Protein AF-0000000075101489 (afdb_homodimer)

Secondary structure (DSSP, 8-state):
------------------------------------------------GGGTT---------SSPPP-S------HHHHHTPPP--PPP-SHHHHHHHHHHHHHHHHHHHHHT---SSS---HHHHHHHHHHHHHHHHHHHHHHHHHHHHHHHHHT---TTHHHHHHHHHHHHHHHHHHHHTT-PPPHHHHHHHHHHHHHHHHHHHHHHHH-HHHHHHHHHHHHHHHHHHHHHHHHHHHTT-STTTTTSBPPHHHHHHTT--TT-BHHHHHHHHHHHHHHHHHHHHHHHHS-TTTSPPTTTTSS--/-----------------------------------------S------GGGGT---------SSPPP-S------HHHHHTPPP--PPP-SHHHHHHHHHHHHHHHHHHHHHT---SSS---HHHHHHHHHHHHHHHHHHHHHHHHHHHHHHHHHT---TTHHHHHHHHHHHHHHHHHHHHTT-PPPHHHHHHHHHHHHHHHHHHHHHHHH-HHHHHHHHHHHHHHHHHHHHHHHHHHHTT-STTTTTSBPPHHHHHHTT--TT-BHHHHHHHHHHHHHHHHHHHHHHHHS-TTTSPPTTTTSS--

InterPro domains:
  IPR002680 Alternative oxidase [PF01786] (74-290)
  IPR002680 Alternative oxidase [PIRSF005229] (51-304)
  IPR002680 Alternative oxidase [PTHR31803] (52-294)
  IPR002680 Alternative oxidase [cd01053] (122-292)
  IPR038659 Alternative oxidase superfamily [G3DSA:1.20.1260.140] (42-304)

Structure (mmCIF, N/CA/C/O backbone):
data_AF-0000000075101489-model_v1
#
loop_
_entity.id
_entity.type
_entity.pdbx_description
1 polymer 'Alternative oxidase'
#
loop_
_atom_site.group_PDB
_atom_site.id
_atom_site.type_symbol
_atom_site.label_atom_id
_atom_site.label_alt_id
_atom_site.label_comp_id
_atom_site.label_asym_id
_atom_site.label_entity_id
_atom_site.label_seq_id
_atom_site.pdbx_PDB_ins_code
_atom_site.Cartn_x
_atom_site.Cartn_y
_atom_site.Cartn_z
_atom_site.occupancy
_atom_site.B_iso_or_equiv
_atom_site.auth_seq_id
_atom_site.auth_comp_id
_atom_site.auth_asym_id
_atom_site.auth_atom_id
_atom_site.pdbx_PDB_model_num
ATOM 1 N N . MET A 1 1 ? -57.219 32 -31.031 1 19.91 1 MET A N 1
ATOM 2 C CA . MET A 1 1 ? -58.094 30.875 -31.328 1 19.91 1 MET A CA 1
ATOM 3 C C . MET A 1 1 ? -57.312 29.75 -32 1 19.91 1 MET A C 1
ATOM 5 O O . MET A 1 1 ? -57.812 28.656 -32.188 1 19.91 1 MET A O 1
ATOM 9 N N . LEU A 1 2 ? -56.188 30.062 -32.719 1 19.81 2 LEU A N 1
ATOM 10 C CA . LEU A 1 2 ? -56.125 29.266 -33.938 1 19.81 2 LEU A CA 1
ATOM 11 C C . LEU A 1 2 ? -55.812 27.797 -33.625 1 19.81 2 LEU A C 1
ATOM 13 O O . LEU A 1 2 ? -55.281 27.5 -32.562 1 19.81 2 LEU A O 1
ATOM 17 N N . SER A 1 3 ? -55.562 26.969 -34.719 1 19.41 3 SER A N 1
ATOM 18 C CA . SER A 1 3 ? -55.938 25.672 -35.281 1 19.41 3 SER A CA 1
ATOM 19 C C . SER A 1 3 ? -55.031 24.562 -34.781 1 19.41 3 SER A C 1
ATOM 21 O O . SER A 1 3 ? -53.844 24.797 -34.5 1 19.41 3 SER A O 1
ATOM 23 N N . ALA A 1 4 ? -55.594 23.406 -34.281 1 21.84 4 ALA A N 1
ATOM 24 C CA . ALA A 1 4 ? -55.625 22.078 -33.656 1 21.84 4 ALA A CA 1
ATOM 25 C C . ALA A 1 4 ? -54.906 21.047 -34.5 1 21.84 4 ALA A C 1
ATOM 27 O O . ALA A 1 4 ? -55.375 20.625 -35.562 1 21.84 4 ALA A O 1
ATOM 28 N N . ARG A 1 5 ? -53.562 21.312 -34.719 1 20.3 5 ARG A N 1
ATOM 29 C CA . ARG A 1 5 ? -52.812 20.562 -35.75 1 20.3 5 ARG A CA 1
ATOM 30 C C . ARG A 1 5 ? -52.969 19.062 -35.531 1 20.3 5 ARG A C 1
ATOM 32 O O . ARG A 1 5 ? -52.531 18.531 -34.5 1 20.3 5 ARG A O 1
ATOM 39 N N . ARG A 1 6 ? -54.094 18.453 -36 1 19.52 6 ARG A N 1
ATOM 40 C CA . ARG A 1 6 ? -54.625 17.094 -35.875 1 19.52 6 ARG A CA 1
ATOM 41 C C . ARG A 1 6 ? -53.656 16.078 -36.5 1 19.52 6 ARG A C 1
ATOM 43 O O . ARG A 1 6 ? -53.406 16.094 -37.719 1 19.52 6 ARG A O 1
ATOM 50 N N . CYS A 1 7 ? -52.406 15.922 -35.906 1 20.3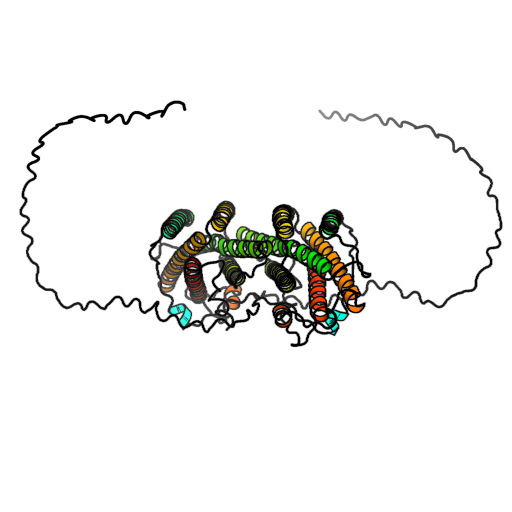8 7 CYS A N 1
ATOM 51 C CA . CYS A 1 7 ? -51.469 15.039 -36.531 1 20.38 7 CYS A CA 1
ATOM 52 C C . CYS A 1 7 ? -52.062 13.68 -36.844 1 20.38 7 CYS A C 1
ATOM 54 O O . CYS A 1 7 ? -52.688 13.078 -35.969 1 20.38 7 CYS A O 1
ATOM 56 N N . LEU A 1 8 ? -52.25 13.32 -38.125 1 18.38 8 LEU A N 1
ATOM 57 C CA . LEU A 1 8 ? -52.781 12.289 -39.031 1 18.38 8 LEU A CA 1
ATOM 58 C C . LEU A 1 8 ? -52.188 10.922 -38.688 1 18.38 8 LEU A C 1
ATOM 60 O O . LEU A 1 8 ? -50.969 10.773 -38.594 1 18.38 8 LEU A O 1
ATOM 64 N N . THR A 1 9 ? -52.938 9.867 -38.094 1 21.03 9 THR A N 1
ATOM 65 C CA . THR A 1 9 ? -52.938 8.523 -37.531 1 21.03 9 THR A CA 1
ATOM 66 C C . THR A 1 9 ? -52.625 7.488 -38.625 1 21.03 9 THR A C 1
ATOM 68 O O . THR A 1 9 ? -52.594 6.285 -38.344 1 21.03 9 THR A O 1
ATOM 71 N N . LEU A 1 10 ? -51.75 7.828 -39.625 1 17.86 10 LEU A N 1
ATOM 72 C CA . LEU A 1 10 ? -51.969 6.93 -40.75 1 17.86 10 LEU A CA 1
ATOM 73 C C . LEU A 1 10 ? -51.719 5.48 -40.3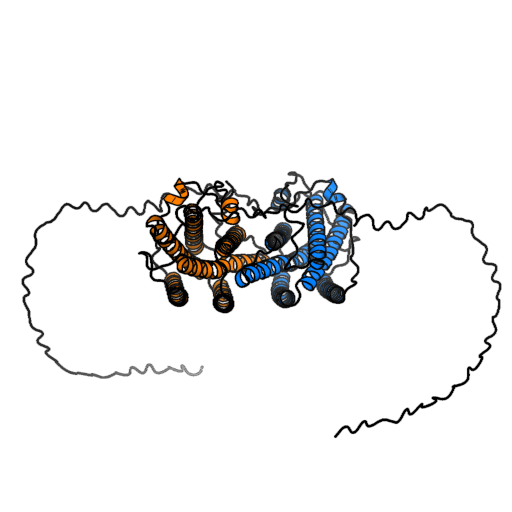75 1 17.86 10 LEU A C 1
ATOM 75 O O . LEU A 1 10 ? -50.719 5.18 -39.688 1 17.86 10 LEU A O 1
ATOM 79 N N . ARG A 1 11 ? -52.688 4.465 -40.531 1 19.03 11 ARG A N 1
ATOM 80 C CA . ARG A 1 11 ? -53.125 3.105 -40.219 1 19.03 11 ARG A CA 1
ATOM 81 C C . ARG A 1 11 ? -52.344 2.086 -41.062 1 19.03 11 ARG A C 1
ATOM 83 O O . ARG A 1 11 ? -52.562 0.879 -40.906 1 19.03 11 ARG A O 1
ATOM 90 N N . VAL A 1 12 ? -51.156 2.42 -41.719 1 18.2 12 VAL A N 1
ATOM 91 C CA . VAL A 1 12 ? -51.156 1.604 -42.938 1 18.2 12 VAL A CA 1
ATOM 92 C C . VAL A 1 12 ? -51.094 0.125 -42.562 1 18.2 12 VAL A C 1
ATOM 94 O O . VAL A 1 12 ? -50.562 -0.224 -41.5 1 18.2 12 VAL A O 1
ATOM 97 N N . ARG A 1 13 ? -51.625 -0.851 -43.469 1 19.05 13 ARG A N 1
ATOM 98 C CA . ARG A 1 13 ? -52.281 -2.121 -43.75 1 19.05 13 ARG A CA 1
ATOM 99 C C . ARG A 1 13 ? -51.25 -3.229 -43.969 1 19.05 13 ARG A C 1
ATOM 101 O O . ARG A 1 13 ? -51.625 -4.363 -44.281 1 19.05 13 ARG A O 1
ATOM 108 N N . ARG A 1 14 ? -50.031 -3.176 -43.312 1 18.39 14 ARG A N 1
ATOM 109 C CA . ARG A 1 14 ? -49.094 -3.945 -44.094 1 18.39 14 ARG A CA 1
ATOM 110 C C . ARG A 1 14 ? -49.625 -5.332 -44.406 1 18.39 14 ARG A C 1
ATOM 112 O O . ARG A 1 14 ? -50.344 -5.922 -43.594 1 18.39 14 ARG A O 1
ATOM 119 N N . PRO A 1 15 ? -49.188 -5.883 -45.625 1 17.86 15 PRO A N 1
ATOM 120 C CA . PRO A 1 15 ? -49.688 -6.91 -46.531 1 17.86 15 PRO A CA 1
ATOM 121 C C . PRO A 1 15 ? -49.594 -8.32 -45.969 1 17.86 15 PRO A C 1
ATOM 123 O O . PRO A 1 15 ? -48.875 -8.539 -44.969 1 17.86 15 PRO A O 1
ATOM 126 N N . ALA A 1 16 ? -50.062 -9.336 -46.781 1 19.92 16 ALA A N 1
ATOM 127 C CA . ALA A 1 16 ? -50.781 -10.602 -46.844 1 19.92 16 ALA A CA 1
ATOM 128 C C . ALA A 1 16 ? -49.812 -11.781 -46.812 1 19.92 16 ALA A C 1
ATOM 130 O O . ALA A 1 16 ? -50.219 -12.93 -46.625 1 19.92 16 ALA A O 1
ATOM 131 N N . ILE A 1 17 ? -48.438 -11.539 -46.594 1 19.28 17 ILE A N 1
ATOM 132 C CA . ILE A 1 17 ? -47.75 -12.516 -47.469 1 19.28 17 ILE A CA 1
ATOM 133 C C . ILE A 1 17 ? -48.094 -13.93 -47 1 19.28 17 ILE A C 1
ATOM 135 O O . ILE A 1 17 ? -48.062 -14.227 -45.812 1 19.28 17 ILE A O 1
ATOM 139 N N . ALA A 1 18 ? -48.5 -14.781 -47.969 1 20.05 18 ALA A N 1
ATOM 140 C CA . ALA A 1 18 ? -49.25 -16.031 -48.031 1 20.05 18 ALA A CA 1
ATOM 141 C C . ALA A 1 18 ? -48.438 -17.203 -47.5 1 20.05 18 ALA A C 1
ATOM 143 O O . ALA A 1 18 ? -48.938 -18.062 -46.781 1 20.05 18 ALA A O 1
ATOM 144 N N . PRO A 1 19 ? -47.031 -17.25 -47.812 1 20.14 19 PRO A N 1
ATOM 145 C CA . PRO A 1 19 ? -46.844 -18.406 -48.719 1 20.14 19 PRO A CA 1
ATOM 146 C C . PRO A 1 19 ? -47 -19.734 -47.969 1 20.14 19 PRO A C 1
ATOM 148 O O . PRO A 1 19 ? -47.156 -19.766 -46.75 1 20.14 19 PRO A O 1
ATOM 151 N N . ILE A 1 20 ? -46 -20.719 -48.281 1 19.7 20 ILE A N 1
ATOM 152 C CA . ILE A 1 20 ? -45.875 -22.031 -48.906 1 19.7 20 ILE A CA 1
ATOM 153 C C . ILE A 1 20 ? -45.844 -23.109 -47.844 1 19.7 20 ILE A C 1
ATOM 155 O O . ILE A 1 20 ? -45.281 -22.891 -46.75 1 19.7 20 ILE A O 1
ATOM 159 N N . SER A 1 21 ? -46.438 -24.281 -48.094 1 21.19 21 SER A N 1
ATOM 160 C CA . SER A 1 21 ? -47.062 -25.484 -47.562 1 21.19 21 SER A CA 1
ATOM 161 C C . SER A 1 21 ? -46 -26.469 -47.031 1 21.19 21 SER A C 1
ATOM 163 O O . SER A 1 21 ? -46.344 -27.547 -46.562 1 21.19 21 SER A O 1
ATOM 165 N N . VAL A 1 22 ? -44.656 -26.203 -47.031 1 20.62 22 VAL A N 1
ATOM 166 C CA . VAL A 1 22 ? -43.875 -27.391 -47.375 1 20.62 22 VAL A CA 1
ATOM 167 C C . VAL A 1 22 ? -44.094 -28.469 -46.312 1 20.62 22 VAL A C 1
ATOM 169 O O . VAL A 1 22 ? -44.031 -28.188 -45.125 1 20.62 22 VAL A O 1
ATOM 172 N N . THR A 1 23 ? -44.594 -29.562 -46.719 1 21.48 23 THR A N 1
ATOM 173 C CA . THR A 1 23 ? -45.156 -30.766 -46.156 1 21.48 23 THR A CA 1
ATOM 174 C C . THR A 1 23 ? -44.094 -31.578 -45.406 1 21.48 23 THR A C 1
ATOM 176 O O . THR A 1 23 ? -44.40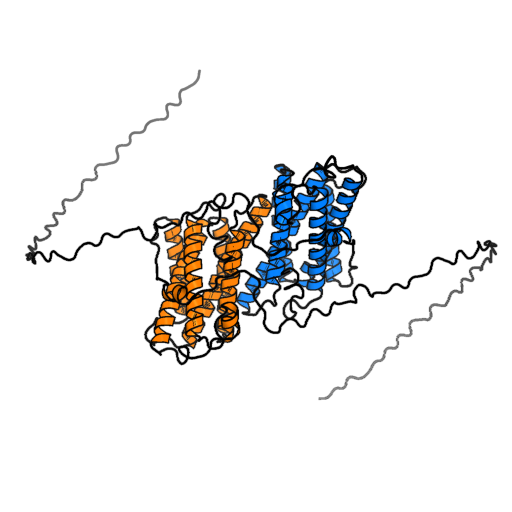6 -32.562 -44.75 1 21.48 23 THR A O 1
ATOM 179 N N . LEU A 1 24 ? -42.938 -31 -44.938 1 20.25 24 LEU A N 1
ATOM 180 C CA . LEU A 1 24 ? -41.906 -32 -44.844 1 20.25 24 LEU A CA 1
ATOM 181 C C . LEU A 1 24 ? -42.312 -33.156 -43.906 1 20.25 24 LEU A C 1
ATOM 183 O O . LEU A 1 24 ? -42.75 -32.906 -42.781 1 20.25 24 LEU A O 1
ATOM 187 N N . ARG A 1 25 ? -42.438 -34.375 -44.438 1 20.77 25 ARG A N 1
ATOM 188 C CA . ARG A 1 25 ? -42.906 -35.719 -44.062 1 20.77 25 ARG A CA 1
ATOM 189 C C . ARG A 1 25 ? -42.031 -36.312 -42.938 1 20.77 25 ARG A C 1
ATOM 191 O O . ARG A 1 25 ? -42.25 -37.438 -42.531 1 20.77 25 ARG A O 1
ATOM 198 N N . HIS A 1 26 ? -41.344 -35.562 -42.031 1 20.09 26 HIS A N 1
ATOM 199 C CA . HIS A 1 26 ? -40.25 -36.281 -41.438 1 20.09 26 HIS A CA 1
ATOM 200 C C . HIS A 1 26 ? -40.75 -37.562 -40.75 1 20.09 26 HIS A C 1
ATOM 202 O O . HIS A 1 26 ? -41.844 -37.594 -40.188 1 20.09 26 HIS A O 1
ATOM 208 N N . LEU A 1 27 ? -40.062 -38.75 -41 1 21.11 27 LEU A N 1
ATOM 209 C CA . LEU A 1 27 ? -39.969 -40.188 -40.844 1 21.11 27 LEU A CA 1
ATOM 210 C C . LEU A 1 27 ? -39.906 -40.594 -39.375 1 21.11 27 LEU A C 1
ATOM 212 O O . LEU A 1 27 ? -39.156 -39.969 -38.594 1 21.11 27 LEU A O 1
ATOM 216 N N . HIS A 1 28 ? -40.781 -41.406 -38.938 1 20.31 28 HIS A N 1
ATOM 217 C CA . HIS A 1 28 ? -41.312 -41.906 -37.656 1 20.31 28 HIS A CA 1
ATOM 218 C C . HIS A 1 28 ? -40.312 -42.844 -36.969 1 20.31 28 HIS A C 1
ATOM 220 O O . HIS A 1 28 ? -40.656 -43.5 -35.969 1 20.31 28 HIS A O 1
ATOM 226 N N . VAL A 1 29 ? -38.938 -42.719 -37.188 1 20.81 29 VAL A N 1
ATOM 227 C CA . VAL A 1 29 ? -38.25 -43.938 -36.844 1 20.81 29 VAL A CA 1
ATOM 228 C C . VAL A 1 29 ? -38.531 -44.25 -35.375 1 20.81 29 VAL A C 1
ATOM 230 O O . VAL A 1 29 ? -38.344 -43.406 -34.5 1 20.81 29 VAL A O 1
ATOM 233 N N . THR A 1 30 ? -39.156 -45.344 -35.062 1 20.38 30 THR A N 1
ATOM 234 C CA . THR A 1 30 ? -39.75 -45.938 -33.906 1 20.38 30 THR A CA 1
ATOM 235 C C . THR A 1 30 ? -38.688 -46.406 -32.906 1 20.38 30 THR A C 1
ATOM 237 O O . THR A 1 30 ? -38.75 -47.531 -32.406 1 20.38 30 THR A O 1
ATOM 240 N N . ARG A 1 31 ? -37.469 -45.719 -32.781 1 20.23 31 ARG A N 1
ATOM 241 C CA . ARG A 1 31 ? -36.469 -46.5 -32.062 1 20.23 31 ARG A CA 1
ATOM 242 C C . ARG A 1 31 ? -37 -46.969 -30.703 1 20.23 31 ARG A C 1
ATOM 244 O O . ARG A 1 31 ? -37.594 -46.188 -29.953 1 20.23 31 ARG A O 1
ATOM 251 N N . THR A 1 32 ? -37.125 -48.219 -30.453 1 20.72 32 THR A N 1
ATOM 252 C CA . THR A 1 32 ? -37.594 -49.094 -29.391 1 20.72 32 THR A CA 1
ATOM 253 C C . THR A 1 32 ? -36.781 -48.875 -28.109 1 20.72 32 THR A C 1
ATOM 255 O O . THR A 1 32 ? -35.562 -49.125 -28.094 1 20.72 32 THR A O 1
ATOM 258 N N . LEU A 1 33 ? -37.062 -47.875 -27.297 1 19.88 33 LEU A N 1
ATOM 259 C CA . LEU A 1 33 ? -36.375 -47.469 -26.078 1 19.88 33 LEU A CA 1
ATOM 260 C C . LEU A 1 33 ? -36.469 -48.531 -25 1 19.88 33 LEU A C 1
ATOM 262 O O . LEU A 1 33 ? -37.562 -48.875 -24.531 1 19.88 33 LEU A O 1
ATOM 266 N N . HIS A 1 34 ? -35.781 -49.625 -25.234 1 20.62 34 HIS A N 1
ATOM 267 C CA . HIS A 1 34 ? -35.844 -50.688 -24.219 1 20.62 34 HIS A CA 1
ATOM 268 C C . HIS A 1 34 ? -35.594 -50.125 -22.828 1 20.62 34 HIS A C 1
ATOM 270 O O . HIS A 1 34 ? -34.688 -49.312 -22.625 1 20.62 34 HIS A O 1
ATOM 276 N N . ALA A 1 35 ? -36.469 -50.281 -21.891 1 20.8 35 ALA A N 1
ATOM 277 C CA . ALA A 1 35 ? -36.781 -49.781 -20.562 1 20.8 35 ALA A CA 1
ATOM 278 C C . ALA A 1 35 ? -35.781 -50.281 -19.531 1 20.8 35 ALA A C 1
ATOM 280 O O . ALA A 1 35 ? -35.844 -51.469 -19.141 1 20.8 35 ALA A O 1
ATOM 281 N N . ALA A 1 36 ? -34.531 -50.094 -19.781 1 22.7 36 ALA A N 1
ATOM 282 C CA . ALA A 1 36 ? -33.625 -50.688 -18.797 1 22.7 36 ALA A CA 1
ATOM 283 C C . ALA A 1 36 ? -34.125 -50.406 -17.375 1 22.7 36 ALA A C 1
ATOM 285 O O . ALA A 1 36 ? -34.688 -49.344 -17.109 1 22.7 36 ALA A O 1
ATOM 286 N N . GLY A 1 37 ? -34.156 -51.344 -16.469 1 20.23 37 GLY A N 1
ATOM 287 C CA . GLY A 1 37 ? -34.656 -51.594 -15.125 1 20.23 37 GLY A CA 1
ATOM 288 C C . GLY A 1 37 ? -34.188 -50.562 -14.102 1 20.23 37 GLY A C 1
ATOM 289 O O . GLY A 1 37 ? -33.219 -49.844 -14.344 1 20.23 37 GLY A O 1
ATOM 290 N N . ASP A 1 38 ? -34.75 -50.469 -12.836 1 20.56 38 ASP A N 1
ATOM 291 C CA . ASP A 1 38 ? -35.031 -49.562 -11.742 1 20.56 38 ASP A CA 1
ATOM 292 C C . ASP A 1 38 ? -33.75 -49.312 -10.914 1 20.56 38 ASP A C 1
ATOM 294 O O . ASP A 1 38 ? -33.438 -50.094 -10.031 1 20.56 38 ASP A O 1
ATOM 298 N N . LEU A 1 39 ? -32.625 -49.281 -11.469 1 21.02 39 LEU A N 1
ATOM 299 C CA . LEU A 1 39 ? -31.469 -49.281 -10.57 1 21.02 39 LEU A CA 1
ATOM 300 C C . LEU A 1 39 ? -31.609 -48.188 -9.516 1 21.02 39 LEU A C 1
ATOM 302 O O . LEU A 1 39 ? -31.484 -47 -9.836 1 21.02 39 LEU A O 1
ATOM 306 N N . GLY A 1 40 ? -32.438 -48.281 -8.469 1 19.39 40 GLY A N 1
ATOM 307 C CA . GLY A 1 40 ? -32.969 -47.406 -7.445 1 19.39 40 GLY A CA 1
ATOM 308 C C . GLY A 1 40 ? -31.906 -46.688 -6.648 1 19.39 40 GLY A C 1
ATOM 309 O O . GLY A 1 40 ? -32.031 -45.531 -6.336 1 19.39 40 GLY A O 1
ATOM 310 N N . HIS A 1 41 ? -30.922 -47.375 -6.043 1 19.09 41 HIS A N 1
ATOM 311 C CA . HIS A 1 41 ? -30.703 -47.094 -4.629 1 19.09 41 HIS A CA 1
ATOM 312 C C . HIS A 1 41 ? -29.812 -45.875 -4.441 1 19.09 41 HIS A C 1
ATOM 314 O O . HIS A 1 41 ? -29.359 -45.594 -3.326 1 19.09 41 HIS A O 1
ATOM 320 N N . PHE A 1 42 ? -29.125 -45.5 -5.492 1 19.81 42 PHE A N 1
ATOM 321 C CA . PHE A 1 42 ? -28.047 -44.625 -5.047 1 19.81 42 PHE A CA 1
ATOM 322 C C . PHE A 1 42 ? -28.594 -43.375 -4.363 1 19.81 42 PHE A C 1
ATOM 324 O O . PHE A 1 42 ? -29.375 -42.625 -4.953 1 19.81 42 PHE A O 1
ATOM 331 N N . LYS A 1 43 ? -28.641 -43.375 -3.062 1 21.28 43 LYS A N 1
ATOM 332 C CA . LYS A 1 43 ? -29.234 -42.281 -2.289 1 21.28 43 LYS A CA 1
ATOM 333 C C . LYS A 1 43 ? -28.688 -40.938 -2.711 1 21.28 43 LYS A C 1
ATOM 335 O O . LYS A 1 43 ? -27.516 -40.812 -3.088 1 21.28 43 LYS A O 1
ATOM 340 N N . THR A 1 44 ? -29.5 -40 -3.125 1 23.5 44 THR A N 1
ATOM 341 C CA . THR A 1 44 ? -29.422 -38.562 -3.455 1 23.5 44 THR A CA 1
ATOM 342 C C . THR A 1 44 ? -28.781 -37.781 -2.311 1 23.5 44 THR A C 1
ATOM 344 O O . THR A 1 44 ? -29.375 -37.656 -1.234 1 23.5 44 THR A O 1
ATOM 347 N N . TYR A 1 45 ? -27.531 -38 -1.929 1 22.67 45 TYR A N 1
ATOM 348 C CA . TYR A 1 45 ? -27.219 -37.156 -0.776 1 22.67 45 TYR A CA 1
ATOM 349 C C . TYR A 1 45 ? -27.453 -35.688 -1.101 1 22.67 45 TYR A C 1
ATOM 351 O O . TYR A 1 45 ? -27.078 -35.219 -2.184 1 22.67 45 TYR A O 1
ATOM 359 N N . PRO A 1 46 ? -28.422 -35.094 -0.474 1 25 46 PRO A N 1
ATOM 360 C CA . PRO A 1 46 ? -28.812 -33.688 -0.739 1 25 46 PRO A CA 1
ATOM 361 C C . PRO A 1 46 ? -27.625 -32.75 -0.724 1 25 46 PRO A C 1
ATOM 363 O O . PRO A 1 46 ? -26.641 -32.969 -0.016 1 25 46 PRO A O 1
ATOM 366 N N . LYS A 1 47 ? -27.344 -32 -1.75 1 27.73 47 LYS A N 1
ATOM 367 C CA . LYS A 1 47 ? -26.422 -30.922 -2.074 1 27.73 47 LYS A CA 1
ATOM 368 C C . LYS A 1 47 ? -26.406 -29.875 -0.972 1 27.73 47 LYS A C 1
ATOM 370 O O . LYS A 1 47 ? -27.281 -29 -0.917 1 27.73 47 LYS A O 1
ATOM 375 N N . SER A 1 48 ? -26.172 -30.312 0.381 1 25.72 48 SER A N 1
ATOM 376 C CA . SER A 1 48 ? -26.312 -29.297 1.417 1 25.72 48 SER A CA 1
ATOM 377 C C . SER A 1 48 ? -25.359 -28.125 1.18 1 25.72 48 SER A C 1
ATOM 379 O O . SER A 1 48 ? -24.156 -28.328 1.013 1 25.72 48 SER A O 1
ATOM 381 N N . ASP A 1 49 ? -25.781 -27.141 0.584 1 25 49 ASP A N 1
ATOM 382 C CA . ASP A 1 49 ? -25.312 -25.766 0.505 1 25 49 ASP A CA 1
ATOM 383 C C . ASP A 1 49 ? -24.734 -25.312 1.841 1 25 49 ASP A C 1
ATOM 385 O O . ASP A 1 49 ? -24.469 -24.125 2.035 1 25 49 ASP A O 1
ATOM 389 N N . ALA A 1 50 ? -24.75 -26.172 2.9 1 27.64 50 ALA A N 1
ATOM 390 C CA . ALA A 1 50 ? -24.453 -25.797 4.277 1 27.64 50 ALA A CA 1
ATOM 391 C C . ALA A 1 50 ? -22.984 -25.406 4.422 1 27.64 50 ALA A C 1
ATOM 393 O O . ALA A 1 50 ? -22.547 -24.953 5.492 1 27.64 50 ALA A O 1
ATOM 394 N N . HIS A 1 51 ? -22.219 -25.969 3.553 1 27 51 HIS A N 1
ATOM 395 C CA . HIS A 1 51 ? -20.828 -25.641 3.893 1 27 51 HIS A CA 1
ATOM 396 C C . HIS A 1 51 ? -20.578 -24.141 3.795 1 27 51 HIS A C 1
ATOM 398 O O . HIS A 1 51 ? -19.547 -23.656 4.281 1 27 51 HIS A O 1
ATOM 404 N N . PHE A 1 52 ? -21.234 -23.484 2.893 1 28.86 52 PHE A N 1
ATOM 405 C CA . PHE A 1 52 ? -21.047 -22.047 2.879 1 28.86 52 PHE A CA 1
ATOM 406 C C . PHE A 1 52 ? -21.781 -21.391 4.055 1 28.86 52 PHE A C 1
ATOM 408 O O . PHE A 1 52 ? -21.766 -20.172 4.203 1 28.86 52 PHE A O 1
ATOM 415 N N . THR A 1 53 ? -22.703 -22.172 4.719 1 29.36 53 THR A N 1
ATOM 416 C CA . THR A 1 53 ? -23.578 -21.609 5.734 1 29.36 53 THR A CA 1
ATOM 417 C C . THR A 1 53 ? -22.797 -21.312 7.02 1 29.36 53 THR A C 1
ATOM 419 O O . THR A 1 53 ? -23.344 -20.719 7.953 1 29.36 53 THR A O 1
ATOM 422 N N . GLN A 1 54 ? -21.969 -22.219 7.355 1 28 54 GLN A N 1
ATOM 423 C CA . GLN A 1 54 ? -21.469 -21.859 8.68 1 28 54 GLN A CA 1
ATOM 424 C C . GLN A 1 54 ? -20.672 -20.562 8.641 1 28 54 GLN A C 1
ATOM 426 O O . GLN A 1 54 ? -19.469 -20.578 8.367 1 28 54 GLN A O 1
ATOM 431 N N . GLN A 1 55 ? -21.219 -19.578 8.055 1 25.42 55 GLN A N 1
ATOM 432 C CA . GLN A 1 55 ? -20.766 -18.219 8.266 1 25.42 55 GLN A CA 1
ATOM 433 C C . GLN A 1 55 ? -20.5 -17.953 9.742 1 25.42 55 GLN A C 1
ATOM 435 O O . GLN A 1 55 ? -21.438 -17.922 10.555 1 25.42 55 GLN A O 1
ATOM 440 N N . ALA A 1 56 ? -19.547 -18.469 10.391 1 28.69 56 ALA A N 1
ATOM 441 C CA . ALA A 1 56 ? -19.281 -17.938 11.727 1 28.69 56 ALA A CA 1
ATOM 442 C C . ALA A 1 56 ? -19.688 -16.484 11.828 1 28.69 56 ALA A C 1
ATOM 444 O O . ALA A 1 56 ? -19.422 -15.688 10.922 1 28.69 56 ALA A O 1
ATOM 445 N N . LYS A 1 57 ? -20.641 -16.219 12.484 1 30.16 57 LYS A N 1
ATOM 446 C CA . LYS A 1 57 ? -20.969 -14.859 12.898 1 30.16 57 LYS A CA 1
ATOM 447 C C . LYS A 1 57 ? -19.703 -14.031 13.102 1 30.16 57 LYS A C 1
ATOM 449 O O . LYS A 1 57 ? -18.906 -14.312 14.008 1 30.16 57 LYS A O 1
ATOM 454 N N . ALA A 1 58 ? -19.031 -13.617 11.961 1 31.83 58 ALA A N 1
ATOM 455 C CA . ALA A 1 58 ? -17.953 -12.68 12.273 1 31.83 58 ALA A CA 1
ATOM 456 C C . ALA A 1 58 ? -18.281 -11.875 13.531 1 31.83 58 ALA A C 1
ATOM 458 O O . ALA A 1 58 ? -19.406 -11.383 13.688 1 31.83 58 ALA A O 1
ATOM 459 N N . PRO A 1 59 ? -17.625 -12.148 14.617 1 32.16 59 PRO A N 1
ATOM 460 C CA . PRO A 1 59 ? -18.016 -11.289 15.734 1 32.16 59 PRO A CA 1
ATOM 461 C C . PRO A 1 59 ? -18.344 -9.859 15.297 1 32.16 59 PRO A C 1
ATOM 463 O O . PRO A 1 59 ? -17.891 -9.422 14.234 1 32.16 59 PRO A O 1
ATOM 466 N N . SER A 1 60 ? -19.406 -9.266 15.805 1 32.72 60 SER A N 1
ATOM 467 C CA . SER A 1 60 ? -19.781 -7.875 15.594 1 32.72 60 SER A CA 1
ATOM 468 C C . SER A 1 60 ? -18.562 -6.988 15.414 1 32.72 60 SER A C 1
ATOM 470 O O . SER A 1 60 ? -17.609 -7.07 16.188 1 32.72 60 SER A O 1
ATOM 472 N N . PRO A 1 61 ? -18.219 -6.73 14.164 1 36.97 61 PRO A N 1
ATOM 473 C CA . PRO A 1 61 ? -17.062 -5.852 14.016 1 36.97 61 PRO A CA 1
ATOM 474 C C . PRO A 1 61 ? -16.906 -4.879 15.18 1 36.97 61 PRO A C 1
ATOM 476 O O . PRO A 1 61 ? -17.891 -4.367 15.703 1 36.97 61 PRO A O 1
ATOM 479 N N . PRO A 1 62 ? -15.945 -4.977 15.953 1 37.88 62 PRO A N 1
ATOM 480 C CA . PRO A 1 62 ? -15.859 -3.916 16.953 1 37.88 62 PRO A CA 1
ATOM 481 C C . PRO A 1 62 ? -16.203 -2.539 16.391 1 37.88 62 PRO A C 1
ATOM 483 O O . PRO A 1 62 ? -16.016 -2.287 15.203 1 37.88 62 PRO A O 1
ATOM 486 N N . THR A 1 63 ? -17.219 -1.849 16.906 1 43.03 63 THR A N 1
ATOM 487 C CA . THR A 1 63 ? -17.719 -0.525 16.547 1 43.03 63 THR A CA 1
ATOM 488 C C . THR A 1 63 ? -16.562 0.4 16.156 1 43.03 63 THR A C 1
ATOM 490 O O . THR A 1 63 ? -16.75 1.313 15.352 1 43.03 63 THR A O 1
ATOM 493 N N . GLU A 1 64 ? -15.344 0.312 16.906 1 47.69 64 GLU A N 1
ATOM 494 C CA . GLU A 1 64 ? -14.328 1.308 16.594 1 47.69 64 GLU A CA 1
ATOM 495 C C . GLU A 1 64 ? -13.148 0.678 15.859 1 47.69 64 GLU A C 1
ATOM 497 O O . GLU A 1 64 ? -12.586 -0.321 16.312 1 47.69 64 GLU A O 1
ATOM 502 N N . TRP A 1 65 ? -13.008 0.931 14.695 1 52.28 65 TRP A N 1
ATOM 503 C CA . TRP A 1 65 ? -11.961 0.456 13.797 1 52.28 65 TRP A CA 1
ATOM 504 C C . TRP A 1 65 ? -10.578 0.744 14.367 1 52.28 65 TRP A C 1
ATOM 506 O O . TRP A 1 65 ? -10.328 1.832 14.891 1 52.28 65 TRP A O 1
ATOM 516 N N . GLU A 1 66 ? -9.727 -0.351 14.68 1 57.91 66 GLU A N 1
ATOM 517 C CA . GLU A 1 66 ? -8.32 -0.159 15.016 1 57.91 66 GLU A CA 1
ATOM 518 C C . GLU A 1 66 ? -7.426 -0.328 13.789 1 57.91 66 GLU A C 1
ATOM 520 O O . GLU A 1 66 ? -7.582 -1.285 13.031 1 57.91 66 GLU A O 1
ATOM 525 N N . ASN A 1 67 ? -6.582 0.608 13.5 1 54.94 67 ASN A N 1
ATOM 526 C CA . ASN A 1 67 ? -5.676 0.587 12.352 1 54.94 67 ASN A CA 1
ATOM 527 C C . ASN A 1 67 ? -4.676 -0.56 12.453 1 54.94 67 ASN A C 1
ATOM 529 O O . ASN A 1 67 ? -3.889 -0.623 13.398 1 54.94 67 ASN A O 1
ATOM 533 N N . PRO A 1 68 ? -4.652 -1.438 11.57 1 59.19 68 PRO A N 1
ATOM 534 C CA . PRO A 1 68 ? -3.754 -2.59 11.664 1 59.19 68 PRO A CA 1
ATOM 535 C C . PRO A 1 68 ? -2.346 -2.277 11.164 1 59.19 68 PRO A C 1
ATOM 537 O O . PRO A 1 68 ? -1.427 -3.08 11.352 1 59.19 68 PRO A O 1
ATOM 540 N N . ILE A 1 69 ? -2.104 -1.143 10.594 1 65.44 69 ILE A N 1
ATOM 541 C CA . ILE A 1 69 ? -0.794 -0.793 10.055 1 65.44 69 ILE A CA 1
ATOM 542 C C . ILE A 1 69 ? 0.079 -0.203 11.156 1 65.44 69 ILE A C 1
ATOM 544 O O . ILE A 1 69 ? -0.329 0.738 11.844 1 65.44 69 ILE A O 1
ATOM 548 N N . PRO A 1 70 ? 1.191 -0.843 11.359 1 69.25 70 PRO A N 1
ATOM 549 C CA . PRO A 1 70 ? 2.082 -0.302 12.391 1 69.25 70 PRO A CA 1
ATOM 550 C C . PRO A 1 70 ? 2.359 1.188 12.203 1 69.25 70 PRO A C 1
ATOM 552 O O . PRO A 1 70 ? 2.463 1.667 11.07 1 69.25 70 PRO A O 1
ATOM 555 N N . HIS A 1 71 ? 2.23 1.959 13.281 1 73.88 71 HIS A N 1
ATOM 556 C CA . HIS A 1 71 ? 2.533 3.387 13.297 1 73.88 71 HIS A CA 1
ATOM 557 C C . HIS A 1 71 ? 3.217 3.791 14.594 1 73.88 71 HIS A C 1
ATOM 559 O O . HIS A 1 71 ? 3.209 3.031 15.57 1 73.88 71 HIS A O 1
ATOM 565 N N . ALA A 1 72 ? 3.775 4.934 14.594 1 77.81 72 ALA A N 1
ATOM 566 C CA . ALA A 1 72 ? 4.527 5.391 15.766 1 77.81 72 ALA A CA 1
ATOM 567 C C . ALA A 1 72 ? 3.588 5.82 16.891 1 77.81 72 ALA A C 1
ATOM 569 O O . ALA A 1 72 ? 2.543 6.422 16.641 1 77.81 72 ALA A O 1
ATOM 570 N N . ILE A 1 73 ? 3.957 5.41 18.109 1 75.31 73 ILE A N 1
ATOM 571 C CA . ILE A 1 73 ? 3.336 5.898 19.344 1 75.31 73 ILE A CA 1
ATOM 572 C C . ILE A 1 73 ? 4.32 6.785 20.109 1 75.31 73 ILE A C 1
ATOM 574 O O . ILE A 1 73 ? 5.508 6.469 20.188 1 75.31 73 ILE A O 1
ATOM 578 N N . TYR A 1 74 ? 3.816 7.891 20.594 1 83.69 74 TYR A N 1
ATOM 579 C CA . TYR A 1 74 ? 4.727 8.898 21.109 1 83.69 74 TYR A CA 1
ATOM 580 C C . TYR A 1 74 ? 4.52 9.086 22.609 1 83.69 74 TYR A C 1
ATOM 582 O O . TYR A 1 74 ? 3.395 8.992 23.109 1 83.69 74 TYR A O 1
ATOM 590 N N . THR A 1 75 ? 5.664 9.352 23.266 1 81.44 75 THR A N 1
ATOM 591 C CA . THR A 1 75 ? 5.621 9.828 24.641 1 81.44 75 THR A CA 1
ATOM 592 C C . THR A 1 75 ? 5.551 11.352 24.688 1 81.44 75 THR A C 1
ATOM 594 O O . THR A 1 75 ? 5.73 12.016 23.672 1 81.44 75 THR A O 1
ATOM 597 N N . ALA A 1 76 ? 5.266 11.867 25.891 1 82.06 76 ALA A N 1
ATOM 598 C CA . ALA A 1 76 ? 5.23 13.312 26.062 1 82.06 76 ALA A CA 1
ATOM 599 C C . ALA A 1 76 ? 6.566 13.945 25.672 1 82.06 76 ALA A C 1
ATOM 601 O O . ALA A 1 76 ? 6.602 15.023 25.078 1 82.06 76 ALA A O 1
ATOM 602 N N . ASP A 1 77 ? 7.621 13.289 26 1 81.12 77 ASP A N 1
ATOM 603 C CA . ASP A 1 77 ? 8.953 13.797 25.672 1 81.12 77 ASP A CA 1
ATOM 604 C C . ASP A 1 77 ? 9.172 13.82 24.156 1 81.12 77 ASP A C 1
ATOM 606 O O . ASP A 1 77 ? 9.773 14.758 23.625 1 81.12 77 ASP A O 1
ATOM 610 N N . ASP A 1 78 ? 8.719 12.891 23.5 1 83.06 78 ASP A N 1
ATOM 611 C CA . ASP A 1 78 ? 8.859 12.805 22.047 1 83.06 78 ASP A CA 1
ATOM 612 C C . ASP A 1 78 ? 8.211 14.008 21.359 1 83.06 78 ASP A C 1
ATOM 614 O O . ASP A 1 78 ? 8.828 14.656 20.516 1 83.06 78 ASP A O 1
ATOM 618 N N . VAL A 1 79 ? 7.07 14.305 21.797 1 87.75 79 VAL A N 1
ATOM 619 C CA . VAL A 1 79 ? 6.273 15.281 21.062 1 87.75 79 VAL A CA 1
ATOM 620 C C . VAL A 1 79 ? 6.711 16.703 21.438 1 87.75 79 VAL A C 1
ATOM 622 O O . VAL A 1 79 ? 6.516 17.641 20.672 1 87.75 79 VAL A O 1
ATOM 625 N N . ASN A 1 80 ? 7.258 16.875 22.594 1 86 80 ASN A N 1
ATOM 626 C CA . ASN A 1 80 ? 7.656 18.203 23.031 1 86 80 ASN A CA 1
ATOM 627 C C . ASN A 1 80 ? 9.062 18.547 22.547 1 86 80 ASN A C 1
ATOM 629 O O . ASN A 1 80 ? 9.477 19.719 22.625 1 86 80 ASN A O 1
ATOM 633 N N . SER A 1 81 ? 9.758 17.609 21.953 1 85.25 81 SER A N 1
ATOM 634 C CA . SER A 1 81 ? 11.141 17.844 21.562 1 85.25 81 SER A CA 1
ATOM 635 C C . SER A 1 81 ? 11.258 18.016 20.047 1 85.25 81 SER A C 1
ATOM 637 O O . SER A 1 81 ? 12.367 18.062 19.516 1 85.25 81 SER A O 1
ATOM 639 N N . ILE A 1 82 ? 10.18 18.188 19.484 1 87.31 82 ILE A N 1
ATOM 640 C CA . ILE A 1 82 ? 10.234 18.281 18.016 1 87.31 82 ILE A CA 1
ATOM 641 C C . ILE A 1 82 ? 10.766 19.656 17.625 1 87.31 82 ILE A C 1
ATOM 643 O O . ILE A 1 82 ? 10.242 20.688 18.062 1 87.31 82 ILE A O 1
ATOM 647 N N . GLU A 1 83 ? 11.859 19.672 16.844 1 83.5 83 GLU A N 1
ATOM 648 C CA . GLU A 1 83 ? 12.461 20.906 16.359 1 83.5 83 GLU A CA 1
ATOM 649 C C . GLU A 1 83 ? 12.109 21.156 14.891 1 83.5 83 GLU A C 1
ATOM 651 O O . GLU A 1 83 ? 12.016 20.203 14.102 1 83.5 83 GLU A O 1
ATOM 656 N N . GLU A 1 84 ? 11.906 22.438 14.602 1 86.62 84 GLU A N 1
ATOM 657 C CA . GLU A 1 84 ? 11.789 22.812 13.195 1 86.62 84 GLU A CA 1
ATOM 658 C C . GLU A 1 84 ? 13.156 22.875 12.516 1 86.62 84 GLU A C 1
ATOM 660 O O . GLU A 1 84 ? 14.047 23.594 12.969 1 86.62 84 GLU A O 1
ATOM 665 N N . THR A 1 85 ? 13.32 22.062 11.562 1 84.94 85 THR A N 1
ATOM 666 C CA . THR A 1 85 ? 14.578 22.047 10.828 1 84.94 85 THR A CA 1
ATOM 667 C C . THR A 1 85 ? 14.336 22.312 9.344 1 84.94 85 THR A C 1
ATOM 669 O O . THR A 1 85 ? 13.195 22.219 8.867 1 84.94 85 THR A O 1
ATOM 672 N N . HIS A 1 86 ? 15.305 22.906 8.672 1 87.62 86 HIS A N 1
ATOM 673 C CA . HIS A 1 86 ? 15.289 23.109 7.227 1 87.62 86 HIS A CA 1
ATOM 674 C C . HIS A 1 86 ? 16.578 22.609 6.586 1 87.62 86 HIS A C 1
ATOM 676 O O . HIS A 1 86 ? 17.672 22.938 7.055 1 87.62 86 HIS A O 1
ATOM 682 N N . ARG A 1 87 ? 16.438 21.812 5.609 1 87.25 87 ARG A N 1
ATOM 683 C CA . ARG A 1 87 ? 17.609 21.391 4.844 1 87.25 87 ARG A CA 1
ATOM 684 C C . ARG A 1 87 ? 17.875 22.344 3.68 1 87.25 87 ARG A C 1
ATOM 686 O O . ARG A 1 87 ? 17.047 22.469 2.777 1 87.25 87 ARG A O 1
ATOM 693 N N . ASP A 1 88 ? 19.016 22.922 3.676 1 87.69 88 ASP A N 1
ATOM 694 C CA . ASP A 1 88 ? 19.375 23.781 2.562 1 87.69 88 ASP A CA 1
ATOM 695 C C . ASP A 1 88 ? 19.625 22.984 1.291 1 87.69 88 ASP A C 1
ATOM 697 O O . ASP A 1 88 ? 20.344 21.984 1.314 1 87.69 88 ASP A O 1
ATOM 701 N N . PRO A 1 89 ? 19.031 23.484 0.255 1 88.75 89 PRO A N 1
ATOM 702 C CA . PRO A 1 89 ? 19.234 22.75 -0.994 1 88.75 89 PRO A CA 1
ATOM 703 C C . PRO A 1 89 ? 20.641 22.891 -1.544 1 88.75 89 PRO A C 1
ATOM 705 O O . PRO A 1 89 ? 21.109 24.016 -1.755 1 88.75 89 PRO A O 1
ATOM 708 N N . LYS A 1 90 ? 21.344 21.828 -1.704 1 87.38 90 LYS A N 1
ATOM 709 C CA . LYS A 1 90 ? 22.703 21.875 -2.242 1 87.38 90 LYS A CA 1
ATOM 710 C C . LYS A 1 90 ? 22.719 21.406 -3.695 1 87.38 90 LYS A C 1
ATOM 712 O O . LYS A 1 90 ? 23.344 22.047 -4.547 1 87.38 90 LYS A O 1
ATOM 717 N N . GLU A 1 91 ? 21.984 20.422 -4.02 1 89 91 GLU A N 1
ATOM 718 C CA . GLU A 1 91 ? 21.969 19.828 -5.352 1 89 91 GLU A CA 1
ATOM 719 C C . GLU A 1 91 ? 20.859 20.438 -6.215 1 89 91 GLU A C 1
ATOM 721 O O . GLU A 1 91 ? 19.906 21 -5.691 1 89 91 GLU A O 1
ATOM 726 N N . THR A 1 92 ? 21.062 20.328 -7.508 1 88.5 92 THR A N 1
ATOM 727 C CA . THR A 1 92 ? 20.094 20.891 -8.453 1 88.5 92 THR A CA 1
ATOM 728 C C . THR A 1 92 ? 18.719 20.281 -8.242 1 88.5 92 THR A C 1
ATOM 730 O O . THR A 1 92 ? 17.703 20.984 -8.258 1 88.5 92 THR A O 1
ATOM 733 N N . HIS A 1 93 ? 18.641 19.016 -8.031 1 88.44 93 HIS A N 1
ATOM 734 C CA . HIS A 1 93 ? 17.344 18.391 -7.82 1 88.44 93 HIS A CA 1
ATOM 735 C C . HIS A 1 93 ? 16.688 18.891 -6.539 1 88.44 93 HIS A C 1
ATOM 737 O O . HIS A 1 93 ? 15.453 19.016 -6.473 1 88.44 93 HIS A O 1
ATOM 743 N N . ALA A 1 94 ? 17.453 19.234 -5.586 1 89.38 94 ALA A N 1
ATOM 744 C CA . ALA A 1 94 ? 16.938 19.766 -4.328 1 89.38 94 ALA A CA 1
ATOM 745 C C . ALA A 1 94 ? 16.391 21.172 -4.516 1 89.38 94 ALA A C 1
ATOM 747 O O . ALA A 1 94 ? 15.383 21.547 -3.904 1 89.38 94 ALA A O 1
ATOM 748 N N . LYS A 1 95 ? 17.047 21.938 -5.285 1 90.69 95 LYS A N 1
ATOM 749 C CA . LYS A 1 95 ? 16.578 23.281 -5.57 1 90.69 95 LYS A CA 1
ATOM 750 C C . LYS A 1 95 ? 15.242 23.25 -6.32 1 90.69 95 LYS A C 1
ATOM 752 O O . LYS A 1 95 ? 14.344 24.031 -6.027 1 90.69 95 LYS A O 1
ATOM 757 N N . VAL A 1 96 ? 15.156 22.344 -7.262 1 90.31 96 VAL A N 1
ATOM 758 C CA . VAL A 1 96 ? 13.914 22.156 -8 1 90.31 96 VAL A CA 1
ATOM 759 C C . VAL A 1 96 ? 12.805 21.719 -7.047 1 90.31 96 VAL A C 1
ATOM 761 O O . VAL A 1 96 ? 11.688 22.234 -7.102 1 90.31 96 VAL A O 1
ATOM 764 N N . ALA A 1 97 ? 13.094 20.781 -6.188 1 90.69 97 ALA A N 1
ATOM 765 C CA . ALA A 1 97 ? 12.141 20.281 -5.195 1 90.69 97 ALA A CA 1
ATOM 766 C C . ALA A 1 97 ? 11.641 21.406 -4.297 1 90.69 97 ALA A C 1
ATOM 768 O O . ALA A 1 97 ? 10.438 21.547 -4.078 1 90.69 97 ALA A O 1
ATOM 769 N N . LEU A 1 98 ? 12.578 22.188 -3.818 1 90.44 98 LEU A N 1
ATOM 770 C CA . LEU A 1 98 ? 12.211 23.281 -2.922 1 90.44 98 LEU A CA 1
ATOM 771 C C . LEU A 1 98 ? 11.352 24.312 -3.645 1 90.44 98 LEU A C 1
ATOM 773 O O . LEU A 1 98 ? 10.383 24.812 -3.084 1 90.44 98 LEU A O 1
ATOM 777 N N . PHE A 1 99 ? 11.75 24.656 -4.844 1 90.69 99 PHE A N 1
ATOM 778 C CA . PHE A 1 99 ? 10.969 25.578 -5.637 1 90.69 99 PHE A CA 1
ATOM 779 C C . PHE A 1 99 ? 9.539 25.078 -5.82 1 90.69 99 PHE A C 1
ATOM 781 O O . PHE A 1 99 ? 8.586 25.844 -5.676 1 90.69 99 PHE A O 1
ATOM 788 N N . ALA A 1 100 ? 9.43 23.781 -6.164 1 90.5 100 ALA A N 1
ATOM 789 C CA . ALA A 1 100 ? 8.109 23.188 -6.352 1 90.5 100 ALA A CA 1
ATOM 790 C C . ALA A 1 100 ? 7.281 23.281 -5.074 1 90.5 100 ALA A C 1
ATOM 792 O O . ALA A 1 100 ? 6.086 23.594 -5.125 1 90.5 100 ALA A O 1
ATOM 793 N N . VAL A 1 101 ? 7.852 23.031 -3.928 1 91.75 101 VAL A N 1
ATOM 794 C CA . VAL A 1 101 ? 7.152 23.094 -2.648 1 91.75 101 VAL A CA 1
ATOM 795 C C . VAL A 1 101 ? 6.715 24.531 -2.375 1 91.75 101 VAL A C 1
ATOM 797 O O . VAL A 1 101 ? 5.613 24.766 -1.874 1 91.75 101 VAL A O 1
ATOM 800 N N . ARG A 1 102 ? 7.551 25.484 -2.709 1 89.25 102 ARG A N 1
ATOM 801 C CA . ARG A 1 102 ? 7.223 26.891 -2.479 1 89.25 102 ARG A CA 1
ATOM 802 C C . ARG A 1 102 ? 6.051 27.328 -3.352 1 89.25 102 ARG A C 1
ATOM 804 O O . ARG A 1 102 ? 5.191 28.094 -2.908 1 89.25 102 ARG A O 1
ATOM 811 N N . VAL A 1 103 ? 6.07 26.875 -4.57 1 88.69 103 VAL A N 1
ATOM 812 C CA . VAL A 1 103 ? 4.961 27.156 -5.473 1 88.69 103 VAL A CA 1
ATOM 813 C C . VAL A 1 103 ? 3.676 26.531 -4.926 1 88.69 103 VAL A C 1
ATOM 815 O O . VAL A 1 103 ? 2.635 27.188 -4.871 1 88.69 103 VAL A O 1
ATOM 818 N N . LEU A 1 104 ? 3.785 25.328 -4.527 1 87.12 104 LEU A N 1
ATOM 819 C CA . LEU A 1 104 ? 2.629 24.641 -3.957 1 87.12 104 LEU A CA 1
ATOM 820 C C . LEU A 1 104 ? 2.152 25.344 -2.689 1 87.12 104 LEU A C 1
ATOM 822 O O . LEU A 1 104 ? 0.952 25.547 -2.504 1 87.12 104 LEU A O 1
ATOM 826 N N . ARG A 1 105 ? 3.084 25.734 -1.842 1 85.75 105 ARG A N 1
ATOM 827 C CA . ARG A 1 105 ? 2.76 26.438 -0.605 1 85.75 105 ARG A CA 1
ATOM 828 C C . ARG A 1 105 ? 2.064 27.766 -0.896 1 85.75 105 ARG A C 1
ATOM 830 O O . ARG A 1 105 ? 1.103 28.141 -0.218 1 85.75 105 ARG A O 1
ATOM 837 N N . GLY A 1 106 ? 2.596 28.438 -1.865 1 84.31 106 GLY A N 1
ATOM 838 C CA . GLY A 1 106 ? 1.957 29.688 -2.254 1 84.31 106 GLY A CA 1
ATOM 839 C C . GLY A 1 106 ? 0.506 29.516 -2.66 1 84.31 106 GLY A C 1
ATOM 840 O O . GLY A 1 106 ? -0.361 30.281 -2.229 1 84.31 106 GLY A O 1
ATOM 841 N N . GLY A 1 107 ? 0.26 28.547 -3.535 1 79.38 107 GLY A N 1
ATOM 842 C CA . GLY A 1 107 ? -1.111 28.234 -3.9 1 79.38 107 GLY A CA 1
ATOM 843 C C . GLY A 1 107 ? -1.965 27.828 -2.715 1 79.38 107 GLY A C 1
ATOM 844 O O . GLY A 1 107 ? -3.107 28.266 -2.584 1 79.38 107 GLY A O 1
ATOM 845 N N . PHE A 1 108 ? -1.39 27.078 -1.858 1 79.75 108 PHE A N 1
ATOM 846 C CA . PHE A 1 108 ? -2.068 26.609 -0.659 1 79.75 108 PHE A CA 1
ATOM 847 C C . PHE A 1 108 ? -2.391 27.766 0.275 1 79.75 108 PHE A C 1
ATOM 849 O O . PHE A 1 108 ? -3.49 27.844 0.83 1 79.75 108 PHE A O 1
ATOM 856 N N . ASP A 1 109 ? -1.454 28.625 0.518 1 85.12 109 ASP A N 1
ATOM 857 C CA . ASP A 1 109 ? -1.647 29.781 1.382 1 85.12 109 ASP A CA 1
ATOM 858 C C . ASP A 1 109 ? -2.762 30.688 0.852 1 85.12 109 ASP A C 1
ATOM 860 O O . ASP A 1 109 ? -3.551 31.234 1.628 1 85.12 109 ASP A O 1
ATOM 864 N N . LEU A 1 110 ? -2.83 30.734 -0.417 1 79.5 110 LEU A N 1
ATOM 865 C CA . LEU A 1 110 ? -3.857 31.562 -1.048 1 79.5 110 LEU A CA 1
ATOM 866 C C . LEU A 1 110 ? -5.238 30.938 -0.865 1 79.5 110 LEU A C 1
ATOM 868 O O . LEU A 1 110 ? -6.176 31.609 -0.434 1 79.5 110 LEU A O 1
ATOM 872 N N . VAL A 1 111 ? -5.352 29.672 -1.106 1 74.75 111 VAL A N 1
ATOM 873 C CA . VAL A 1 111 ? -6.633 28.984 -1.056 1 74.75 111 VAL A CA 1
ATOM 874 C C . VAL A 1 111 ? -7.117 28.891 0.391 1 74.75 111 VAL A C 1
ATOM 876 O O . VAL A 1 111 ? -8.312 29 0.661 1 74.75 111 VAL A O 1
ATOM 879 N N . SER A 1 112 ? -6.148 28.703 1.352 1 77.75 112 SER A N 1
ATOM 880 C CA . SER A 1 112 ? -6.508 28.547 2.756 1 77.75 112 SER A CA 1
ATOM 881 C C . SER A 1 112 ? -6.555 29.891 3.475 1 77.75 112 SER A C 1
ATOM 883 O O . SER A 1 112 ? -6.906 29.953 4.656 1 77.75 112 SER A O 1
ATOM 885 N N . ARG A 1 113 ? -6.16 31.031 2.826 1 80.31 113 ARG A N 1
ATOM 886 C CA . ARG A 1 113 ? -6.094 32.344 3.438 1 80.31 113 ARG A CA 1
ATOM 887 C C . ARG A 1 113 ? -5.227 32.312 4.691 1 80.31 113 ARG A C 1
ATOM 8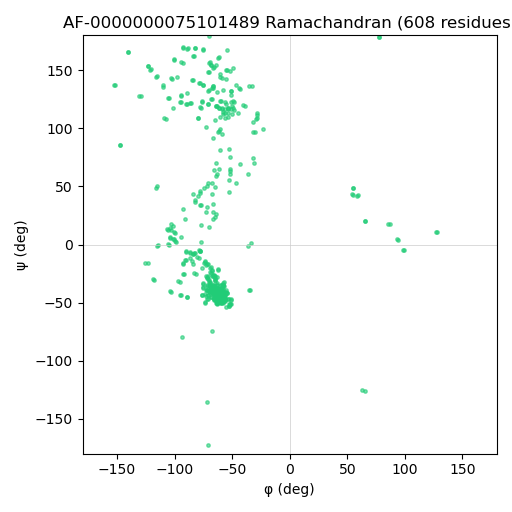89 O O . ARG A 1 113 ? -5.637 32.812 5.742 1 80.31 113 ARG A O 1
ATOM 896 N N . TYR A 1 114 ? -4.117 31.75 4.547 1 87.69 114 TYR A N 1
ATOM 897 C CA . TYR A 1 114 ? -3.209 31.578 5.676 1 87.69 114 TYR A CA 1
ATOM 898 C C . TYR A 1 114 ? -2.666 32.938 6.148 1 87.69 114 TYR A C 1
ATOM 900 O O . TYR A 1 114 ? -2.141 33.719 5.352 1 87.69 114 TYR A O 1
ATOM 908 N N . LYS A 1 115 ? -2.818 33.281 7.449 1 88.31 115 LYS A N 1
ATOM 909 C CA . LYS A 1 115 ? -2.326 34.531 8.047 1 88.31 115 LYS A CA 1
ATOM 910 C C . LYS A 1 115 ? -1.236 34.25 9.078 1 88.31 115 LYS A C 1
ATOM 912 O O . LYS A 1 115 ? -0.627 35.156 9.617 1 88.31 115 LYS A O 1
ATOM 917 N N . GLY A 1 116 ? -0.902 33 9.305 1 87.56 116 GLY A N 1
ATOM 918 C CA . GLY A 1 116 ? 0.109 32.625 10.281 1 87.56 116 GLY A CA 1
ATOM 919 C C . GLY A 1 116 ? -0.389 32.688 11.711 1 87.56 116 GLY A C 1
ATOM 920 O O . GLY A 1 116 ? -1.559 33 11.953 1 87.56 116 GLY A O 1
ATOM 921 N N . PRO A 1 117 ? 0.526 32.312 12.648 1 89.44 117 PRO A N 1
ATOM 922 C CA . PRO A 1 117 ? 0.154 32.406 14.062 1 89.44 117 PRO A CA 1
ATOM 923 C C . PRO A 1 117 ? 0.046 33.844 14.531 1 89.44 117 PRO A C 1
ATOM 925 O O . PRO A 1 117 ? 0.561 34.75 13.867 1 89.44 117 PRO A O 1
ATOM 928 N N . GLY A 1 118 ? -0.691 34.094 15.555 1 91.75 118 GLY A N 1
ATOM 929 C CA . GLY A 1 118 ? -0.854 35.438 16.094 1 91.75 118 GLY A CA 1
ATOM 930 C C . GLY A 1 118 ? -2.307 35.844 16.25 1 91.75 118 GLY A C 1
ATOM 931 O O . GLY A 1 118 ? -2.607 37.031 16.406 1 91.75 118 GLY A O 1
ATOM 932 N N . GLY A 1 119 ? -3.123 34.906 16.094 1 92.06 119 GLY A N 1
ATOM 933 C CA . GLY A 1 119 ? -4.523 35.156 16.422 1 92.06 119 GLY A CA 1
ATOM 934 C C . GLY A 1 119 ? -5.367 35.469 15.195 1 92.06 119 GLY A C 1
ATOM 935 O O . GLY A 1 119 ? -6.59 35.594 15.297 1 92.06 119 GLY A O 1
ATOM 936 N N . GLY A 1 120 ? -4.777 35.562 14.086 1 92.56 120 GLY A N 1
ATOM 937 C CA . GLY A 1 120 ? -5.516 35.875 12.875 1 92.56 120 GLY A CA 1
ATOM 938 C C . GLY A 1 120 ? -6.211 34.688 12.266 1 92.56 120 GLY A C 1
ATOM 939 O O . GLY A 1 120 ? -7.062 34.812 11.391 1 92.56 120 GLY A O 1
ATOM 940 N N . MET A 1 121 ? -5.91 33.531 12.742 1 93.75 121 MET A N 1
ATOM 941 C CA . MET A 1 121 ? -6.477 32.281 12.234 1 93.75 121 MET A CA 1
ATOM 942 C C . MET A 1 121 ? -7.512 31.719 13.203 1 93.75 121 MET A C 1
ATOM 944 O O . MET A 1 121 ? -7.227 31.547 14.391 1 93.75 121 MET A O 1
ATOM 948 N N . THR A 1 122 ? -8.711 31.453 12.68 1 91.81 122 THR A N 1
ATOM 949 C CA . THR A 1 122 ? -9.719 30.766 13.477 1 91.81 122 THR A CA 1
ATOM 950 C C . THR A 1 122 ? -9.484 29.25 13.461 1 91.81 122 THR A C 1
ATOM 952 O O . THR A 1 122 ? -8.656 28.75 12.703 1 91.81 122 THR A O 1
ATOM 955 N N . SER A 1 123 ? -10.234 28.562 14.352 1 92.44 123 SER A N 1
ATOM 956 C CA . SER A 1 123 ? -10.164 27.094 14.336 1 92.44 123 SER A CA 1
ATOM 957 C C . SER A 1 123 ? -10.547 26.547 12.969 1 92.44 123 SER A C 1
ATOM 959 O O . SER A 1 123 ? -9.93 25.594 12.484 1 92.44 123 SER A O 1
ATOM 961 N N . THR A 1 124 ? -11.461 27.188 12.359 1 90.06 124 THR A N 1
ATOM 962 C CA . THR A 1 124 ? -11.922 26.766 11.039 1 90.06 124 THR A CA 1
ATOM 963 C C . THR A 1 124 ? -10.836 26.984 9.992 1 90.06 124 THR A C 1
ATOM 965 O O . THR A 1 124 ? -10.648 26.156 9.102 1 90.06 124 THR A O 1
ATOM 968 N N . ASP A 1 125 ? -10.156 28.094 10.141 1 90.06 125 ASP A N 1
ATOM 969 C CA . ASP A 1 125 ? -9.07 28.391 9.211 1 90.06 125 ASP A CA 1
ATOM 970 C C . ASP A 1 125 ? -7.957 27.344 9.312 1 90.06 125 ASP A C 1
ATOM 972 O O . ASP A 1 125 ? -7.477 26.844 8.297 1 90.06 125 ASP A O 1
ATOM 976 N N . TRP A 1 126 ? -7.605 27.094 10.508 1 93.94 126 TRP A N 1
ATOM 977 C CA . TRP A 1 126 ? -6.566 26.109 10.734 1 93.94 126 TRP A CA 1
ATOM 978 C C . TRP A 1 126 ? -6.984 24.734 10.203 1 93.94 126 TRP A C 1
ATOM 980 O O . TRP A 1 126 ? -6.195 24.047 9.555 1 93.94 126 TRP A O 1
ATOM 990 N N . LEU A 1 127 ? -8.211 24.344 10.438 1 92.69 127 LEU A N 1
ATOM 991 C CA . LEU A 1 127 ? -8.695 23.047 9.977 1 92.69 127 LEU A CA 1
ATOM 992 C C . LEU A 1 127 ? -8.703 22.984 8.453 1 92.69 127 LEU A C 1
ATOM 994 O O . LEU A 1 127 ? -8.367 21.938 7.875 1 92.69 127 LEU A O 1
ATOM 998 N N . ASN A 1 128 ? -9.07 24.062 7.82 1 88.5 128 ASN A N 1
ATOM 999 C CA . ASN A 1 128 ? -9.023 24.078 6.363 1 88.5 128 ASN A CA 1
ATOM 1000 C C . ASN A 1 128 ? -7.605 23.859 5.84 1 88.5 128 ASN A C 1
ATOM 1002 O O . ASN A 1 128 ? -7.406 23.141 4.867 1 88.5 128 ASN A O 1
ATOM 1006 N N . ARG A 1 129 ? -6.723 24.469 6.477 1 90.81 129 ARG A N 1
ATOM 1007 C CA . ARG A 1 129 ? -5.324 24.312 6.082 1 90.81 129 ARG A CA 1
ATOM 1008 C C . ARG A 1 129 ? -4.852 22.891 6.289 1 90.81 129 ARG A C 1
ATOM 1010 O O . ARG A 1 129 ? -4.203 22.312 5.414 1 90.81 129 ARG A O 1
ATOM 1017 N N . CYS A 1 130 ? -5.203 22.281 7.41 1 93.12 130 CYS A N 1
ATOM 1018 C CA . CYS A 1 130 ? -4.809 20.906 7.707 1 93.12 130 CYS A CA 1
ATOM 1019 C C . CYS A 1 130 ? -5.418 19.938 6.707 1 93.12 130 CYS A C 1
ATOM 1021 O O . CYS A 1 130 ? -4.73 19.047 6.195 1 93.12 130 CYS A O 1
ATOM 1023 N N . LEU A 1 131 ? -6.684 20.125 6.441 1 91 131 LEU A N 1
ATOM 1024 C CA . LEU A 1 131 ? -7.375 19.234 5.527 1 91 131 LEU A CA 1
ATOM 1025 C C . LEU A 1 131 ? -6.734 19.266 4.141 1 91 131 LEU A C 1
ATOM 1027 O O . LEU A 1 131 ? -6.52 18.219 3.527 1 91 131 LEU A O 1
ATOM 1031 N N . PHE A 1 132 ? -6.422 20.422 3.674 1 86.94 132 PHE A N 1
ATOM 1032 C CA . PHE A 1 132 ? -5.793 20.531 2.361 1 86.94 132 PHE A CA 1
ATOM 1033 C C . PHE A 1 132 ? -4.41 19.906 2.363 1 86.94 132 PHE A C 1
ATOM 1035 O O . PHE A 1 132 ? -4.07 19.141 1.455 1 86.94 132 PHE A O 1
ATOM 1042 N N . LEU A 1 133 ? -3.633 20.203 3.34 1 89.88 133 LEU A N 1
ATOM 1043 C CA . LEU A 1 133 ? -2.287 19.672 3.482 1 89.88 133 LEU A CA 1
ATOM 1044 C C . LEU A 1 133 ? -2.314 18.141 3.49 1 89.88 133 LEU A C 1
ATOM 1046 O O . LEU A 1 133 ? -1.555 17.5 2.76 1 89.88 133 LEU A O 1
ATOM 1050 N N . GLU A 1 134 ? -3.195 17.531 4.289 1 93.44 134 GLU A N 1
ATOM 1051 C CA . GLU A 1 134 ? -3.25 16.078 4.434 1 93.44 134 GLU A CA 1
ATOM 1052 C C . GLU A 1 134 ? -3.703 15.414 3.139 1 93.44 134 GLU A C 1
ATOM 1054 O O . GLU A 1 134 ? -3.26 14.312 2.814 1 93.44 134 GLU A O 1
ATOM 1059 N N . THR A 1 135 ? -4.594 16.031 2.367 1 91 135 THR A N 1
ATOM 1060 C CA . THR A 1 135 ? -5.059 15.453 1.109 1 91 135 THR A CA 1
ATOM 1061 C C . THR A 1 135 ? -3.916 15.367 0.103 1 91 135 THR A C 1
ATOM 1063 O O . THR A 1 135 ? -3.777 14.359 -0.598 1 91 135 THR A O 1
ATOM 1066 N N . VAL A 1 136 ? -3.107 16.359 0.094 1 90.25 136 VAL A N 1
ATOM 1067 C CA . VAL A 1 136 ? -1.978 16.391 -0.83 1 90.25 136 VAL A CA 1
ATOM 1068 C C . VAL A 1 136 ? -0.879 15.453 -0.325 1 90.25 136 VAL A C 1
ATOM 1070 O O . VAL A 1 136 ? -0.317 14.672 -1.097 1 90.25 136 VAL A O 1
ATOM 1073 N N . ALA A 1 137 ? -0.623 15.508 1.007 1 94.94 137 ALA A N 1
ATOM 1074 C CA . ALA A 1 137 ? 0.482 14.758 1.595 1 94.94 137 ALA A CA 1
ATOM 1075 C C . ALA A 1 137 ? 0.208 13.258 1.55 1 94.94 137 ALA A C 1
ATOM 1077 O O . ALA A 1 137 ? 1.134 12.445 1.645 1 94.94 137 ALA A O 1
ATOM 1078 N N . GLY A 1 138 ? -1.048 12.852 1.402 1 96.31 138 GLY A N 1
ATOM 1079 C CA . GLY A 1 138 ? -1.408 11.445 1.361 1 96.31 138 GLY A CA 1
ATOM 1080 C C . GLY A 1 138 ? -1.112 10.789 0.024 1 96.31 138 GLY A C 1
ATOM 1081 O O . GLY A 1 138 ? -1.19 9.562 -0.107 1 96.31 138 GLY A O 1
ATOM 1082 N N . VAL A 1 139 ? -0.685 11.531 -0.952 1 96.94 139 VAL A N 1
ATOM 1083 C CA . VAL A 1 139 ? -0.532 11.031 -2.314 1 96.94 139 VAL A CA 1
ATOM 1084 C C . VAL A 1 139 ? 0.869 10.453 -2.498 1 96.94 139 VAL A C 1
ATOM 1086 O O . VAL A 1 139 ? 1.022 9.328 -2.975 1 96.94 139 VAL A O 1
ATOM 1089 N N . PRO A 1 140 ? 1.938 11.133 -2.041 1 98.19 140 PRO A N 1
ATOM 1090 C CA . PRO A 1 140 ? 3.295 10.727 -2.414 1 98.19 140 PRO A CA 1
ATOM 1091 C C . PRO A 1 140 ? 3.66 9.336 -1.899 1 98.19 140 PRO A C 1
ATOM 1093 O O . PRO A 1 140 ? 4.207 8.523 -2.646 1 98.19 140 PRO A O 1
ATOM 1096 N N . GLY A 1 141 ? 3.377 9.078 -0.614 1 97.94 141 GLY A N 1
ATOM 1097 C CA . GLY A 1 141 ? 3.715 7.766 -0.085 1 97.94 141 GLY A CA 1
ATOM 1098 C C . GLY A 1 141 ? 3.098 6.625 -0.874 1 97.94 141 GLY A C 1
ATOM 1099 O O . GLY A 1 141 ? 3.754 5.613 -1.126 1 97.94 141 GLY A O 1
ATOM 1100 N N . MET A 1 142 ? 1.906 6.797 -1.252 1 97.5 142 MET A N 1
ATOM 1101 C CA . MET A 1 142 ? 1.188 5.777 -2.012 1 97.5 142 MET A CA 1
ATOM 1102 C C . MET A 1 142 ? 1.772 5.629 -3.412 1 97.5 142 MET A C 1
ATOM 1104 O O . MET A 1 142 ? 1.974 4.512 -3.889 1 97.5 142 MET A O 1
ATOM 1108 N N . VAL A 1 143 ? 2.027 6.703 -4.066 1 97.25 143 VAL A N 1
ATOM 1109 C CA . VAL A 1 143 ? 2.578 6.68 -5.418 1 97.25 143 VAL A CA 1
ATOM 1110 C C . VAL A 1 143 ? 3.959 6.031 -5.402 1 97.25 143 VAL A C 1
ATOM 1112 O O . VAL A 1 143 ? 4.258 5.172 -6.238 1 97.25 143 VAL A O 1
ATOM 1115 N N . ALA A 1 144 ? 4.754 6.477 -4.5 1 97.88 144 ALA A N 1
ATOM 1116 C CA . ALA A 1 144 ? 6.105 5.93 -4.41 1 97.88 144 ALA A CA 1
ATOM 1117 C C . ALA A 1 144 ? 6.07 4.441 -4.086 1 97.88 144 ALA A C 1
ATOM 1119 O O . ALA A 1 144 ? 6.777 3.646 -4.715 1 97.88 144 ALA A O 1
ATOM 1120 N N . GLY A 1 145 ? 5.27 4.051 -3.074 1 96.94 145 GLY A N 1
ATOM 1121 C CA . GLY A 1 145 ? 5.137 2.646 -2.725 1 96.94 145 GLY A CA 1
ATOM 1122 C C . GLY A 1 145 ? 4.66 1.786 -3.879 1 96.94 145 GLY A C 1
ATOM 1123 O O . GLY A 1 145 ? 5.223 0.721 -4.141 1 96.94 145 GLY A O 1
ATOM 1124 N N . MET A 1 146 ? 3.668 2.221 -4.535 1 96.25 146 MET A N 1
ATOM 1125 C CA . MET A 1 146 ? 3.143 1.504 -5.695 1 96.25 146 MET A CA 1
ATOM 1126 C C . MET A 1 146 ? 4.199 1.389 -6.785 1 96.25 146 MET A C 1
ATOM 1128 O O . MET A 1 146 ? 4.379 0.321 -7.375 1 96.25 146 MET A O 1
ATOM 1132 N N . SER A 1 147 ? 4.848 2.484 -7.105 1 95.5 147 SER A N 1
ATOM 1133 C CA . SER A 1 147 ? 5.863 2.494 -8.156 1 95.5 147 SER A CA 1
ATOM 1134 C C . SER A 1 147 ? 6.969 1.488 -7.859 1 95.5 147 SER A C 1
ATOM 1136 O O . SER A 1 147 ? 7.395 0.747 -8.75 1 95.5 147 SER A O 1
ATOM 1138 N N . ARG A 1 148 ? 7.387 1.483 -6.652 1 95.88 148 ARG A N 1
ATOM 1139 C CA . ARG A 1 148 ? 8.445 0.559 -6.262 1 95.88 148 ARG A CA 1
ATOM 1140 C C . ARG A 1 148 ? 7.949 -0.883 -6.289 1 95.88 148 ARG A C 1
ATOM 1142 O O . ARG A 1 148 ? 8.703 -1.799 -6.617 1 95.88 148 ARG A O 1
ATOM 1149 N N . HIS A 1 149 ? 6.695 -1.063 -5.867 1 95.31 149 HIS A N 1
ATOM 1150 C CA . HIS A 1 149 ? 6.09 -2.389 -5.949 1 95.31 149 HIS A CA 1
ATOM 1151 C C . HIS A 1 149 ? 6.086 -2.904 -7.387 1 95.31 149 HIS A C 1
ATOM 1153 O O . HIS A 1 149 ? 6.551 -4.016 -7.652 1 95.31 149 HIS A O 1
ATOM 1159 N N . LEU A 1 150 ? 5.613 -2.102 -8.297 1 94.06 150 LEU A N 1
ATOM 1160 C CA . LEU A 1 150 ? 5.539 -2.496 -9.695 1 94.06 150 LEU A CA 1
ATOM 1161 C C . LEU A 1 150 ? 6.934 -2.693 -10.281 1 94.06 150 LEU A C 1
ATOM 1163 O O . LEU A 1 150 ? 7.141 -3.582 -11.109 1 94.06 150 LEU A O 1
ATOM 1167 N N . ARG A 1 151 ? 7.832 -1.913 -9.867 1 92.56 151 ARG A N 1
ATOM 1168 C CA . ARG A 1 151 ? 9.219 -2.1 -10.297 1 92.56 151 ARG A CA 1
ATOM 1169 C C . ARG A 1 151 ? 9.773 -3.426 -9.789 1 92.56 151 ARG A C 1
ATOM 1171 O O . ARG A 1 151 ? 10.453 -4.141 -10.531 1 92.56 151 ARG A O 1
ATOM 1178 N N . SER A 1 152 ? 9.516 -3.621 -8.523 1 92.5 152 SER A N 1
ATOM 1179 C CA . SER A 1 152 ? 9.961 -4.887 -7.945 1 92.5 152 SER A CA 1
ATOM 1180 C C . SER A 1 152 ? 9.422 -6.074 -8.734 1 92.5 152 SER A C 1
ATOM 1182 O O . SER A 1 152 ? 10.148 -7.039 -8.992 1 92.5 152 SER A O 1
ATOM 1184 N N . LEU A 1 153 ? 8.172 -6.02 -9.141 1 91.5 153 LEU A N 1
ATOM 1185 C CA . LEU A 1 153 ? 7.57 -7.086 -9.938 1 91.5 153 LEU A CA 1
ATOM 1186 C C . LEU A 1 153 ? 8.281 -7.23 -11.281 1 91.5 153 LEU A C 1
ATOM 1188 O O . LEU A 1 153 ? 8.648 -8.336 -11.672 1 91.5 153 LEU A O 1
ATOM 1192 N N . ARG A 1 154 ? 8.547 -6.121 -11.938 1 88.75 154 ARG A N 1
ATOM 1193 C CA . ARG A 1 154 ? 9.086 -6.184 -13.289 1 88.75 154 ARG A CA 1
ATOM 1194 C C . ARG A 1 154 ? 10.562 -6.566 -13.281 1 88.75 154 ARG A C 1
ATOM 1196 O O . ARG A 1 154 ? 11.039 -7.246 -14.188 1 88.75 154 ARG A O 1
ATOM 1203 N N . THR A 1 155 ? 11.266 -6.125 -12.234 1 88.12 155 THR A N 1
ATOM 1204 C CA . THR A 1 155 ? 12.695 -6.406 -12.172 1 88.12 155 THR A CA 1
ATOM 1205 C C . THR A 1 155 ? 12.961 -7.688 -11.391 1 88.12 155 THR A C 1
ATOM 1207 O O . THR A 1 155 ? 14.07 -8.227 -11.422 1 88.12 155 THR A O 1
ATOM 1210 N N . MET A 1 156 ? 11.914 -8.117 -10.617 1 87.62 156 MET A N 1
ATOM 1211 C CA . MET A 1 156 ? 12.016 -9.312 -9.789 1 87.62 156 MET A CA 1
ATOM 1212 C C . MET A 1 156 ? 13.156 -9.18 -8.781 1 87.62 156 MET A C 1
ATOM 1214 O O . MET A 1 156 ? 13.977 -10.094 -8.641 1 87.62 156 MET A O 1
ATOM 1218 N N . GLN A 1 157 ? 13.203 -7.992 -8.219 1 87.12 157 GLN A N 1
ATOM 1219 C CA . GLN A 1 157 ? 14.188 -7.684 -7.188 1 87.12 157 GLN A CA 1
ATOM 1220 C C . GLN A 1 157 ? 13.516 -7.203 -5.906 1 87.12 157 GLN A C 1
ATOM 1222 O O . GLN A 1 157 ? 12.414 -6.648 -5.945 1 87.12 157 GLN A O 1
ATOM 1227 N N . ARG A 1 158 ? 14.219 -7.434 -4.844 1 85.69 158 ARG A N 1
ATOM 1228 C CA . ARG A 1 158 ? 13.742 -6.926 -3.561 1 85.69 158 ARG A CA 1
ATOM 1229 C C . ARG A 1 158 ? 13.766 -5.402 -3.533 1 85.69 158 ARG A C 1
ATOM 1231 O O . ARG A 1 158 ? 14.555 -4.773 -4.234 1 85.69 158 ARG A O 1
ATOM 1238 N N . ASP A 1 159 ? 12.906 -4.852 -2.76 1 88.19 159 ASP A N 1
ATOM 1239 C CA . ASP A 1 159 ? 12.805 -3.396 -2.715 1 88.19 159 ASP A CA 1
ATOM 1240 C C . ASP A 1 159 ? 13.562 -2.832 -1.513 1 88.19 159 ASP A C 1
ATOM 1242 O O . ASP A 1 159 ? 13.438 -1.646 -1.2 1 88.19 159 ASP A O 1
ATOM 1246 N N . GLN A 1 160 ? 14.203 -3.633 -0.749 1 85.38 160 GLN A N 1
ATOM 1247 C CA . GLN A 1 160 ? 15.055 -3.27 0.383 1 85.38 160 GLN A CA 1
ATOM 1248 C C . GLN A 1 160 ? 14.234 -2.621 1.496 1 85.38 160 GLN A C 1
ATOM 1250 O O . GLN A 1 160 ? 14.727 -1.742 2.205 1 85.38 160 GLN A O 1
ATOM 1255 N N . GLY A 1 161 ? 12.906 -2.826 1.533 1 87.62 161 GLY A N 1
ATOM 1256 C CA . GLY A 1 161 ? 12.07 -2.418 2.648 1 87.62 161 GLY A CA 1
ATOM 1257 C C . GLY A 1 161 ? 11.461 -1.042 2.467 1 87.62 161 GLY A C 1
ATOM 1258 O O . GLY A 1 161 ? 10.742 -0.552 3.344 1 87.62 161 GLY A O 1
ATOM 1259 N N . TRP A 1 162 ? 11.664 -0.416 1.329 1 92 162 TRP A N 1
ATOM 1260 C CA . TRP A 1 162 ? 11.195 0.946 1.091 1 92 162 TRP A CA 1
ATOM 1261 C C . TRP A 1 162 ? 9.68 0.989 0.976 1 92 162 TRP A C 1
ATOM 1263 O O . TRP A 1 162 ? 9.031 1.9 1.504 1 92 162 TRP A O 1
ATOM 1273 N N . ILE A 1 163 ? 9.07 -0.016 0.303 1 93.81 163 ILE A N 1
ATOM 1274 C CA . ILE A 1 163 ? 7.645 -0.032 0.011 1 93.81 163 ILE A CA 1
ATOM 1275 C C . ILE A 1 163 ? 6.848 0.05 1.313 1 93.81 163 ILE A C 1
ATOM 1277 O O . ILE A 1 163 ? 5.914 0.844 1.428 1 93.81 163 ILE A O 1
ATOM 1281 N N . HIS A 1 164 ? 7.277 -0.674 2.297 1 90.62 164 HIS A N 1
ATOM 1282 C CA . HIS A 1 164 ? 6.559 -0.74 3.564 1 90.62 164 HIS A CA 1
ATOM 1283 C C . HIS A 1 164 ? 6.504 0.627 4.238 1 90.62 164 HIS A C 1
ATOM 1285 O O . HIS A 1 164 ? 5.43 1.088 4.633 1 90.62 164 HIS A O 1
ATOM 1291 N N . THR A 1 165 ? 7.609 1.247 4.328 1 93.06 165 THR A N 1
ATOM 1292 C CA . THR A 1 165 ? 7.688 2.553 4.973 1 93.06 165 THR A CA 1
ATOM 1293 C C . THR A 1 165 ? 6.855 3.582 4.211 1 93.06 165 THR A C 1
ATOM 1295 O O . THR A 1 165 ? 6.152 4.391 4.82 1 93.06 165 THR A O 1
ATOM 1298 N N . LEU A 1 166 ? 6.883 3.51 2.949 1 96.19 166 LEU A N 1
ATOM 1299 C CA . LEU A 1 166 ? 6.16 4.465 2.119 1 96.19 166 LEU A CA 1
ATOM 1300 C C . LEU A 1 166 ? 4.652 4.262 2.244 1 96.19 166 LEU A C 1
ATOM 1302 O O . LEU A 1 166 ? 3.896 5.23 2.348 1 96.19 166 LEU A O 1
ATOM 1306 N N . LEU A 1 167 ? 4.23 3.037 2.291 1 94.62 167 LEU A N 1
ATOM 1307 C CA . LEU A 1 167 ? 2.807 2.754 2.436 1 94.62 167 LEU A CA 1
ATOM 1308 C C . LEU A 1 167 ? 2.326 3.084 3.844 1 94.62 167 LEU A C 1
ATOM 1310 O O . LEU A 1 167 ? 1.188 3.518 4.031 1 94.62 167 LEU A O 1
ATOM 1314 N N . GLU A 1 168 ? 3.162 2.863 4.805 1 93 168 GLU A N 1
ATOM 1315 C CA . GLU A 1 168 ? 2.848 3.277 6.168 1 93 168 GLU A CA 1
ATOM 1316 C C . GLU A 1 168 ? 2.646 4.789 6.25 1 93 168 GLU A C 1
ATOM 1318 O O . GLU A 1 168 ? 1.724 5.262 6.918 1 93 168 GLU A O 1
ATOM 1323 N N . GLU A 1 169 ? 3.523 5.492 5.602 1 95.69 169 GLU A N 1
ATOM 1324 C CA . GLU A 1 169 ? 3.398 6.945 5.562 1 95.69 169 GLU A CA 1
ATOM 1325 C C . GLU A 1 169 ? 2.094 7.371 4.895 1 95.69 169 GLU A C 1
ATOM 1327 O O . GLU A 1 169 ? 1.41 8.273 5.375 1 95.69 169 GLU A O 1
ATOM 1332 N N . ALA A 1 170 ? 1.771 6.723 3.803 1 96.31 170 ALA A N 1
ATOM 1333 C CA . ALA A 1 170 ? 0.527 7.035 3.104 1 96.31 170 ALA A CA 1
ATOM 1334 C C . ALA A 1 170 ? -0.681 6.809 4.008 1 96.31 170 ALA A C 1
ATOM 1336 O O . ALA A 1 170 ? -1.595 7.637 4.051 1 96.31 170 ALA A O 1
ATOM 1337 N N . GLU A 1 171 ? -0.668 5.723 4.719 1 93.56 171 GLU A N 1
ATOM 1338 C CA . GLU A 1 171 ? -1.752 5.422 5.648 1 93.56 171 GLU A CA 1
ATOM 1339 C C . GLU A 1 171 ? -1.805 6.441 6.785 1 93.56 171 GLU A C 1
ATOM 1341 O O . GLU A 1 171 ? -2.887 6.879 7.18 1 93.56 171 GLU A O 1
ATOM 1346 N N . ASN A 1 172 ? -0.647 6.758 7.277 1 96 172 ASN A N 1
ATOM 1347 C CA . ASN A 1 172 ? -0.579 7.75 8.352 1 96 172 ASN A CA 1
ATOM 1348 C C . ASN A 1 172 ? -1.17 9.086 7.91 1 96 172 ASN A C 1
ATOM 1350 O O . ASN A 1 172 ? -1.945 9.695 8.648 1 96 172 ASN A O 1
ATOM 1354 N N . GLU A 1 173 ? -0.857 9.469 6.746 1 96.62 173 GLU A N 1
ATOM 1355 C CA . GLU A 1 173 ? -1.4 10.711 6.203 1 96.62 173 GLU A CA 1
ATOM 1356 C C . GLU A 1 173 ? -2.912 10.617 6.023 1 96.62 173 GLU A C 1
ATOM 1358 O O . GLU A 1 173 ? -3.635 11.578 6.297 1 96.62 173 GLU A O 1
ATOM 1363 N N . ARG A 1 174 ? -3.307 9.523 5.531 1 95.06 174 ARG A N 1
ATOM 1364 C CA . ARG A 1 174 ? -4.742 9.312 5.391 1 95.06 174 ARG A CA 1
ATOM 1365 C C . ARG A 1 174 ? -5.441 9.375 6.746 1 95.06 174 ARG A C 1
ATOM 1367 O O . ARG A 1 174 ? -6.539 9.93 6.859 1 95.06 174 ARG A O 1
ATOM 1374 N N . MET A 1 175 ? -4.855 8.875 7.754 1 94.5 175 MET A N 1
ATOM 1375 C CA . MET A 1 175 ? -5.43 8.906 9.094 1 94.5 175 MET A CA 1
ATOM 1376 C C . MET A 1 175 ? -5.492 10.344 9.617 1 94.5 175 MET A C 1
ATOM 1378 O O . MET A 1 175 ? -6.457 10.719 10.289 1 94.5 175 MET A O 1
ATOM 1382 N N . HIS A 1 176 ? -4.434 11.148 9.344 1 96.88 176 HIS A N 1
ATOM 1383 C CA . HIS A 1 176 ? -4.516 12.562 9.688 1 96.88 176 HIS A CA 1
ATOM 1384 C C . HIS A 1 176 ? -5.762 13.203 9.094 1 96.88 176 HIS A C 1
ATOM 1386 O O . HIS A 1 176 ? -6.504 13.906 9.789 1 96.88 176 HIS A O 1
ATOM 1392 N N . LEU A 1 177 ? -5.98 12.938 7.859 1 94.31 177 LEU A N 1
ATOM 1393 C CA . LEU A 1 177 ? -7.137 13.477 7.156 1 94.31 177 LEU A CA 1
ATOM 1394 C C . LEU A 1 177 ? -8.43 13.055 7.836 1 94.31 177 LEU A C 1
ATOM 1396 O O . LEU A 1 177 ? -9.289 13.891 8.125 1 94.31 177 LEU A O 1
ATOM 1400 N N . LEU A 1 178 ? -8.586 11.812 8.133 1 92.69 178 LEU A N 1
ATOM 1401 C CA . LEU A 1 178 ? -9.805 11.273 8.727 1 92.69 178 LEU A CA 1
ATOM 1402 C C . LEU A 1 178 ? -10.023 11.836 10.125 1 92.69 178 LEU A C 1
ATOM 1404 O O . LEU A 1 178 ? -11.156 12.102 10.523 1 92.69 178 LEU A O 1
ATOM 1408 N N . ILE A 1 179 ? -8.992 12.016 10.836 1 94.25 179 ILE A N 1
ATOM 1409 C CA . ILE A 1 179 ? -9.086 12.609 12.172 1 94.25 179 ILE A CA 1
ATOM 1410 C C . ILE A 1 179 ? -9.617 14.039 12.062 1 94.25 179 ILE A C 1
ATOM 1412 O O . ILE A 1 179 ? -10.578 14.398 12.742 1 94.25 179 ILE A O 1
ATOM 1416 N N . PHE A 1 180 ? -9.031 14.82 11.211 1 95.56 180 PHE A N 1
ATOM 1417 C CA . PHE A 1 180 ? -9.43 16.219 11.086 1 95.56 180 PHE A CA 1
ATOM 1418 C C . PHE A 1 180 ? -10.844 16.328 10.523 1 95.56 180 PHE A C 1
ATOM 1420 O O . PHE A 1 180 ? -11.57 17.266 10.852 1 95.56 180 PHE A O 1
ATOM 1427 N N . MET A 1 181 ? -11.266 15.344 9.773 1 92.12 181 MET A N 1
ATOM 1428 C CA . MET A 1 181 ? -12.602 15.336 9.203 1 92.12 181 MET A CA 1
ATOM 1429 C C . MET A 1 181 ? -13.664 15.164 10.289 1 92.12 181 MET A C 1
ATOM 1431 O O . MET A 1 181 ? -14.82 15.539 10.102 1 92.12 181 MET A O 1
ATOM 1435 N N . THR A 1 182 ? -13.281 14.57 11.391 1 91.69 182 THR A N 1
ATOM 1436 C CA . THR A 1 182 ? -14.211 14.43 12.508 1 91.69 182 THR A CA 1
ATOM 1437 C C . THR A 1 182 ? -14.422 15.766 13.211 1 91.69 182 THR A C 1
ATOM 1439 O O . THR A 1 182 ? -15.391 15.938 13.953 1 91.69 182 THR A O 1
ATOM 1442 N N . MET A 1 183 ? -13.547 16.703 12.938 1 92.88 183 MET A N 1
ATOM 1443 C CA . MET A 1 183 ? -13.625 18 13.594 1 92.88 183 MET A CA 1
ATOM 1444 C C . MET A 1 183 ? -14.352 19 12.711 1 92.88 183 MET A C 1
ATOM 1446 O O . MET A 1 183 ? -14.961 19.953 13.211 1 92.88 183 MET A O 1
ATOM 1450 N N . LYS A 1 184 ? -14.188 18.797 11.43 1 87.56 184 LYS A N 1
ATOM 1451 C CA . LYS A 1 184 ? -14.852 19.703 10.492 1 87.56 184 LYS A CA 1
ATOM 1452 C C . LYS A 1 184 ? -15.141 19 9.172 1 87.56 184 LYS A C 1
ATOM 1454 O O . LYS A 1 184 ? -14.273 18.312 8.625 1 87.56 184 LYS A O 1
ATOM 1459 N N . ALA A 1 185 ? -16.359 19.281 8.711 1 83.38 185 ALA A N 1
ATOM 1460 C CA . ALA A 1 185 ? -16.703 18.797 7.375 1 83.38 185 ALA A CA 1
ATOM 1461 C C . ALA A 1 185 ? -16.438 19.875 6.324 1 83.38 185 ALA A C 1
ATOM 1463 O O . ALA A 1 185 ? -16.984 20.984 6.41 1 83.38 185 ALA A O 1
ATOM 1464 N N . PRO A 1 186 ? -15.648 19.547 5.402 1 83.19 186 PRO A N 1
ATOM 1465 C CA . PRO A 1 186 ? -15.367 20.547 4.379 1 83.19 186 PRO A CA 1
ATOM 1466 C C . PRO A 1 186 ? -16.562 20.812 3.461 1 83.19 186 PRO A C 1
ATOM 1468 O O . PRO A 1 186 ? -17.359 19.906 3.209 1 83.19 186 PRO A O 1
ATOM 1471 N N . GLY A 1 187 ? -16.688 22.047 2.967 1 83.81 187 GLY A N 1
ATOM 1472 C CA . GLY A 1 187 ? -17.75 22.406 2.041 1 83.81 187 GLY A CA 1
ATOM 1473 C C . GLY A 1 187 ? -17.516 21.891 0.634 1 83.81 187 GLY A C 1
ATOM 1474 O O . GLY A 1 187 ? -16.438 21.375 0.328 1 83.81 187 GLY A O 1
ATOM 1475 N N . PRO A 1 188 ? -18.516 21.953 -0.152 1 86.25 188 PRO A N 1
ATOM 1476 C CA . PRO A 1 188 ? -18.422 21.406 -1.509 1 86.25 188 PRO A CA 1
ATOM 1477 C C . PRO A 1 188 ? -17.344 22.078 -2.348 1 86.25 188 PRO A C 1
ATOM 1479 O O . PRO A 1 188 ? -16.719 21.438 -3.188 1 86.25 188 PRO A O 1
ATOM 1482 N N . LEU A 1 189 ? -17.203 23.391 -2.195 1 84.75 189 LEU A N 1
ATOM 1483 C CA . LEU A 1 189 ? -16.172 24.078 -2.961 1 84.75 189 LEU A CA 1
ATOM 1484 C C . LEU A 1 189 ? -14.781 23.594 -2.584 1 84.75 189 LEU A C 1
ATOM 1486 O O . LEU A 1 189 ? -13.93 23.375 -3.457 1 84.75 189 LEU A O 1
ATOM 1490 N N . PHE A 1 190 ? -14.57 23.406 -1.345 1 82.56 190 PHE A N 1
ATOM 1491 C CA . PHE A 1 190 ? -13.297 22.859 -0.87 1 82.56 190 PHE A CA 1
ATOM 1492 C C . PHE A 1 190 ? -13.047 21.484 -1.455 1 82.56 190 PHE A C 1
ATOM 1494 O O . PHE A 1 190 ? -11.953 21.203 -1.941 1 82.56 190 PHE A O 1
ATOM 1501 N N . ARG A 1 191 ? -14.023 20.75 -1.472 1 84.06 191 ARG A N 1
ATOM 1502 C CA . ARG A 1 191 ? -13.914 19.391 -1.987 1 84.06 191 ARG A CA 1
ATOM 1503 C C . ARG A 1 191 ? -13.562 19.406 -3.473 1 84.06 191 ARG A C 1
ATOM 1505 O O . ARG A 1 191 ? -12.797 18.562 -3.938 1 84.06 191 ARG A O 1
ATOM 1512 N N . LEU A 1 192 ? -14.156 20.297 -4.199 1 87.25 192 LEU A N 1
ATOM 1513 C CA . LEU A 1 192 ? -13.852 20.406 -5.621 1 87.25 192 LEU A CA 1
ATOM 1514 C C . LEU A 1 192 ? -12.383 20.766 -5.836 1 87.25 192 LEU A C 1
ATOM 1516 O O . LEU A 1 192 ? -11.734 20.203 -6.723 1 87.25 192 LEU A O 1
ATOM 1520 N N . PHE A 1 193 ? -11.883 21.625 -5 1 83.44 193 PHE A N 1
ATOM 1521 C CA . PHE A 1 193 ? -10.484 22.016 -5.102 1 83.44 193 PHE A CA 1
ATOM 1522 C C . PHE A 1 193 ? -9.57 20.844 -4.777 1 83.44 193 PHE A C 1
ATOM 1524 O O . PHE A 1 193 ? -8.531 20.656 -5.422 1 83.44 193 PHE A O 1
ATOM 1531 N N . VAL A 1 194 ? -9.992 20.109 -3.793 1 82.62 194 VAL A N 1
ATOM 1532 C CA . VAL A 1 194 ? -9.203 18.953 -3.369 1 82.62 194 VAL A CA 1
ATOM 1533 C C . VAL A 1 194 ? -9.141 17.938 -4.496 1 82.62 194 VAL A C 1
ATOM 1535 O O . VAL A 1 194 ? -8.07 17.406 -4.816 1 82.62 194 VAL A O 1
ATOM 1538 N N . VAL A 1 195 ? -10.266 17.656 -5.121 1 85.56 195 VAL A N 1
ATOM 1539 C CA . VAL A 1 195 ? -10.336 16.672 -6.199 1 85.56 195 VAL A CA 1
ATOM 1540 C C . VAL A 1 195 ? -9.477 17.141 -7.371 1 85.56 195 VAL A C 1
ATOM 1542 O O . VAL A 1 195 ? -8.68 16.375 -7.914 1 85.56 195 VAL A O 1
ATOM 1545 N N . GLY A 1 196 ? -9.688 18.391 -7.797 1 85.69 196 GLY A N 1
ATOM 1546 C CA . GLY A 1 196 ? -8.875 18.938 -8.875 1 85.69 196 GLY A CA 1
ATOM 1547 C C . GLY A 1 196 ? -7.395 18.953 -8.562 1 85.69 196 GLY A C 1
ATOM 1548 O O . GLY A 1 196 ? -6.574 18.547 -9.383 1 85.69 196 GLY A O 1
ATOM 1549 N N . GLY A 1 197 ? -7.012 19.422 -7.379 1 84.38 197 GLY A N 1
ATOM 1550 C CA . GLY A 1 197 ? -5.621 19.438 -6.953 1 84.38 197 GLY A CA 1
ATOM 1551 C C . GLY A 1 197 ? -4.988 18.062 -6.902 1 84.38 197 GLY A C 1
ATOM 1552 O O . GLY A 1 197 ? -3.854 17.891 -7.352 1 84.38 197 GLY A O 1
ATOM 1553 N N . GLN A 1 198 ? -5.738 17.094 -6.383 1 87 198 GLN A N 1
ATOM 1554 C CA . GLN A 1 198 ? -5.246 15.719 -6.316 1 87 198 GLN A CA 1
ATOM 1555 C C . GLN A 1 198 ? -5 15.156 -7.715 1 87 198 GLN A C 1
ATOM 1557 O O . GLN A 1 198 ? -4.004 14.469 -7.945 1 87 198 GLN A O 1
ATOM 1562 N N . GLY A 1 199 ? -5.898 15.352 -8.656 1 86.38 199 GLY A N 1
ATOM 1563 C CA . GLY A 1 199 ? -5.727 14.883 -10.023 1 86.38 199 GLY A CA 1
ATOM 1564 C C . GLY A 1 199 ? -4.461 15.398 -10.68 1 86.38 199 GLY A C 1
ATOM 1565 O O . GLY A 1 199 ? -3.703 14.625 -11.266 1 86.38 199 GLY A O 1
ATOM 1566 N N . VAL A 1 200 ? -4.215 16.625 -10.484 1 89.94 200 VAL A N 1
ATOM 1567 C CA . VAL A 1 200 ? -3.031 17.234 -11.07 1 89.94 200 VAL A CA 1
ATOM 1568 C C . VAL A 1 200 ? -1.782 16.766 -10.328 1 89.94 200 VAL A C 1
ATOM 1570 O O . VAL A 1 200 ? -0.81 16.328 -10.945 1 89.94 200 VAL A O 1
ATOM 1573 N N . PHE A 1 201 ? -1.835 16.875 -9.078 1 93.06 201 PHE A N 1
ATOM 1574 C CA . PHE A 1 201 ? -0.673 16.547 -8.258 1 93.06 201 PHE A CA 1
ATOM 1575 C C . PHE A 1 201 ? -0.301 15.078 -8.406 1 93.06 201 PHE A C 1
ATOM 1577 O O . PHE A 1 201 ? 0.877 14.742 -8.547 1 93.06 201 PHE A O 1
ATOM 1584 N N . PHE A 1 202 ? -1.279 14.172 -8.328 1 93.81 202 PHE A N 1
ATOM 1585 C CA . PHE A 1 202 ? -1.006 12.742 -8.477 1 93.81 202 PHE A CA 1
ATOM 1586 C C . PHE A 1 202 ? -0.23 12.477 -9.758 1 93.81 202 PHE A C 1
ATOM 1588 O O . PHE A 1 202 ? 0.815 11.82 -9.734 1 93.81 202 PHE A O 1
ATOM 1595 N N . ASN A 1 203 ? -0.736 13 -10.844 1 93.62 203 ASN A N 1
ATOM 1596 C CA . ASN A 1 203 ? -0.119 12.719 -12.133 1 93.62 203 ASN A CA 1
ATOM 1597 C C . ASN A 1 203 ? 1.271 13.336 -12.242 1 93.62 203 ASN A C 1
ATOM 1599 O O . ASN A 1 203 ? 2.205 12.695 -12.734 1 93.62 203 ASN A O 1
ATOM 1603 N N . MET A 1 204 ? 1.418 14.508 -11.797 1 94.75 204 MET A N 1
ATOM 1604 C CA . MET A 1 204 ? 2.721 15.164 -11.844 1 94.75 204 MET A CA 1
ATOM 1605 C C . MET A 1 204 ? 3.732 14.43 -10.969 1 94.75 204 MET A C 1
ATOM 1607 O O . MET A 1 204 ? 4.863 14.195 -11.391 1 94.75 204 MET A O 1
ATOM 1611 N N . PHE A 1 205 ? 3.336 14.125 -9.773 1 96.06 205 PHE A N 1
ATOM 1612 C CA . PHE A 1 205 ? 4.227 13.422 -8.859 1 96.06 205 PHE A CA 1
ATOM 1613 C C . PHE A 1 205 ? 4.59 12.047 -9.406 1 96.06 205 PHE A C 1
ATOM 1615 O O . PHE A 1 205 ? 5.75 11.633 -9.344 1 96.06 205 PHE A O 1
ATOM 1622 N N . PHE A 1 206 ? 3.586 11.344 -9.93 1 96 206 PHE A N 1
ATOM 1623 C CA . PHE A 1 206 ? 3.807 10.008 -10.484 1 96 206 PHE A CA 1
ATOM 1624 C C . PHE A 1 206 ? 4.82 10.055 -11.617 1 96 206 PHE A C 1
ATOM 1626 O O . PHE A 1 206 ? 5.785 9.289 -11.633 1 96 206 PHE A O 1
ATOM 1633 N N . LEU A 1 207 ? 4.633 10.93 -12.555 1 95.25 207 LEU A N 1
ATOM 1634 C CA . LEU A 1 207 ? 5.535 11.047 -13.695 1 95.25 207 LEU A CA 1
ATOM 1635 C C . LEU A 1 207 ? 6.938 11.438 -13.242 1 95.25 207 LEU A C 1
ATOM 1637 O O . LEU A 1 207 ? 7.926 10.891 -13.734 1 95.25 207 LEU A O 1
ATOM 1641 N N . THR A 1 208 ? 7.031 12.328 -12.336 1 96.31 208 THR A N 1
ATOM 1642 C CA . THR A 1 208 ? 8.328 12.75 -11.828 1 96.31 208 THR A CA 1
ATOM 1643 C C . THR A 1 208 ? 9.023 11.602 -11.094 1 96.31 208 THR A C 1
ATOM 1645 O O . THR A 1 208 ? 10.242 11.438 -11.195 1 96.31 208 THR A O 1
ATOM 1648 N N . TYR A 1 209 ? 8.227 10.82 -10.328 1 96.62 209 TYR A N 1
ATOM 1649 C CA . TYR A 1 209 ? 8.812 9.703 -9.586 1 96.62 209 TYR A CA 1
ATOM 1650 C C . TYR A 1 209 ? 9.414 8.672 -10.523 1 96.62 209 TYR A C 1
ATOM 1652 O O . TYR A 1 209 ? 10.445 8.062 -10.219 1 96.62 209 TYR A O 1
ATOM 1660 N N . LEU A 1 210 ? 8.781 8.492 -11.672 1 93.5 210 LEU A N 1
ATOM 1661 C CA . LEU A 1 210 ? 9.305 7.551 -12.656 1 93.5 210 LEU A CA 1
ATOM 1662 C C . LEU A 1 210 ? 10.648 8.031 -13.211 1 93.5 210 LEU A C 1
ATOM 1664 O O . LEU A 1 210 ? 11.508 7.223 -13.562 1 93.5 210 LEU A O 1
ATOM 1668 N N . ILE A 1 211 ? 10.859 9.336 -13.203 1 94.62 211 ILE A N 1
ATOM 1669 C CA . ILE A 1 211 ? 12.055 9.914 -13.805 1 94.62 211 ILE A CA 1
ATOM 1670 C C . ILE A 1 211 ? 13.125 10.117 -12.734 1 94.62 211 ILE A C 1
ATOM 1672 O O . ILE A 1 211 ? 14.305 9.805 -12.961 1 94.62 211 ILE A O 1
ATOM 1676 N N . SER A 1 212 ? 12.688 10.633 -11.586 1 95.44 212 SER A N 1
ATOM 1677 C CA . SER A 1 212 ? 13.672 10.953 -10.555 1 95.44 212 SER A CA 1
ATOM 1678 C C . SER A 1 212 ? 13.094 10.75 -9.156 1 95.44 212 SER A C 1
ATOM 1680 O O . SER A 1 212 ? 12.695 11.711 -8.5 1 95.44 212 SER A O 1
ATOM 1682 N N . PRO A 1 213 ? 13.164 9.531 -8.641 1 95.94 213 PRO A N 1
ATOM 1683 C CA . PRO A 1 213 ? 12.688 9.281 -7.273 1 95.94 213 PRO A CA 1
ATOM 1684 C C . PRO A 1 213 ? 13.398 10.148 -6.234 1 95.94 213 PRO A C 1
ATOM 1686 O O . PRO A 1 213 ? 12.766 10.594 -5.27 1 95.94 213 PRO A O 1
ATOM 1689 N N . LYS A 1 214 ? 14.641 10.461 -6.441 1 95.5 214 LYS A N 1
ATOM 1690 C CA . LYS A 1 214 ? 15.414 11.273 -5.504 1 95.5 214 LYS A CA 1
ATOM 1691 C C . LYS A 1 214 ? 14.812 12.672 -5.363 1 95.5 214 LYS A C 1
ATOM 1693 O O . LYS A 1 214 ? 14.672 13.188 -4.25 1 95.5 214 LYS A O 1
ATOM 1698 N N . THR A 1 215 ? 14.461 13.25 -6.477 1 96.25 215 THR A N 1
ATOM 1699 C CA . THR A 1 215 ? 13.836 14.57 -6.469 1 96.25 215 THR A CA 1
ATOM 1700 C C . THR A 1 215 ? 12.492 14.531 -5.738 1 96.25 215 THR A C 1
ATOM 1702 O O . THR A 1 215 ? 12.172 15.445 -4.973 1 96.25 215 THR A O 1
ATOM 1705 N N . CYS A 1 216 ? 11.75 13.484 -5.957 1 97.62 216 CYS A N 1
ATOM 1706 C CA . CYS A 1 216 ? 10.445 13.336 -5.32 1 97.62 216 CYS A CA 1
ATOM 1707 C C . CYS A 1 216 ? 10.586 13.211 -3.811 1 97.62 216 CYS A C 1
ATOM 1709 O O . CYS A 1 216 ? 9.844 13.852 -3.059 1 97.62 216 CYS A O 1
ATOM 1711 N N . HIS A 1 217 ? 11.531 12.414 -3.391 1 97.62 217 HIS A N 1
ATOM 1712 C CA . HIS A 1 217 ? 11.734 12.266 -1.954 1 97.62 217 HIS A CA 1
ATOM 1713 C C . HIS A 1 217 ? 12.203 13.57 -1.323 1 97.62 217 HIS A C 1
ATOM 1715 O O . HIS A 1 217 ? 11.781 13.914 -0.215 1 97.62 217 HIS A O 1
ATOM 1721 N N . ARG A 1 218 ? 13.039 14.281 -1.979 1 97.19 218 ARG A N 1
ATOM 1722 C CA . ARG A 1 218 ? 13.469 15.594 -1.49 1 97.19 218 ARG A CA 1
ATOM 1723 C C . ARG A 1 218 ? 12.297 16.562 -1.418 1 97.19 218 ARG A C 1
ATOM 1725 O O . ARG A 1 218 ? 12.172 17.312 -0.453 1 97.19 218 ARG A O 1
ATOM 1732 N N . PHE A 1 219 ? 11.531 16.594 -2.461 1 97.38 219 PHE A N 1
ATOM 1733 C CA . PHE A 1 219 ? 10.32 17.391 -2.492 1 97.38 219 PHE A CA 1
ATOM 1734 C C . PHE A 1 219 ? 9.445 17.109 -1.277 1 97.38 219 PHE A C 1
ATOM 1736 O O . PHE A 1 219 ? 9.008 18.031 -0.59 1 97.38 219 PHE A O 1
ATOM 1743 N N . VAL A 1 220 ? 9.18 15.789 -1.024 1 98.06 220 VAL A N 1
ATOM 1744 C CA . VAL A 1 220 ? 8.344 15.414 0.113 1 98.06 220 VAL A CA 1
ATOM 1745 C C . VAL A 1 220 ? 9.016 15.852 1.413 1 98.06 220 VAL A C 1
ATOM 1747 O O . VAL A 1 220 ? 8.352 16.297 2.348 1 98.06 220 VAL A O 1
ATOM 1750 N N . GLY A 1 221 ? 10.344 15.68 1.492 1 97.56 221 GLY A N 1
ATOM 1751 C CA . GLY A 1 221 ? 11.062 16.188 2.654 1 97.56 221 GLY A CA 1
ATOM 1752 C C . GLY A 1 221 ? 10.766 17.641 2.951 1 97.56 221 GLY A C 1
ATOM 1753 O O . GLY A 1 221 ? 10.453 18 4.09 1 97.56 221 GLY A O 1
ATOM 1754 N N . TYR A 1 222 ? 10.797 18.469 1.968 1 96.38 222 TYR A N 1
ATOM 1755 C CA . TYR A 1 222 ? 10.516 19.891 2.123 1 96.38 222 TYR A CA 1
ATOM 1756 C C . TYR A 1 222 ? 9.047 20.125 2.453 1 96.38 222 TYR A C 1
ATOM 1758 O O . TYR A 1 222 ? 8.711 21.031 3.217 1 96.38 222 TYR A O 1
ATOM 1766 N N . LEU A 1 223 ? 8.234 19.359 1.825 1 96.06 223 LEU A N 1
ATOM 1767 C CA . LEU A 1 223 ? 6.809 19.453 2.117 1 96.06 223 LEU A CA 1
ATOM 1768 C C . LEU A 1 223 ? 6.535 19.203 3.596 1 96.06 223 LEU A C 1
ATOM 1770 O O . LEU A 1 223 ? 5.762 19.922 4.223 1 96.06 223 LEU A O 1
ATOM 1774 N N . GLU A 1 224 ? 7.211 18.156 4.137 1 97.06 224 GLU A N 1
ATOM 1775 C CA . GLU A 1 224 ? 7.004 17.797 5.539 1 97.06 224 GLU A CA 1
ATOM 1776 C C . GLU A 1 224 ? 7.629 18.828 6.469 1 97.06 224 GLU A C 1
ATOM 1778 O O . GLU A 1 224 ? 7.133 19.062 7.578 1 97.06 224 GLU A O 1
ATOM 1783 N N . GLU A 1 225 ? 8.664 19.484 6.059 1 95.56 225 GLU A N 1
ATOM 1784 C CA . GLU A 1 225 ? 9.172 20.625 6.812 1 95.56 225 GLU A CA 1
ATOM 1785 C C . GLU A 1 225 ? 8.102 21.703 6.973 1 95.56 225 GLU A C 1
ATOM 1787 O O . GLU A 1 225 ? 7.91 22.234 8.062 1 95.56 225 GLU A O 1
ATOM 1792 N N . GLU A 1 226 ? 7.492 21.984 5.863 1 93.25 226 GLU A N 1
ATOM 1793 C CA . GLU A 1 226 ? 6.41 22.969 5.91 1 93.25 226 GLU A CA 1
ATOM 1794 C C . GLU A 1 226 ? 5.281 22.5 6.824 1 93.25 226 GLU A C 1
ATOM 1796 O O . GLU A 1 226 ? 4.664 23.312 7.516 1 93.25 226 GLU A O 1
ATOM 1801 N N . ALA A 1 227 ? 5.008 21.219 6.77 1 96.19 227 ALA A N 1
ATOM 1802 C CA . ALA A 1 227 ? 3.973 20.688 7.648 1 96.19 227 ALA A CA 1
ATOM 1803 C C . ALA A 1 227 ? 4.352 20.859 9.117 1 96.19 227 ALA A C 1
ATOM 1805 O O . ALA A 1 227 ? 3.52 21.25 9.938 1 96.19 227 ALA A O 1
ATOM 1806 N N . VAL A 1 228 ? 5.594 20.562 9.43 1 96.25 228 VAL A N 1
ATOM 1807 C CA . VAL A 1 228 ? 6.066 20.75 10.805 1 96.25 228 VAL A CA 1
ATOM 1808 C C . VAL A 1 228 ? 5.918 22.219 11.211 1 96.25 228 VAL A C 1
ATOM 1810 O O . VAL A 1 228 ? 5.461 22.516 12.312 1 96.25 228 VAL A O 1
ATOM 1813 N N . HIS A 1 229 ? 6.238 23.109 10.344 1 94.12 229 HIS A N 1
ATOM 1814 C CA . HIS A 1 229 ? 6.09 24.547 10.609 1 94.12 229 HIS A CA 1
ATOM 1815 C C . HIS A 1 229 ? 4.633 24.922 10.844 1 94.12 229 HIS A C 1
ATOM 1817 O O . HIS A 1 229 ? 4.316 25.672 11.766 1 94.12 229 HIS A O 1
ATOM 1823 N N . THR A 1 230 ? 3.809 24.438 10.016 1 94.19 230 THR A N 1
ATOM 1824 C CA . THR A 1 230 ? 2.383 24.734 10.133 1 94.19 230 THR A CA 1
ATOM 1825 C C . THR A 1 230 ? 1.844 24.25 11.477 1 94.19 230 THR A C 1
ATOM 1827 O O . THR A 1 230 ? 1.173 25 12.188 1 94.19 230 THR A O 1
ATOM 1830 N N . TYR A 1 231 ? 2.111 23.062 11.828 1 96.88 231 TYR A N 1
ATOM 1831 C CA . TYR A 1 231 ? 1.585 22.5 13.07 1 96.88 231 TYR A CA 1
ATOM 1832 C C . TYR A 1 231 ? 2.23 23.172 14.281 1 96.88 231 TYR A C 1
ATOM 1834 O O . TYR A 1 231 ? 1.593 23.328 15.328 1 96.88 231 TYR A O 1
ATOM 1842 N N . THR A 1 232 ? 3.484 23.562 14.141 1 96.38 232 THR A N 1
ATOM 1843 C CA . THR A 1 232 ? 4.125 24.328 15.203 1 96.38 232 THR A CA 1
ATOM 1844 C C . THR A 1 232 ? 3.416 25.672 15.406 1 96.38 232 THR A C 1
ATOM 1846 O O . THR A 1 232 ? 3.125 26.062 16.547 1 96.38 232 THR A O 1
ATOM 1849 N N . ALA A 1 233 ? 3.129 26.359 14.336 1 95.38 233 ALA A N 1
ATOM 1850 C CA . ALA A 1 233 ? 2.402 27.625 14.398 1 95.38 233 ALA A CA 1
ATOM 1851 C C . ALA A 1 233 ? 1.011 27.422 14.992 1 95.38 233 ALA A C 1
ATOM 1853 O O . ALA A 1 233 ? 0.54 28.25 15.773 1 95.38 233 ALA A O 1
ATOM 1854 N N . MET A 1 234 ? 0.366 26.391 14.617 1 96.19 234 MET A N 1
ATOM 1855 C CA . MET A 1 234 ? -0.958 26.062 15.141 1 96.19 234 MET A CA 1
ATOM 1856 C C . MET A 1 234 ? -0.897 25.828 16.656 1 96.19 234 MET A C 1
ATOM 1858 O O . MET A 1 234 ? -1.747 26.312 17.391 1 96.19 234 MET A O 1
ATOM 1862 N N . ILE A 1 235 ? 0.085 25.047 17.078 1 96.62 235 ILE A N 1
ATOM 1863 C CA . ILE A 1 235 ? 0.275 24.75 18.5 1 96.62 235 ILE A CA 1
ATOM 1864 C C . ILE A 1 235 ? 0.51 26.047 19.266 1 96.62 235 ILE A C 1
ATOM 1866 O O . ILE A 1 235 ? -0.047 26.234 20.344 1 96.62 235 ILE A O 1
ATOM 1870 N N . GLU A 1 236 ? 1.266 26.938 18.719 1 96.06 236 GLU A N 1
ATOM 1871 C CA . GLU A 1 236 ? 1.493 28.25 19.328 1 96.06 236 GLU A CA 1
ATOM 1872 C C . GLU A 1 236 ? 0.181 29 19.516 1 96.06 236 GLU A C 1
ATOM 1874 O O . GLU A 1 236 ? -0.068 29.578 20.594 1 96.06 236 GLU A O 1
ATOM 1879 N N . ASP A 1 237 ? -0.64 29.016 18.547 1 96.94 237 ASP A N 1
ATOM 1880 C CA . ASP A 1 237 ? -1.928 29.703 18.609 1 96.94 237 ASP A CA 1
ATOM 1881 C C . ASP A 1 237 ? -2.844 29.047 19.656 1 96.94 237 ASP A C 1
ATOM 1883 O O . ASP A 1 237 ? -3.576 29.75 20.359 1 96.94 237 ASP A O 1
ATOM 1887 N N . ILE A 1 238 ? -2.83 27.766 19.688 1 96.69 238 ILE A N 1
ATOM 1888 C CA . ILE A 1 238 ? -3.656 27.062 20.656 1 96.69 238 ILE A CA 1
ATOM 1889 C C . ILE A 1 238 ? -3.188 27.391 22.078 1 96.69 238 ILE A C 1
ATOM 1891 O O . ILE A 1 238 ? -4 27.719 22.938 1 96.69 238 ILE A O 1
ATOM 1895 N N . GLU A 1 239 ? -1.934 27.297 22.312 1 96.06 239 GLU A N 1
ATOM 1896 C CA . GLU A 1 239 ? -1.362 27.562 23.625 1 96.06 239 GLU A CA 1
ATOM 1897 C C . GLU A 1 239 ? -1.586 29.016 24.047 1 96.06 239 GLU A C 1
ATOM 1899 O O . GLU A 1 239 ? -1.756 29.297 25.234 1 96.06 239 GLU A O 1
ATOM 1904 N N . ALA A 1 240 ? -1.685 29.891 23.047 1 95.88 240 ALA A N 1
ATOM 1905 C CA . ALA A 1 240 ? -1.913 31.312 23.312 1 95.88 240 ALA A CA 1
ATOM 1906 C C . ALA A 1 240 ? -3.398 31.594 23.5 1 95.88 240 ALA A C 1
ATOM 1908 O O . ALA A 1 240 ? -3.781 32.719 23.828 1 95.88 240 ALA A O 1
ATOM 1909 N N . GLY A 1 241 ? -4.262 30.594 23.234 1 93.94 241 GLY A N 1
ATOM 1910 C CA . GLY A 1 241 ? -5.695 30.75 23.438 1 93.94 241 GLY A CA 1
ATOM 1911 C C . GLY A 1 241 ? -6.406 31.375 22.25 1 93.94 241 GLY A C 1
ATOM 1912 O O . GLY A 1 241 ? -7.527 31.859 22.391 1 93.94 241 GLY A O 1
ATOM 1913 N N . HIS A 1 242 ? -5.781 31.359 21.125 1 92.88 242 HIS A N 1
ATOM 1914 C CA . HIS A 1 242 ? -6.344 32.031 19.969 1 92.88 242 HIS A CA 1
ATOM 1915 C C . HIS A 1 242 ? -7.309 31.109 19.219 1 92.88 242 HIS A C 1
ATOM 1917 O O . HIS A 1 242 ? -8.055 31.562 18.344 1 92.88 242 HIS A O 1
ATOM 1923 N N . VAL A 1 243 ? -7.324 29.844 19.531 1 93.44 243 VAL A N 1
ATOM 1924 C CA . VAL A 1 243 ? -8.078 28.891 18.719 1 93.44 243 VAL A CA 1
ATOM 1925 C C . VAL A 1 243 ? -9.195 28.281 19.547 1 93.44 243 VAL A C 1
ATOM 1927 O O . VAL A 1 243 ? -9.336 27.062 19.625 1 93.44 243 VAL A O 1
ATOM 1930 N N . GLY A 1 244 ? -9.906 29.062 20.188 1 88.75 244 GLY A N 1
ATOM 1931 C CA . GLY A 1 244 ? -11.062 28.609 20.938 1 88.75 244 GLY A CA 1
ATOM 1932 C C . GLY A 1 244 ? -10.703 27.719 22.094 1 88.75 244 GLY A C 1
ATOM 1933 O O . GLY A 1 244 ? -9.836 28.047 22.906 1 88.75 244 GLY A O 1
ATOM 1934 N N . SER A 1 245 ? -11.383 26.438 22.094 1 92.25 245 SER A N 1
ATOM 1935 C CA . SER A 1 245 ? -11.281 25.562 23.266 1 92.25 245 SER A CA 1
ATOM 1936 C C . SER A 1 245 ? -10.305 24.422 23.016 1 92.25 245 SER A C 1
ATOM 1938 O O . SER A 1 245 ? -10.242 23.469 23.797 1 92.25 245 SER A O 1
ATOM 1940 N N . TRP A 1 246 ? -9.43 24.516 22.016 1 95.62 246 TRP A N 1
ATOM 1941 C CA . TRP A 1 246 ? -8.633 23.375 21.578 1 95.62 246 TRP A CA 1
ATOM 1942 C C . TRP A 1 246 ? -7.559 23.047 22.609 1 95.62 246 TRP A C 1
ATOM 1944 O O . TRP A 1 246 ? -7.0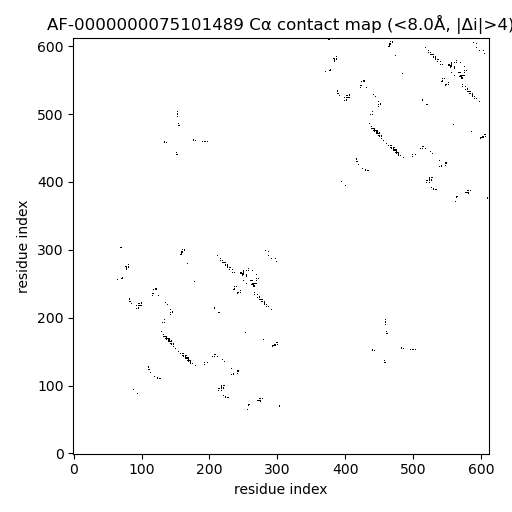16 21.938 22.625 1 95.62 246 TRP A O 1
ATOM 1954 N N . LYS A 1 247 ? -7.316 24 23.484 1 95.12 247 LYS A N 1
ATOM 1955 C CA . LYS A 1 247 ? -6.34 23.766 24.547 1 95.12 247 LYS A CA 1
ATOM 1956 C C . LYS A 1 247 ? -6.887 22.797 25.594 1 95.12 247 LYS A C 1
ATOM 1958 O O . LYS A 1 247 ? -6.133 22.016 26.172 1 95.12 247 LYS A O 1
ATOM 1963 N N . THR A 1 248 ? -8.195 22.766 25.719 1 95.81 248 THR A N 1
ATOM 1964 C CA . THR A 1 248 ? -8.797 21.984 26.797 1 95.81 248 THR A CA 1
ATOM 1965 C C . THR A 1 248 ? -9.82 21 26.234 1 95.81 248 THR A C 1
ATOM 1967 O O . THR A 1 248 ? -10.242 20.078 26.938 1 95.81 248 THR A O 1
ATOM 1970 N N . GLU A 1 249 ? -10.188 21.234 25.047 1 96.31 249 GLU A N 1
ATOM 1971 C CA . GLU A 1 249 ? -11.188 20.375 24.422 1 96.31 249 GLU A CA 1
ATOM 1972 C C . GLU A 1 249 ? -10.633 18.969 24.203 1 96.31 249 GLU A C 1
ATOM 1974 O O . GLU A 1 249 ? -9.492 18.812 23.766 1 96.31 249 GLU A O 1
ATOM 1979 N N . VAL A 1 250 ? -11.484 18 24.562 1 97.06 250 VAL A N 1
ATOM 1980 C CA . VAL A 1 250 ? -11.086 16.609 24.375 1 97.06 250 VAL A CA 1
ATOM 1981 C C . VAL A 1 250 ? -10.977 16.297 22.891 1 97.06 250 VAL A C 1
ATOM 1983 O O . VAL A 1 250 ? -11.836 16.703 22.094 1 97.06 250 VAL A O 1
ATOM 1986 N N . ALA A 1 251 ? -9.93 15.602 22.5 1 97.06 251 ALA A N 1
ATOM 1987 C CA . ALA A 1 251 ? -9.695 15.234 21.109 1 97.06 251 ALA A CA 1
ATOM 1988 C C . ALA A 1 251 ? -10.727 14.227 20.625 1 97.06 251 ALA A C 1
ATOM 1990 O O . ALA A 1 251 ? -11.312 13.492 21.422 1 97.06 251 ALA A O 1
ATOM 1991 N N . PRO A 1 252 ? -10.969 14.195 19.391 1 95.31 252 PRO A N 1
ATOM 1992 C CA . PRO A 1 252 ? -11.852 13.164 18.828 1 95.31 252 PRO A CA 1
ATOM 1993 C C . PRO A 1 252 ? -11.414 11.75 19.188 1 95.31 252 PRO A C 1
ATOM 1995 O O . PRO A 1 252 ? -10.211 11.469 19.25 1 95.31 252 PRO A O 1
ATOM 1998 N N . ALA A 1 253 ? -12.359 10.82 19.297 1 93.25 253 ALA A N 1
ATOM 1999 C CA . ALA A 1 253 ? -12.109 9.445 19.703 1 93.25 253 ALA A CA 1
ATOM 2000 C C . ALA A 1 253 ? -11.164 8.75 18.734 1 93.25 253 ALA A C 1
ATOM 2002 O O . ALA A 1 253 ? -10.273 8 19.156 1 93.25 253 ALA A O 1
ATOM 2003 N N . ILE A 1 254 ? -11.328 9.023 17.5 1 90.94 254 ILE A N 1
ATOM 2004 C CA . ILE A 1 254 ? -10.523 8.359 16.484 1 90.94 254 ILE A CA 1
ATOM 2005 C C . ILE A 1 254 ? -9.047 8.727 16.672 1 90.94 254 ILE A C 1
ATOM 2007 O O . ILE A 1 254 ? -8.164 7.879 16.531 1 90.94 254 ILE A O 1
ATOM 2011 N N . GLY A 1 255 ? -8.781 10.008 16.969 1 93.25 255 GLY A N 1
ATOM 2012 C CA . GLY A 1 255 ? -7.414 10.445 17.203 1 93.25 255 GLY A CA 1
ATOM 2013 C C . GLY A 1 255 ? -6.82 9.891 18.484 1 93.25 255 GLY A C 1
ATOM 2014 O O . GLY A 1 255 ? -5.668 9.453 18.5 1 93.25 255 GLY A O 1
ATOM 2015 N N . ARG A 1 256 ? -7.633 9.867 19.531 1 93.62 256 ARG A N 1
ATOM 2016 C CA . ARG A 1 256 ? -7.164 9.336 20.812 1 93.62 256 ARG A CA 1
ATOM 2017 C C . ARG A 1 256 ? -6.836 7.848 20.703 1 93.62 256 ARG A C 1
ATOM 2019 O O . ARG A 1 256 ? -5.809 7.395 21.203 1 93.62 256 ARG A O 1
ATOM 2026 N N . LYS A 1 257 ? -7.613 7.141 20 1 89.5 257 LYS A N 1
ATOM 2027 C CA . LYS A 1 257 ? -7.387 5.711 19.812 1 89.5 257 LYS A CA 1
ATOM 2028 C C . LYS A 1 257 ? -6.176 5.453 18.922 1 89.5 257 LYS A C 1
ATOM 2030 O O . LYS A 1 257 ? -5.355 4.582 19.219 1 89.5 257 LYS A O 1
ATOM 2035 N N . TYR A 1 258 ? -6.102 6.195 17.891 1 90.88 258 TYR A N 1
ATOM 2036 C CA . TYR A 1 258 ? -5.016 6.012 16.938 1 90.88 258 TYR A CA 1
ATOM 2037 C C . TYR A 1 258 ? -3.66 6.211 17.609 1 90.88 258 TYR A C 1
ATOM 2039 O O . TYR A 1 258 ? -2.727 5.441 17.375 1 90.88 258 TYR A O 1
ATOM 2047 N N . TYR A 1 259 ? -3.596 7.203 18.516 1 92.56 259 TYR A N 1
ATOM 2048 C CA . TYR A 1 259 ? -2.326 7.535 19.156 1 92.56 259 TYR A CA 1
ATOM 2049 C C . TYR A 1 259 ? -2.244 6.941 20.547 1 92.56 259 TYR A C 1
ATOM 2051 O O . TYR A 1 259 ? -1.337 7.27 21.328 1 92.56 259 TYR A O 1
ATOM 2059 N N . HIS A 1 260 ? -3.254 6.152 20.938 1 91.62 260 HIS A N 1
ATOM 2060 C CA . HIS A 1 260 ? -3.305 5.547 22.266 1 91.62 260 HIS A CA 1
ATOM 2061 C C . HIS A 1 260 ? -3.166 6.598 23.359 1 91.62 260 HIS A C 1
ATOM 2063 O O . HIS A 1 260 ? -2.377 6.43 24.297 1 91.62 260 HIS A O 1
ATOM 2069 N N . LEU A 1 261 ? -3.846 7.652 23.156 1 91.88 261 LEU A N 1
ATOM 2070 C CA . LEU A 1 261 ? -3.855 8.727 24.141 1 91.88 261 LEU A CA 1
ATOM 2071 C C . LEU A 1 261 ? -4.867 8.453 25.234 1 91.88 261 LEU A C 1
ATOM 2073 O O . LEU A 1 261 ? -5.754 7.609 25.078 1 91.88 261 LEU A O 1
ATOM 2077 N N . ALA A 1 262 ? -4.691 9.148 26.312 1 92.88 262 ALA A N 1
ATOM 2078 C CA . ALA A 1 262 ? -5.648 9.047 27.406 1 92.88 262 ALA A CA 1
ATOM 2079 C C . ALA A 1 262 ? -7.035 9.516 26.969 1 92.88 262 ALA A C 1
ATOM 2081 O O . ALA A 1 262 ? -7.168 10.242 25.984 1 92.88 262 ALA A O 1
ATOM 2082 N N . GLU A 1 263 ? -8.047 9.148 27.672 1 92.5 263 GLU A N 1
ATOM 2083 C CA . GLU A 1 263 ? -9.438 9.453 27.312 1 92.5 263 GLU A CA 1
ATOM 2084 C C . GLU A 1 263 ? -9.695 10.953 27.375 1 92.5 263 GLU A C 1
ATOM 2086 O O . GLU A 1 263 ? -10.547 11.469 26.641 1 92.5 263 GLU A O 1
ATOM 2091 N N . ASP A 1 264 ? -8.953 11.609 28.172 1 96.12 264 ASP A N 1
ATOM 2092 C CA . ASP A 1 264 ? -9.18 13.039 28.344 1 96.12 264 ASP A CA 1
ATOM 2093 C C . ASP A 1 264 ? -8.133 13.852 27.578 1 96.12 264 ASP A C 1
ATOM 2095 O O . ASP A 1 264 ? -8 15.062 27.797 1 96.12 264 ASP A O 1
ATOM 2099 N N . ALA A 1 265 ? -7.387 13.18 26.703 1 96.19 265 ALA A N 1
ATOM 2100 C CA . ALA A 1 265 ? -6.383 13.898 25.922 1 96.19 265 ALA A CA 1
ATOM 2101 C C . ALA A 1 265 ? -7.023 15 25.094 1 96.19 265 ALA A C 1
ATOM 2103 O O . ALA A 1 265 ? -8.102 14.805 24.531 1 96.19 265 ALA A O 1
ATOM 2104 N N . THR A 1 266 ? -6.32 16.078 24.984 1 97.19 266 THR A N 1
ATOM 2105 C CA . THR A 1 266 ? -6.891 17.266 24.359 1 97.19 266 THR A CA 1
ATOM 2106 C C . THR A 1 266 ? -6.566 17.297 22.859 1 97.19 266 THR A C 1
ATOM 2108 O O . THR A 1 266 ? -5.73 16.516 22.391 1 97.19 266 THR A O 1
ATOM 2111 N N . VAL A 1 267 ? -7.227 18.219 22.188 1 97.62 267 VAL A N 1
ATOM 2112 C CA . VAL A 1 267 ? -6.926 18.469 20.781 1 97.62 267 VAL A CA 1
ATOM 2113 C C . VAL A 1 267 ? -5.461 18.891 20.641 1 97.62 267 VAL A C 1
ATOM 2115 O O . VAL A 1 267 ? -4.781 18.469 19.703 1 97.62 267 VAL A O 1
ATOM 2118 N N . LEU A 1 268 ? -5.027 19.688 21.578 1 97.38 268 LEU A N 1
ATOM 2119 C CA . LEU A 1 268 ? -3.627 20.109 21.594 1 97.38 268 LEU A CA 1
ATOM 2120 C C . LEU A 1 268 ? -2.707 18.891 21.625 1 97.38 268 LEU A C 1
ATOM 2122 O O . LEU A 1 268 ? -1.745 18.812 20.859 1 97.38 268 LEU A O 1
ATOM 2126 N N . ASP A 1 269 ? -2.977 17.953 22.5 1 96.25 269 ASP A N 1
ATOM 2127 C CA . ASP A 1 269 ? -2.174 16.734 22.609 1 96.25 269 ASP A CA 1
ATOM 2128 C C . ASP A 1 269 ? -2.141 15.984 21.281 1 96.25 269 ASP A C 1
ATOM 2130 O O . ASP A 1 269 ? -1.086 15.5 20.859 1 96.25 269 ASP A O 1
ATOM 2134 N N . MET A 1 270 ? -3.26 15.852 20.672 1 96.81 270 MET A N 1
ATOM 2135 C CA . MET A 1 270 ? -3.387 15.141 19.391 1 96.81 270 MET A CA 1
ATOM 2136 C C . MET A 1 270 ? -2.582 15.828 18.297 1 96.81 270 MET A C 1
ATOM 2138 O O . MET A 1 270 ? -1.882 15.172 17.531 1 96.81 270 MET A O 1
ATOM 2142 N N . ILE A 1 271 ? -2.621 17.125 18.312 1 97.69 271 ILE A N 1
ATOM 2143 C CA . ILE A 1 271 ? -1.919 17.891 17.281 1 97.69 271 ILE A CA 1
ATOM 2144 C C . ILE A 1 271 ? -0.411 17.75 17.469 1 97.69 271 ILE A C 1
ATOM 2146 O O . ILE A 1 271 ? 0.34 17.688 16.484 1 97.69 271 ILE A O 1
ATOM 2150 N N . LYS A 1 272 ? 0.002 17.672 18.672 1 97 272 LYS A N 1
ATOM 2151 C CA . LYS A 1 272 ? 1.421 17.453 18.938 1 97 272 LYS A CA 1
ATOM 2152 C C . LYS A 1 272 ? 1.876 16.109 18.375 1 97 272 LYS A C 1
ATOM 2154 O O . LYS A 1 272 ? 2.994 15.977 17.875 1 97 272 LYS A O 1
ATOM 2159 N N . CYS A 1 273 ? 1.057 15.094 18.453 1 96.38 273 CYS A N 1
ATOM 2160 C CA . CYS A 1 273 ? 1.368 13.797 17.875 1 96.38 273 CYS A CA 1
ATOM 2161 C C . CYS A 1 273 ? 1.451 13.891 16.359 1 96.38 273 CYS A C 1
ATOM 2163 O O . CYS A 1 273 ? 2.35 13.305 15.742 1 96.38 273 CYS A O 1
ATOM 2165 N N . VAL A 1 274 ? 0.512 14.594 15.781 1 97.25 274 VAL A N 1
ATOM 2166 C CA . VAL A 1 274 ? 0.513 14.773 14.336 1 97.25 274 VAL A CA 1
ATOM 2167 C C . VAL A 1 274 ? 1.807 15.461 13.898 1 97.25 274 VAL A C 1
ATOM 2169 O O . VAL A 1 274 ? 2.424 15.062 12.906 1 97.25 274 VAL A O 1
ATOM 2172 N N . ARG A 1 275 ? 2.209 16.484 14.625 1 97.38 275 ARG A N 1
ATOM 2173 C CA . ARG A 1 275 ? 3.457 17.172 14.312 1 97.38 275 ARG A CA 1
ATOM 2174 C C . ARG A 1 275 ? 4.641 16.219 14.375 1 97.38 275 ARG A C 1
ATOM 2176 O O . ARG A 1 275 ? 5.559 16.297 13.555 1 97.38 275 ARG A O 1
ATOM 2183 N N . ALA A 1 276 ? 4.621 15.352 15.367 1 96 276 ALA A N 1
ATOM 2184 C CA . ALA A 1 276 ? 5.691 14.367 15.5 1 96 276 ALA A CA 1
ATOM 2185 C C . ALA A 1 276 ? 5.738 13.445 14.289 1 96 276 ALA A C 1
ATOM 2187 O O . ALA A 1 276 ? 6.816 13.086 13.812 1 96 276 ALA A O 1
ATOM 2188 N N . ASP A 1 277 ? 4.617 13.016 13.797 1 96.75 277 ASP A N 1
ATOM 2189 C CA . ASP A 1 277 ? 4.551 12.227 12.57 1 96.75 277 ASP A CA 1
ATOM 2190 C C . ASP A 1 277 ? 5.207 12.961 11.406 1 96.75 277 ASP A C 1
ATOM 2192 O O . ASP A 1 277 ? 5.977 12.367 10.641 1 96.75 277 ASP A O 1
ATOM 2196 N N . GLU A 1 278 ? 4.863 14.227 11.312 1 97.19 278 GLU A N 1
ATOM 2197 C CA . GLU A 1 278 ? 5.398 15.016 10.211 1 97.19 278 GLU A CA 1
ATOM 2198 C C . GLU A 1 278 ? 6.922 15.102 10.281 1 97.19 278 GLU A C 1
ATOM 2200 O O . GLU A 1 278 ? 7.598 15.078 9.25 1 97.19 278 GLU A O 1
ATOM 2205 N N . ALA A 1 279 ? 7.387 15.273 11.438 1 95.81 279 ALA A N 1
ATOM 2206 C CA . ALA A 1 279 ? 8.836 15.312 11.617 1 95.81 279 ALA A CA 1
ATOM 2207 C C . ALA A 1 279 ? 9.477 14 11.172 1 95.81 279 ALA A C 1
ATOM 2209 O O . ALA A 1 279 ? 10.531 14 10.539 1 95.81 279 ALA A O 1
ATOM 2210 N N . ASN A 1 280 ? 8.836 12.953 11.539 1 94.62 280 ASN A N 1
ATOM 2211 C CA . ASN A 1 280 ? 9.312 11.656 11.086 1 94.62 280 ASN A CA 1
ATOM 2212 C C . ASN A 1 280 ? 9.305 11.547 9.562 1 94.62 280 ASN A C 1
ATOM 2214 O O . ASN A 1 280 ? 10.273 11.078 8.961 1 94.62 280 ASN A O 1
ATOM 2218 N N . HIS A 1 281 ? 8.227 11.93 8.906 1 97.31 281 HIS A N 1
ATOM 2219 C CA . HIS A 1 281 ? 8.141 11.906 7.449 1 97.31 281 HIS A CA 1
ATOM 2220 C C . HIS A 1 281 ? 9.25 12.75 6.82 1 97.31 281 HIS A C 1
ATOM 2222 O O . HIS A 1 281 ? 9.836 12.352 5.812 1 97.31 281 HIS A O 1
ATOM 2228 N N . ARG A 1 282 ? 9.422 13.922 7.41 1 96.88 282 ARG A N 1
ATOM 2229 C CA . ARG A 1 282 ? 10.508 14.797 6.973 1 96.88 282 ARG A CA 1
ATOM 2230 C C . ARG A 1 282 ? 11.844 14.062 6.969 1 96.88 282 ARG A C 1
ATOM 2232 O O . ARG A 1 282 ? 12.539 14.039 5.953 1 96.88 282 ARG A O 1
ATOM 2239 N N . ASP A 1 283 ? 12.172 13.461 8.047 1 95.31 283 ASP A N 1
ATOM 2240 C CA . ASP A 1 283 ? 13.461 12.789 8.211 1 95.31 283 ASP A CA 1
ATOM 2241 C C . ASP A 1 283 ? 13.57 11.586 7.281 1 95.31 283 ASP A C 1
ATOM 2243 O O . ASP A 1 283 ? 14.617 11.367 6.664 1 95.31 283 ASP A O 1
ATOM 2247 N N . VAL A 1 284 ? 12.523 10.82 7.148 1 95.5 284 VAL A N 1
ATOM 2248 C CA . VAL A 1 284 ? 12.508 9.641 6.285 1 95.5 284 VAL A CA 1
ATOM 2249 C C . VAL A 1 284 ? 12.773 10.055 4.84 1 95.5 284 VAL A C 1
ATOM 2251 O O . VAL A 1 284 ? 13.648 9.5 4.176 1 95.5 284 VAL A O 1
ATOM 2254 N N . ASN A 1 285 ? 12.062 11.055 4.398 1 97.44 285 ASN A N 1
ATOM 2255 C CA . ASN A 1 285 ? 12.141 11.398 2.982 1 97.44 285 ASN A CA 1
ATOM 2256 C C . ASN A 1 285 ? 13.445 12.125 2.652 1 97.44 285 ASN A C 1
ATOM 2258 O O . ASN A 1 285 ? 14.016 11.93 1.577 1 97.44 285 ASN A O 1
ATOM 2262 N N . HIS A 1 286 ? 13.93 12.969 3.523 1 96.06 286 HIS A N 1
ATOM 2263 C CA . HIS A 1 286 ? 15.258 13.531 3.289 1 96.06 286 HIS A CA 1
ATOM 2264 C C . HIS A 1 286 ? 16.312 12.438 3.238 1 96.06 286 HIS A C 1
ATOM 2266 O O . HIS A 1 286 ? 17.25 12.508 2.428 1 96.06 286 HIS A O 1
ATOM 2272 N N . THR A 1 287 ? 16.219 11.453 4.098 1 94.81 287 THR A N 1
ATOM 2273 C CA . THR A 1 287 ? 17.156 10.328 4.074 1 94.81 287 THR A CA 1
ATOM 2274 C C . THR A 1 287 ? 17.031 9.547 2.768 1 94.81 287 THR A C 1
ATOM 2276 O O . THR A 1 287 ? 18.031 9.219 2.135 1 94.81 287 THR A O 1
ATOM 2279 N N . PHE A 1 288 ? 15.797 9.211 2.363 1 95.19 288 PHE A N 1
ATOM 2280 C CA . PHE A 1 288 ? 15.562 8.477 1.127 1 95.19 288 PHE A CA 1
ATOM 2281 C C . PHE A 1 288 ? 16.141 9.227 -0.068 1 95.19 288 PHE A C 1
ATOM 2283 O O . PHE A 1 288 ? 16.625 8.609 -1.016 1 95.19 288 PHE A O 1
ATOM 2290 N N . ALA A 1 289 ? 16.078 10.531 -0.012 1 95.12 289 ALA A N 1
ATOM 2291 C CA . ALA A 1 289 ? 16.609 11.344 -1.103 1 95.12 289 ALA A CA 1
ATOM 2292 C C . ALA A 1 289 ? 18.125 11.227 -1.181 1 95.12 289 ALA A C 1
ATOM 2294 O O . ALA A 1 289 ? 18.719 11.516 -2.221 1 95.12 289 ALA A O 1
ATOM 2295 N N . ASN A 1 290 ? 18.781 10.859 -0.119 1 93.88 290 ASN A N 1
ATOM 2296 C CA . ASN A 1 290 ? 20.234 10.742 -0.053 1 93.88 290 ASN A CA 1
ATOM 2297 C C . ASN A 1 290 ? 20.719 9.344 -0.43 1 93.88 290 ASN A C 1
ATOM 2299 O O . ASN A 1 290 ? 21.906 9.133 -0.665 1 93.88 290 ASN A O 1
ATOM 2303 N N . LEU A 1 291 ? 19.828 8.406 -0.49 1 91.81 291 LEU A N 1
ATOM 2304 C CA . LEU A 1 291 ? 20.203 7.008 -0.688 1 91.81 291 LEU A CA 1
ATOM 2305 C C . LEU A 1 291 ? 20 6.594 -2.143 1 91.81 291 LEU A C 1
ATOM 2307 O O . LEU A 1 291 ? 19.297 7.27 -2.893 1 91.81 291 LEU A O 1
ATOM 2311 N N . ASP A 1 292 ? 20.703 5.523 -2.438 1 89.81 292 ASP A N 1
ATOM 2312 C CA . ASP A 1 292 ? 20.422 4.844 -3.697 1 89.81 292 ASP A CA 1
ATOM 2313 C C . ASP A 1 292 ? 19.188 3.951 -3.574 1 89.81 292 ASP A C 1
ATOM 2315 O O . ASP A 1 292 ? 19.234 2.891 -2.949 1 89.81 292 ASP A O 1
ATOM 2319 N N . GLY A 1 293 ? 18.156 4.328 -4.164 1 85.69 293 GLY A N 1
ATOM 2320 C CA . GLY A 1 293 ? 16.859 3.68 -4.016 1 85.69 293 GLY A CA 1
ATOM 2321 C C . GLY A 1 293 ? 16.859 2.236 -4.484 1 85.69 293 GLY A C 1
ATOM 2322 O O . GLY A 1 293 ? 15.992 1.452 -4.094 1 85.69 293 GLY A O 1
ATOM 2323 N N . GLU A 1 294 ? 17.75 1.879 -5.293 1 84.12 294 GLU A N 1
ATOM 2324 C CA . GLU A 1 294 ? 17.781 0.524 -5.836 1 84.12 294 GLU A CA 1
ATOM 2325 C C . GLU A 1 294 ? 18.656 -0.394 -4.988 1 84.12 294 GLU A C 1
ATOM 2327 O O . GLU A 1 294 ? 18.375 -1.588 -4.863 1 84.12 294 GLU A O 1
ATOM 2332 N N . LYS A 1 295 ? 19.625 0.153 -4.273 1 85.62 295 LYS A N 1
ATOM 2333 C CA . LYS A 1 295 ? 20.641 -0.701 -3.652 1 85.62 295 LYS A CA 1
ATOM 2334 C C . LYS A 1 295 ? 20.609 -0.565 -2.133 1 85.62 295 LYS A C 1
ATOM 2336 O O . LYS A 1 295 ? 20.891 -1.526 -1.413 1 85.62 295 LYS A O 1
ATOM 2341 N N . ASP A 1 296 ? 20.234 0.608 -1.724 1 87.5 296 ASP A N 1
ATOM 2342 C CA . ASP A 1 296 ? 20.391 0.875 -0.298 1 87.5 296 ASP A CA 1
ATOM 2343 C C . ASP A 1 296 ? 19.203 0.351 0.499 1 87.5 296 ASP A C 1
ATOM 2345 O O . ASP A 1 296 ? 18.047 0.468 0.06 1 87.5 296 ASP A O 1
ATOM 2349 N N . VAL A 1 297 ? 19.516 -0.161 1.63 1 85.69 297 VAL A N 1
ATOM 2350 C CA . VAL A 1 297 ? 18.5 -0.695 2.545 1 85.69 297 VAL A CA 1
ATOM 2351 C C . VAL A 1 297 ? 17.828 0.45 3.289 1 85.69 297 VAL A C 1
ATOM 2353 O O . VAL A 1 297 ? 18.484 1.415 3.689 1 85.69 297 VAL A O 1
ATOM 2356 N N . ASN A 1 298 ? 16.5 0.316 3.434 1 89.19 298 ASN A N 1
ATOM 2357 C CA . ASN A 1 298 ? 15.727 1.254 4.238 1 89.19 298 ASN A CA 1
ATOM 2358 C C . ASN A 1 298 ? 16.172 1.243 5.695 1 89.19 298 ASN A C 1
ATOM 2360 O O . ASN A 1 298 ? 16.031 0.232 6.387 1 89.19 298 ASN A O 1
ATOM 2364 N N . PRO A 1 299 ? 16.672 2.324 6.207 1 86.25 299 PRO A N 1
ATOM 2365 C CA . PRO A 1 299 ? 17.125 2.342 7.598 1 86.25 299 PRO A CA 1
ATOM 2366 C C . PRO A 1 299 ? 15.984 2.453 8.602 1 86.25 299 PRO A C 1
ATOM 2368 O O . PRO A 1 299 ? 16.203 2.346 9.812 1 86.25 299 PRO A O 1
ATOM 2371 N N . PHE A 1 300 ? 14.797 2.627 8.156 1 84.44 300 PHE A N 1
ATOM 2372 C CA . PHE A 1 300 ? 13.664 2.895 9.031 1 84.44 300 PHE A CA 1
ATOM 2373 C C . PHE A 1 300 ? 12.789 1.652 9.188 1 84.44 300 PHE A C 1
ATOM 2375 O O . PHE A 1 300 ? 11.695 1.721 9.75 1 84.44 300 PHE A O 1
ATOM 2382 N N . LEU A 1 301 ? 13.102 0.519 8.719 1 75.12 301 LEU A N 1
ATOM 2383 C CA . LEU A 1 301 ? 12.273 -0.685 8.75 1 75.12 301 LEU A CA 1
ATOM 2384 C C . LEU A 1 301 ? 11.898 -1.051 10.18 1 75.12 301 LEU A C 1
ATOM 2386 O O . LEU A 1 301 ? 10.766 -1.446 10.453 1 75.12 301 LEU A O 1
ATOM 2390 N N . HIS A 1 302 ? 12.773 -0.978 11.164 1 61.53 302 HIS A N 1
ATOM 2391 C CA . HIS A 1 302 ? 12.453 -1.398 12.523 1 61.53 302 HIS A CA 1
ATOM 2392 C C . HIS A 1 302 ? 12.141 -0.2 13.414 1 61.53 302 HIS A C 1
ATOM 2394 O O . HIS A 1 302 ? 12.055 -0.332 14.633 1 61.53 302 HIS A O 1
ATOM 2400 N N . ALA A 1 303 ? 12 0.864 12.852 1 50.25 303 ALA A N 1
ATOM 2401 C CA . ALA A 1 303 ? 11.797 2.059 13.672 1 50.25 303 ALA A CA 1
ATOM 2402 C C . ALA A 1 303 ? 10.43 2.047 14.336 1 50.25 303 ALA A C 1
ATOM 2404 O O . ALA A 1 303 ? 10.258 2.574 15.438 1 50.25 303 ALA A O 1
ATOM 2405 N N . HIS A 1 304 ? 9.383 1.44 13.727 1 47.09 304 HIS A N 1
ATOM 2406 C CA . HIS A 1 304 ? 8.047 1.536 14.312 1 47.09 304 HIS A CA 1
ATOM 2407 C C . HIS A 1 304 ? 7.637 0.218 14.961 1 47.09 304 HIS A C 1
ATOM 2409 O O . HIS A 1 304 ? 6.488 0.062 15.383 1 47.09 304 HIS A O 1
ATOM 2415 N N . SER A 1 305 ? 8.43 -0.797 14.953 1 41.47 305 SER A N 1
ATOM 2416 C CA . SER A 1 305 ? 8.102 -2.061 15.609 1 41.47 305 SER A CA 1
ATOM 2417 C C . SER A 1 305 ? 8.414 -2.006 17.094 1 41.47 305 SER A C 1
ATOM 2419 O O . SER A 1 305 ? 9.555 -2.213 17.516 1 41.47 305 SER A O 1
ATOM 2421 N N . LYS A 1 306 ? 8.227 -0.961 17.703 1 38.81 306 LYS A N 1
ATOM 2422 C CA . LYS A 1 306 ? 8.445 -1.09 19.141 1 38.81 306 LYS A CA 1
ATOM 2423 C C . LYS A 1 306 ? 7.223 -1.689 19.828 1 38.81 306 LYS A C 1
ATOM 2425 O O . LYS A 1 306 ? 6.086 -1.415 19.438 1 38.81 306 LYS A O 1
ATOM 2430 N N . MET B 1 1 ? 50.031 8.25 -48.25 1 20.36 1 MET B N 1
ATOM 2431 C CA . MET B 1 1 ? 50.812 9.477 -48.312 1 20.36 1 MET B CA 1
ATOM 2432 C C . MET B 1 1 ? 50.406 10.469 -47.25 1 20.36 1 MET B C 1
ATOM 2434 O O . MET B 1 1 ? 49.188 10.734 -47.094 1 20.36 1 MET B O 1
ATOM 2438 N N . LEU B 1 2 ? 51.312 10.906 -46.25 1 21.05 2 LEU B N 1
ATOM 2439 C CA . LEU B 1 2 ? 51.625 11.242 -44.875 1 21.05 2 LEU B CA 1
ATOM 2440 C C . LEU B 1 2 ? 51.375 12.727 -44.594 1 21.05 2 LEU B C 1
ATOM 2442 O O . LEU B 1 2 ? 52.312 13.453 -44.25 1 21.05 2 LEU B O 1
ATOM 2446 N N . SER B 1 3 ? 50.531 13.445 -45.375 1 18.78 3 SER B N 1
ATOM 2447 C CA . SER B 1 3 ? 50.844 14.867 -45.469 1 18.78 3 SER B CA 1
ATOM 2448 C C . SER B 1 3 ? 50.5 15.586 -44.188 1 18.78 3 SER B C 1
ATOM 2450 O O . SER B 1 3 ? 49.344 15.578 -43.75 1 18.78 3 SER B O 1
ATOM 2452 N N . ALA B 1 4 ? 51.5 15.93 -43.25 1 20.47 4 ALA B N 1
ATOM 2453 C CA . ALA B 1 4 ? 51.781 16.344 -41.875 1 20.47 4 ALA B CA 1
ATOM 2454 C C . ALA B 1 4 ? 51.5 17.828 -41.688 1 20.47 4 ALA B C 1
ATOM 2456 O O . ALA B 1 4 ? 52.375 18.656 -42 1 20.47 4 ALA B O 1
ATOM 2457 N N . ARG B 1 5 ? 50.312 18.344 -42.188 1 18.3 5 ARG B N 1
ATOM 2458 C CA . ARG B 1 5 ? 50.188 19.797 -42.344 1 18.3 5 ARG B CA 1
ATOM 2459 C C . ARG B 1 5 ? 50.344 20.5 -41 1 18.3 5 ARG B C 1
ATOM 2461 O O . ARG B 1 5 ? 49.594 20.25 -40.062 1 18.3 5 ARG B O 1
ATOM 2468 N N . ARG B 1 6 ? 51.438 21.219 -40.781 1 17.62 6 ARG B N 1
ATOM 2469 C CA . ARG B 1 6 ? 52.188 21.859 -39.688 1 17.62 6 ARG B CA 1
ATOM 2470 C C . ARG B 1 6 ? 51.406 23.016 -39.094 1 17.62 6 ARG B C 1
ATOM 2472 O O . ARG B 1 6 ? 51.25 23.094 -37.875 1 17.62 6 ARG B O 1
ATOM 2479 N N . CYS B 1 7 ? 51.25 24.234 -39.719 1 16.92 7 CYS B N 1
ATOM 2480 C CA . CYS B 1 7 ? 52.062 25.312 -39.125 1 16.92 7 CYS B CA 1
ATOM 2481 C C . CYS B 1 7 ? 51.25 26.078 -38.094 1 16.92 7 CYS B C 1
ATOM 2483 O O . CYS B 1 7 ? 51.719 26.281 -36.969 1 16.92 7 CYS B O 1
ATOM 2485 N N . LEU B 1 8 ? 50.281 27.094 -38.406 1 18.5 8 LEU B N 1
ATOM 2486 C CA . LEU B 1 8 ? 50.562 28.516 -38.219 1 18.5 8 LEU B CA 1
ATOM 2487 C C . LEU B 1 8 ? 49.906 29.031 -36.938 1 18.5 8 LEU B C 1
ATOM 2489 O O . LEU B 1 8 ? 48.719 28.844 -36.75 1 18.5 8 LEU B O 1
ATOM 2493 N N . THR B 1 9 ? 50.719 29.562 -35.812 1 19.91 9 THR B N 1
ATOM 2494 C CA . THR B 1 9 ? 50.688 29.969 -34.406 1 19.91 9 THR B CA 1
ATOM 2495 C C . THR B 1 9 ? 50.125 31.359 -34.25 1 19.91 9 THR B C 1
ATOM 2497 O O . THR B 1 9 ? 50.031 31.891 -33.156 1 19.91 9 THR B O 1
ATOM 2500 N N . LEU B 1 10 ? 49.031 31.797 -34.969 1 19.02 10 LEU B N 1
ATOM 2501 C CA . LEU B 1 10 ? 48.906 33.25 -35 1 19.02 10 LEU B CA 1
ATOM 2502 C C . LEU B 1 10 ? 48.625 33.812 -33.594 1 19.02 10 LEU B C 1
ATOM 2504 O O . LEU B 1 10 ? 47.656 33.406 -32.969 1 19.02 10 LEU B O 1
ATOM 2508 N N . ARG B 1 11 ? 49.688 34.531 -32.906 1 18.73 11 ARG B N 1
ATOM 2509 C CA . ARG B 1 11 ? 49.906 35.031 -31.562 1 18.73 11 ARG B CA 1
ATOM 2510 C C . ARG B 1 11 ? 49.156 36.312 -31.312 1 18.73 11 ARG B C 1
ATOM 2512 O O . ARG B 1 11 ? 49.594 37.375 -31.766 1 18.73 11 ARG B O 1
ATOM 2519 N N . VAL B 1 12 ? 47.875 36.469 -31.703 1 18.84 12 VAL B N 1
ATOM 2520 C CA . VAL B 1 12 ? 47.375 37.812 -31.734 1 18.84 12 VAL B CA 1
ATOM 2521 C C . VAL B 1 12 ? 47.5 38.469 -30.359 1 18.84 12 VAL B C 1
ATOM 2523 O O . VAL B 1 12 ? 47.094 37.875 -29.359 1 18.84 12 VAL B O 1
ATOM 2526 N N . ARG B 1 13 ? 48.375 39.5 -30.203 1 18.62 13 ARG B N 1
ATOM 2527 C CA . ARG B 1 13 ? 49 40.344 -29.172 1 18.62 13 ARG B CA 1
ATOM 2528 C C . ARG B 1 13 ? 47.969 41.312 -28.578 1 18.62 13 ARG B C 1
ATOM 2530 O O . ARG B 1 13 ? 47.5 42.219 -29.266 1 18.62 13 ARG B O 1
ATOM 2537 N N . ARG B 1 14 ? 46.75 40.906 -28.109 1 20.58 14 ARG B N 1
ATOM 2538 C CA . ARG B 1 14 ? 45.75 41.938 -27.875 1 20.58 14 ARG B CA 1
ATOM 2539 C C . ARG B 1 14 ? 46.281 43 -26.922 1 20.58 14 ARG B C 1
ATOM 2541 O O . ARG B 1 14 ? 47 42.688 -25.969 1 20.58 14 ARG B O 1
ATOM 2548 N N . PRO B 1 15 ? 46.281 44.25 -27.406 1 19.59 15 PRO B N 1
ATOM 2549 C CA . PRO B 1 15 ? 46.875 45.469 -26.859 1 19.59 15 PRO B CA 1
ATOM 2550 C C . PRO B 1 15 ? 46.406 45.781 -25.438 1 19.59 15 PRO B C 1
ATOM 2552 O O . PRO B 1 15 ? 45.344 45.281 -25.016 1 19.59 15 PRO B O 1
ATOM 2555 N N . ALA B 1 16 ? 47.344 46.312 -24.531 1 19.55 16 ALA B N 1
ATOM 2556 C CA . ALA B 1 16 ? 47.625 46.531 -23.125 1 19.55 16 ALA B CA 1
ATOM 2557 C C . ALA B 1 16 ? 46.781 47.656 -22.562 1 19.55 16 ALA B C 1
ATOM 2559 O O . ALA B 1 16 ? 46.938 48.812 -22.953 1 19.55 16 ALA B O 1
ATOM 2560 N N . ILE B 1 17 ? 45.406 47.656 -22.812 1 21.08 17 ILE B N 1
ATOM 2561 C CA . ILE B 1 17 ? 44.688 48.906 -22.469 1 21.08 17 ILE B CA 1
ATOM 2562 C C . ILE B 1 17 ? 45.094 49.312 -21.062 1 21.08 17 ILE B C 1
ATOM 2564 O O . ILE B 1 17 ? 45.031 48.531 -20.125 1 21.08 17 ILE B O 1
ATOM 2568 N N . ALA B 1 18 ? 45.781 50.5 -20.953 1 20.61 18 ALA B N 1
ATOM 2569 C CA . ALA B 1 18 ? 46.531 51.219 -19.906 1 20.61 18 ALA B CA 1
ATOM 2570 C C . ALA B 1 18 ? 45.625 51.531 -18.719 1 20.61 18 ALA B C 1
ATOM 2572 O O . ALA B 1 18 ? 44.406 51.688 -18.875 1 20.61 18 ALA B O 1
ATOM 2573 N N . PRO B 1 19 ? 46.156 51.531 -17.484 1 22.97 19 PRO B N 1
ATOM 2574 C CA . PRO B 1 19 ? 45.781 51.312 -16.078 1 22.97 19 PRO B CA 1
ATOM 2575 C C . PRO B 1 19 ? 45.188 52.562 -15.43 1 22.97 19 PRO B C 1
ATOM 2577 O O . PRO B 1 19 ? 44.656 52.469 -14.32 1 22.97 19 PRO B O 1
ATOM 2580 N N . ILE B 1 20 ? 44.219 53.344 -16.203 1 21.67 20 ILE B N 1
ATOM 2581 C CA . ILE B 1 20 ? 44.188 54.719 -15.664 1 21.67 20 ILE B CA 1
ATOM 2582 C C . ILE B 1 20 ? 44 54.656 -14.148 1 21.67 20 ILE B C 1
ATOM 2584 O O . ILE B 1 20 ? 43.188 53.906 -13.648 1 21.67 20 ILE B O 1
ATOM 2588 N N . SER B 1 21 ? 44.906 55.375 -13.375 1 20.27 21 SER B N 1
ATOM 2589 C CA . SER B 1 21 ? 45.344 55.438 -11.992 1 20.27 21 SER B CA 1
ATOM 2590 C C . SER B 1 21 ? 44.312 56.188 -11.125 1 20.27 21 SER B C 1
ATOM 2592 O O . SER B 1 21 ? 44.438 57.406 -10.922 1 20.27 21 SER B O 1
ATOM 2594 N N . VAL B 1 22 ? 42.969 56.094 -11.398 1 20.98 22 VAL B N 1
ATOM 2595 C CA . VAL B 1 22 ? 42.219 57.188 -10.758 1 20.98 22 VAL B CA 1
ATOM 2596 C C . VAL B 1 22 ? 42.5 57.156 -9.258 1 20.98 22 VAL B C 1
ATOM 2598 O O . VAL B 1 22 ? 42.375 56.125 -8.602 1 20.98 22 VAL B O 1
ATOM 2601 N N . THR B 1 23 ? 43.25 58.125 -8.805 1 20.83 23 THR B N 1
ATOM 2602 C CA . THR B 1 23 ? 43.844 58.406 -7.508 1 20.83 23 THR B CA 1
ATOM 2603 C C . THR B 1 23 ? 42.781 58.656 -6.453 1 20.83 23 THR B C 1
ATOM 2605 O O . THR B 1 23 ? 43.062 58.688 -5.254 1 20.83 23 THR B O 1
ATOM 2608 N N . LEU B 1 24 ? 41.594 58.188 -6.594 1 21.75 24 LEU B N 1
ATOM 2609 C CA . LEU B 1 24 ? 40.656 58.938 -5.746 1 21.75 24 LEU B CA 1
ATOM 2610 C C . LEU B 1 24 ? 41.125 58.906 -4.293 1 21.75 24 LEU B C 1
ATOM 2612 O O . LEU B 1 24 ? 41.531 57.875 -3.783 1 21.75 24 LEU B O 1
ATOM 2616 N N . ARG B 1 25 ? 41.375 60.125 -3.713 1 20.53 25 ARG B N 1
ATOM 2617 C CA . ARG B 1 25 ? 41.844 60.688 -2.457 1 20.53 25 ARG B CA 1
ATOM 2618 C C . ARG B 1 25 ? 41.094 60.125 -1.268 1 20.53 25 ARG B C 1
ATOM 2620 O O . ARG B 1 25 ? 39.875 59.969 -1.327 1 20.53 25 ARG B O 1
ATOM 2627 N N . HIS B 1 26 ? 41.812 59.406 -0.358 1 20.77 26 HIS B N 1
ATOM 2628 C CA . HIS B 1 26 ? 41.562 58.562 0.792 1 20.77 26 HIS B CA 1
ATOM 2629 C C . HIS B 1 26 ? 41 59.344 1.963 1 20.77 26 HIS B C 1
ATOM 2631 O O . HIS B 1 26 ? 41.75 59.844 2.811 1 20.77 26 HIS B O 1
ATOM 2637 N N . LEU B 1 27 ? 40 60.281 1.683 1 21.52 27 LEU B N 1
ATOM 2638 C CA . LEU B 1 27 ? 39.75 61.156 2.828 1 21.52 27 LEU B CA 1
ATOM 2639 C C . LEU B 1 27 ? 39.562 60.344 4.102 1 21.52 27 LEU B C 1
ATOM 2641 O O . LEU B 1 27 ? 38.844 59.344 4.113 1 21.52 27 LEU B O 1
ATOM 2645 N N . HIS B 1 28 ? 40.469 60.562 5.07 1 20.78 28 HIS B N 1
ATOM 2646 C CA . HIS B 1 28 ? 40.875 59.906 6.301 1 20.78 28 HIS B CA 1
ATOM 2647 C C . HIS B 1 28 ? 39.812 60.031 7.387 1 20.78 28 HIS B C 1
ATOM 2649 O O . HIS B 1 28 ? 39.969 59.531 8.492 1 20.78 28 HIS B O 1
ATOM 2655 N N . VAL B 1 29 ? 38.594 60.406 7.102 1 21.88 29 VAL B N 1
ATOM 2656 C CA . VAL B 1 29 ? 37.969 61.031 8.273 1 21.88 29 VAL B CA 1
ATOM 2657 C C . VAL B 1 29 ? 38 60.062 9.445 1 21.88 29 VAL B C 1
ATOM 2659 O O . VAL B 1 29 ? 37.656 58.875 9.297 1 21.88 29 VAL B O 1
ATOM 2662 N N . THR B 1 30 ? 38.688 60.406 10.492 1 21.42 30 THR B N 1
ATOM 2663 C CA . THR B 1 30 ? 39.125 59.781 11.734 1 21.42 30 THR B CA 1
ATOM 2664 C C . THR B 1 30 ? 37.938 59.469 12.625 1 21.42 30 THR B C 1
ATOM 2666 O O . THR B 1 30 ? 38.094 58.969 13.742 1 21.42 30 THR B O 1
ATOM 2669 N N . ARG B 1 31 ? 36.719 59.219 12.148 1 20.2 31 ARG B N 1
ATOM 2670 C CA . ARG B 1 31 ? 35.688 59.312 13.18 1 20.2 31 ARG B CA 1
ATOM 2671 C C . ARG B 1 31 ? 36.031 58.438 14.367 1 20.2 31 ARG B C 1
ATOM 2673 O O . ARG B 1 31 ? 36.438 57.281 14.188 1 20.2 31 ARG B O 1
ATOM 2680 N N . THR B 1 32 ? 36.312 58.938 15.492 1 21.83 32 THR B N 1
ATOM 2681 C CA . THR B 1 32 ? 36.688 58.531 16.828 1 21.83 32 THR B CA 1
ATOM 2682 C C . THR B 1 32 ? 35.688 57.5 17.375 1 21.83 32 THR B C 1
ATOM 2684 O O . THR B 1 32 ? 34.562 57.844 17.672 1 21.83 32 THR B O 1
ATOM 2687 N N . LEU B 1 33 ? 35.469 56.406 16.672 1 19.47 33 LEU B N 1
ATOM 2688 C CA . LEU B 1 33 ? 34.375 55.562 17.141 1 19.47 33 LEU B CA 1
ATOM 2689 C C . LEU B 1 33 ? 34.656 55.031 18.547 1 19.47 33 LEU B C 1
ATOM 2691 O O . LEU B 1 33 ? 35.75 54.531 18.828 1 19.47 33 LEU B O 1
ATOM 2695 N N . HIS B 1 34 ? 34.094 55.719 19.531 1 21.83 34 HIS B N 1
ATOM 2696 C CA . HIS B 1 34 ? 34.156 55.406 20.953 1 21.83 34 HIS B CA 1
ATOM 2697 C C . HIS B 1 34 ? 33.906 53.906 21.203 1 21.83 34 HIS B C 1
ATOM 2699 O O . HIS B 1 34 ? 32.969 53.344 20.688 1 21.83 34 HIS B O 1
ATOM 2705 N N . ALA B 1 35 ? 34.875 53.188 21.656 1 20.06 35 ALA B N 1
ATOM 2706 C CA . ALA B 1 35 ? 35.031 51.75 21.812 1 20.06 35 ALA B CA 1
ATOM 2707 C C . ALA B 1 35 ? 34.062 51.188 22.844 1 20.06 35 ALA B C 1
ATOM 2709 O O . ALA B 1 35 ? 34.156 51.469 24.031 1 20.06 35 ALA B O 1
ATOM 2710 N N . ALA B 1 36 ? 32.75 51.281 22.562 1 21.77 36 ALA B N 1
ATOM 2711 C CA . ALA B 1 36 ? 31.938 50.719 23.641 1 21.77 36 ALA B CA 1
ATOM 2712 C C . ALA B 1 36 ? 32.531 49.406 24.141 1 21.77 36 ALA B C 1
ATOM 2714 O O . ALA B 1 36 ? 33.188 48.688 23.391 1 21.77 36 ALA B O 1
ATOM 2715 N N . GLY B 1 37 ? 32.656 49.156 25.391 1 20.45 37 GLY B N 1
ATOM 2716 C CA . GLY B 1 37 ? 33.25 48.156 26.281 1 20.45 37 GLY B CA 1
ATOM 2717 C C . GLY B 1 37 ? 32.906 46.75 25.906 1 20.45 37 GLY B C 1
ATOM 2718 O O . GLY B 1 37 ? 31.938 46.5 25.203 1 20.45 37 GLY B O 1
ATOM 2719 N N . ASP B 1 38 ? 33.75 45.656 26.203 1 20.55 38 ASP B N 1
ATOM 2720 C CA . ASP B 1 38 ? 34.062 44.281 25.828 1 20.55 38 ASP B CA 1
ATOM 2721 C C . ASP B 1 38 ? 32.906 43.344 26.188 1 20.55 38 ASP B C 1
ATOM 2723 O O . ASP B 1 38 ? 32.688 43.094 27.375 1 20.55 38 ASP B O 1
ATOM 2727 N N . LEU B 1 39 ? 31.719 43.594 25.797 1 21.03 39 LEU B N 1
ATOM 2728 C CA . LEU B 1 39 ? 30.641 42.719 26.25 1 21.03 39 LEU B CA 1
ATOM 2729 C C . LEU B 1 39 ? 30.984 41.281 25.969 1 21.03 39 LEU B C 1
ATOM 2731 O O . LEU B 1 39 ? 30.906 40.812 24.828 1 21.03 39 LEU B O 1
ATOM 2735 N N . GLY B 1 40 ? 31.984 40.656 26.531 1 19.64 40 GLY B N 1
ATOM 2736 C CA . GLY B 1 40 ? 32.719 39.406 26.344 1 19.64 40 GLY B CA 1
ATOM 2737 C C . GLY B 1 40 ? 31.828 38.188 26.359 1 19.64 40 GLY B C 1
ATOM 2738 O O . GLY B 1 40 ? 32.25 37.125 25.906 1 19.64 40 GLY B O 1
ATOM 2739 N N . HIS B 1 41 ? 30.844 38.125 27.188 1 19.06 41 HIS B N 1
ATOM 2740 C CA . HIS B 1 41 ? 30.719 36.812 27.828 1 19.06 41 HIS B CA 1
ATOM 2741 C C . HIS B 1 41 ? 30.109 35.781 26.891 1 19.06 41 HIS B C 1
ATOM 2743 O O . HIS B 1 41 ? 29.812 34.656 27.297 1 19.06 41 HIS B O 1
ATOM 2749 N N . PHE B 1 42 ? 29.438 36.344 25.891 1 19.27 42 PHE B N 1
ATOM 2750 C CA . PHE B 1 42 ? 28.562 35.312 25.344 1 19.27 42 PHE B CA 1
ATOM 2751 C C . PHE B 1 42 ? 29.375 34.219 24.688 1 19.27 42 PHE B C 1
ATOM 2753 O O . PHE B 1 42 ? 30.125 34.438 23.75 1 19.27 42 PHE B O 1
ATOM 2760 N N . LYS B 1 43 ? 29.703 33.219 25.406 1 20.55 43 LYS B N 1
ATOM 2761 C CA . LYS B 1 43 ? 30.562 32.156 24.891 1 20.55 43 LYS B CA 1
ATOM 2762 C C . LYS B 1 43 ? 30.062 31.641 23.531 1 20.55 43 LYS B C 1
ATOM 2764 O O . LYS B 1 43 ? 28.844 31.609 23.297 1 20.55 43 LYS B O 1
ATOM 2769 N N . THR B 1 44 ? 30.812 31.734 22.516 1 23.2 44 THR B N 1
ATOM 2770 C CA . THR B 1 44 ? 30.75 31.219 21.156 1 23.2 44 THR B CA 1
ATOM 2771 C C . THR B 1 44 ? 30.516 29.703 21.156 1 23.2 44 THR B C 1
ATOM 2773 O O . THR B 1 44 ? 31.375 28.938 21.578 1 23.2 44 THR B O 1
ATOM 2776 N N . TYR B 1 45 ? 29.453 29.188 21.688 1 21.55 45 TYR B N 1
ATOM 2777 C CA . TYR B 1 45 ? 29.547 27.734 21.641 1 21.55 45 TYR B CA 1
ATOM 2778 C C . TYR B 1 45 ? 29.719 27.234 20.219 1 21.55 45 TYR B C 1
ATOM 2780 O O . TYR B 1 45 ? 29.078 27.75 19.281 1 21.55 45 TYR B O 1
ATOM 2788 N N . PRO B 1 46 ? 30.812 26.672 19.922 1 24.14 46 PRO B N 1
ATOM 2789 C CA . PRO B 1 46 ? 31.156 26.188 18.578 1 24.14 46 PRO B CA 1
ATOM 2790 C C . PRO B 1 46 ? 30.016 25.391 17.938 1 24.14 46 PRO B C 1
ATOM 2792 O O . PRO B 1 46 ? 29.172 24.844 18.641 1 24.14 46 PRO B O 1
ATOM 2795 N N . LYS B 1 47 ? 29.719 25.594 16.672 1 27.12 47 LYS B N 1
ATOM 2796 C CA . LYS B 1 47 ? 28.781 25.078 15.68 1 27.12 47 LYS B CA 1
ATOM 2797 C C . LYS B 1 47 ? 28.875 23.547 15.594 1 27.12 47 LYS B C 1
ATOM 2799 O O . LYS B 1 47 ? 29.688 23.016 14.844 1 27.12 47 LYS B O 1
ATOM 2804 N N . SER B 1 48 ? 28.922 22.766 16.75 1 24 48 SER B N 1
ATOM 2805 C CA . SER B 1 48 ? 29.203 21.359 16.5 1 24 48 SER B CA 1
ATOM 2806 C C . SER B 1 48 ? 28.125 20.719 15.617 1 24 48 SER B C 1
ATOM 2808 O O . SER B 1 48 ? 26.938 20.859 15.891 1 24 48 SER B O 1
ATOM 2810 N N . ASP B 1 49 ? 28.328 20.562 14.359 1 25.09 49 ASP B N 1
ATOM 2811 C CA . ASP B 1 49 ? 27.75 19.688 13.336 1 25.09 49 ASP B CA 1
ATOM 2812 C C . ASP B 1 49 ? 27.359 18.328 13.922 1 25.09 49 ASP B C 1
ATOM 2814 O O . ASP B 1 49 ? 27.125 17.375 13.18 1 25.09 49 ASP B O 1
ATOM 2818 N N . ALA B 1 50 ? 27.547 18.125 15.203 1 26.78 50 ALA B N 1
ATOM 2819 C CA . ALA B 1 50 ? 27.516 16.828 15.898 1 26.78 50 ALA B CA 1
ATOM 2820 C C . ALA B 1 50 ? 26.094 16.281 15.969 1 26.78 50 ALA B C 1
ATOM 2822 O O . ALA B 1 50 ? 25.891 15.141 16.406 1 26.78 50 ALA B O 1
ATOM 2823 N N . HIS B 1 51 ? 25.125 17.109 15.961 1 26.22 51 HIS B N 1
ATOM 2824 C CA . HIS B 1 51 ? 23.844 16.438 16.203 1 26.22 51 HIS B CA 1
ATOM 2825 C C . HIS B 1 51 ? 23.5 15.484 15.086 1 26.22 51 HIS B C 1
ATOM 2827 O O . HIS B 1 51 ? 22.578 14.672 15.211 1 26.22 51 HIS B O 1
ATOM 2833 N N . PHE B 1 52 ? 23.906 15.773 13.852 1 27.14 52 PHE B N 1
ATOM 2834 C CA . PHE B 1 52 ? 23.656 14.805 12.797 1 27.14 52 PHE B CA 1
ATOM 2835 C C . PHE B 1 52 ? 24.578 13.594 12.945 1 27.14 52 PHE B C 1
ATOM 2837 O O . PHE B 1 52 ? 24.531 12.664 12.141 1 27.14 52 PHE B O 1
ATOM 2844 N N . THR B 1 53 ? 25.672 13.75 13.727 1 27.25 53 THR B N 1
ATOM 2845 C CA . THR B 1 53 ? 26.688 12.703 13.766 1 27.25 53 THR B CA 1
ATOM 2846 C C . THR B 1 53 ? 26.188 11.492 14.547 1 27.25 53 THR B C 1
ATOM 2848 O O . THR B 1 53 ? 26.844 10.445 14.578 1 27.25 53 THR B O 1
ATOM 2851 N N . GLN B 1 54 ? 25.578 11.734 15.664 1 25.77 54 GLN B N 1
ATOM 2852 C CA . GLN B 1 54 ? 25.359 10.445 16.312 1 25.77 54 GLN B CA 1
ATOM 2853 C C . GLN B 1 54 ? 24.422 9.57 15.484 1 25.77 54 GLN B C 1
ATOM 2855 O O . GLN B 1 54 ? 23.203 9.711 15.562 1 25.77 54 GLN B O 1
ATOM 2860 N N . GLN B 1 55 ? 24.781 9.305 14.305 1 26.72 55 GLN B N 1
ATOM 2861 C CA . GLN B 1 55 ? 24.266 8.172 13.547 1 26.72 55 GLN B CA 1
ATOM 2862 C C . GLN B 1 55 ? 24.031 6.965 14.445 1 26.72 55 GLN B C 1
ATOM 2864 O O . GLN B 1 55 ? 24.969 6.328 14.906 1 26.72 55 GLN B O 1
ATOM 2869 N N . ALA B 1 56 ? 23.172 7.055 15.453 1 29.02 56 ALA B N 1
ATOM 2870 C CA . ALA B 1 56 ? 23 5.734 16.047 1 29.02 56 ALA B CA 1
ATOM 2871 C C . ALA B 1 56 ? 23.344 4.633 15.055 1 29.02 56 ALA B C 1
ATOM 2873 O O . ALA B 1 56 ? 22.875 4.648 13.914 1 29.02 56 ALA B O 1
ATOM 2874 N N . LYS B 1 57 ? 24.438 4.121 15.125 1 28.92 57 LYS B N 1
ATOM 2875 C CA . LYS B 1 57 ? 24.812 2.918 14.383 1 28.92 57 LYS B CA 1
ATOM 2876 C C . LYS B 1 57 ? 23.594 2.018 14.172 1 28.92 57 LYS B C 1
ATOM 2878 O O . LYS B 1 57 ? 23.078 1.413 15.117 1 28.92 57 LYS B O 1
ATOM 2883 N N . ALA B 1 58 ? 22.641 2.424 13.328 1 32.25 58 ALA B N 1
ATOM 2884 C CA . ALA B 1 58 ? 21.625 1.423 13.047 1 32.25 58 ALA B CA 1
ATOM 2885 C C . ALA B 1 58 ? 22.203 0.013 13.086 1 32.25 58 ALA B C 1
ATOM 2887 O O . ALA B 1 58 ? 23.266 -0.239 12.523 1 32.25 58 ALA B O 1
ATOM 2888 N N . PRO B 1 59 ? 21.875 -0.705 14.188 1 31.84 59 PRO B N 1
ATOM 2889 C CA . PRO B 1 59 ? 22.438 -2.059 14.133 1 31.84 59 PRO B CA 1
ATOM 2890 C C . PRO B 1 59 ? 22.516 -2.613 12.719 1 31.84 59 PRO B C 1
ATOM 2892 O O . PRO B 1 59 ? 21.781 -2.156 11.828 1 31.84 59 PRO B O 1
ATOM 2895 N N . SER B 1 60 ? 23.594 -3.23 12.367 1 32.44 60 SER B N 1
ATOM 2896 C CA . SER B 1 60 ? 23.766 -3.973 11.125 1 32.44 60 SER B CA 1
ATOM 2897 C C . SER B 1 60 ? 22.453 -4.57 10.641 1 32.44 60 SER B C 1
ATOM 2899 O O . SER B 1 60 ? 21.719 -5.18 11.422 1 32.44 60 SER B O 1
ATOM 2901 N N . PRO B 1 61 ? 21.812 -3.875 9.734 1 36.75 61 PRO B N 1
ATOM 2902 C CA . PRO B 1 61 ? 20.562 -4.492 9.273 1 36.75 61 PRO B CA 1
ATOM 2903 C C . PRO B 1 61 ? 20.594 -6.016 9.367 1 36.75 61 PRO B C 1
ATOM 2905 O O . PRO B 1 61 ? 21.625 -6.637 9.109 1 36.75 61 PRO B O 1
ATOM 2908 N N . PRO B 1 62 ? 19.875 -6.617 10.18 1 37.59 62 PRO B N 1
ATOM 2909 C CA . PRO B 1 62 ? 19.922 -8.078 10.062 1 37.59 62 PRO B CA 1
ATOM 2910 C C . PRO B 1 62 ? 19.984 -8.555 8.617 1 37.59 62 PRO B C 1
ATOM 2912 O O . PRO B 1 62 ? 19.484 -7.871 7.715 1 37.59 62 PRO B O 1
ATOM 2915 N N . THR B 1 63 ? 21.031 -9.273 8.219 1 43.16 63 THR B N 1
ATOM 2916 C CA . THR B 1 63 ? 21.281 -9.867 6.906 1 43.16 63 THR B CA 1
ATOM 2917 C C . THR B 1 63 ? 19.969 -10.344 6.27 1 43.16 63 THR B C 1
ATOM 2919 O O . THR B 1 63 ? 19.859 -10.375 5.043 1 43.16 63 THR B O 1
ATOM 2922 N N . GLU B 1 64 ? 19 -10.953 7.125 1 47.25 64 GLU B N 1
ATOM 2923 C CA . GLU B 1 64 ? 17.844 -11.516 6.457 1 47.25 64 GLU B CA 1
ATOM 2924 C C . GLU B 1 64 ? 16.594 -10.664 6.707 1 47.25 64 GLU B C 1
ATOM 2926 O O . GLU B 1 64 ? 16.266 -10.367 7.855 1 47.25 64 GLU B O 1
ATOM 2931 N N . TRP B 1 65 ? 16.172 -10.023 5.793 1 51.91 65 TRP B N 1
ATOM 2932 C CA . TRP B 1 65 ? 14.992 -9.164 5.801 1 51.91 65 TRP B CA 1
ATOM 2933 C C . TRP B 1 65 ? 13.766 -9.922 6.289 1 51.91 65 TRP B C 1
ATOM 2935 O O . TRP B 1 65 ? 13.547 -11.078 5.898 1 51.91 65 TRP B O 1
ATOM 2945 N N . GLU B 1 66 ? 13.125 -9.508 7.473 1 57.78 66 GLU B N 1
ATOM 2946 C CA . GLU B 1 66 ? 11.828 -10.031 7.883 1 57.78 66 GLU B CA 1
ATOM 2947 C C . GLU B 1 66 ? 10.695 -9.125 7.41 1 57.78 66 GLU B C 1
ATOM 2949 O O . GLU B 1 66 ? 10.766 -7.906 7.562 1 57.78 66 GLU B O 1
ATOM 2954 N N . ASN B 1 67 ? 9.711 -9.656 6.754 1 54.81 67 ASN B N 1
ATOM 2955 C CA . ASN B 1 67 ? 8.562 -8.914 6.234 1 54.81 67 ASN B CA 1
ATOM 2956 C C . ASN B 1 67 ? 7.734 -8.305 7.359 1 54.81 67 ASN B C 1
ATOM 2958 O O . ASN B 1 67 ? 7.207 -9.023 8.211 1 54.81 67 ASN B O 1
ATOM 2962 N N . PRO B 1 68 ? 7.598 -7.062 7.418 1 58.5 68 PRO B N 1
ATOM 2963 C CA . PRO B 1 68 ? 6.863 -6.43 8.516 1 58.5 68 PRO B CA 1
ATOM 2964 C C . PRO B 1 68 ? 5.352 -6.434 8.289 1 58.5 68 PRO B C 1
ATOM 2966 O O . PRO B 1 68 ? 4.59 -6.109 9.203 1 58.5 68 PRO B O 1
ATOM 2969 N N . ILE B 1 69 ? 4.871 -6.836 7.164 1 65.12 69 ILE B N 1
ATOM 2970 C CA . ILE B 1 69 ? 3.441 -6.824 6.867 1 65.12 69 ILE B CA 1
ATOM 2971 C C . ILE B 1 69 ? 2.801 -8.117 7.359 1 65.12 69 ILE B C 1
ATOM 2973 O O . ILE B 1 69 ? 3.27 -9.211 7.035 1 65.12 69 ILE B O 1
ATOM 2977 N N . PRO B 1 70 ? 1.836 -7.941 8.211 1 69.06 70 PRO B N 1
ATOM 2978 C CA . PRO B 1 70 ? 1.162 -9.148 8.695 1 69.06 70 PRO B CA 1
ATOM 2979 C C . PRO B 1 70 ? 0.704 -10.062 7.562 1 69.06 70 PRO B C 1
ATOM 2981 O O . PRO B 1 70 ? 0.289 -9.586 6.504 1 69.06 70 PRO B O 1
ATOM 2984 N N . HIS B 1 71 ? 1.002 -11.344 7.68 1 73.25 71 HIS B N 1
ATOM 2985 C CA . HIS B 1 71 ? 0.567 -12.359 6.734 1 73.25 71 HIS B CA 1
ATOM 2986 C C . HIS B 1 71 ? 0.168 -13.648 7.449 1 73.25 71 HIS B C 1
ATOM 2988 O O . HIS B 1 71 ? 0.481 -13.828 8.633 1 73.25 71 HIS B O 1
ATOM 2994 N N . ALA B 1 72 ? -0.489 -14.492 6.746 1 77.25 72 ALA B N 1
ATOM 2995 C CA . ALA B 1 72 ? -0.988 -15.727 7.352 1 77.25 72 ALA B CA 1
ATOM 2996 C C . ALA B 1 72 ? 0.14 -16.734 7.555 1 77.25 72 ALA B C 1
ATOM 2998 O O . ALA B 1 72 ? 1.032 -16.859 6.715 1 77.25 72 ALA B O 1
ATOM 2999 N N . ILE B 1 73 ? 0.108 -17.375 8.734 1 75.56 73 ILE B N 1
ATOM 3000 C CA . ILE B 1 73 ? 0.946 -18.531 9.031 1 75.56 73 ILE B CA 1
ATOM 3001 C C . ILE B 1 73 ? 0.082 -19.781 9.117 1 75.56 73 ILE B C 1
ATOM 3003 O O . ILE B 1 73 ? -1.018 -19.75 9.68 1 75.56 73 ILE B O 1
ATOM 3007 N N . TYR B 1 74 ? 0.568 -20.844 8.531 1 83.62 74 TYR B N 1
ATOM 3008 C CA . TYR B 1 74 ? -0.296 -22 8.359 1 83.62 74 TYR B CA 1
ATOM 3009 C C . TYR B 1 74 ? 0.23 -23.203 9.156 1 83.62 74 TYR B C 1
ATOM 3011 O O . TYR B 1 74 ? 1.443 -23.375 9.281 1 83.62 74 TYR B O 1
ATOM 3019 N N . THR B 1 75 ? -0.748 -23.953 9.672 1 81.25 75 THR B N 1
ATOM 3020 C CA . THR B 1 75 ? -0.437 -25.266 10.211 1 81.25 75 THR B CA 1
ATOM 3021 C C . THR B 1 75 ? -0.508 -26.328 9.125 1 81.25 75 THR B C 1
ATOM 3023 O O . THR B 1 75 ? -0.983 -26.062 8.016 1 81.25 75 THR B O 1
ATOM 3026 N N . ALA B 1 76 ? -0.026 -27.516 9.477 1 82.56 76 ALA B N 1
ATOM 3027 C CA . ALA B 1 76 ? -0.092 -28.625 8.531 1 82.56 76 ALA B CA 1
ATOM 3028 C C . ALA B 1 76 ? -1.534 -28.922 8.125 1 82.56 76 ALA B C 1
ATOM 3030 O O . ALA B 1 76 ? -1.81 -29.219 6.965 1 82.56 76 ALA B O 1
ATOM 3031 N N . ASP B 1 77 ? -2.424 -28.828 9.039 1 81.5 77 ASP B N 1
ATOM 3032 C CA . ASP B 1 77 ? -3.836 -29.062 8.758 1 81.5 77 ASP B CA 1
ATOM 3033 C C . ASP B 1 77 ? -4.398 -28.016 7.809 1 81.5 77 ASP B C 1
ATOM 3035 O O . ASP B 1 77 ? -5.195 -28.328 6.926 1 81.5 77 ASP B O 1
ATOM 3039 N N . ASP B 1 78 ? -4.016 -26.859 7.961 1 83.25 78 ASP B N 1
ATOM 3040 C CA . ASP B 1 78 ? -4.48 -25.766 7.109 1 83.25 78 ASP B CA 1
ATOM 3041 C C . ASP B 1 78 ? -4.125 -26.016 5.648 1 83.25 78 ASP B C 1
ATOM 3043 O O . ASP B 1 78 ? -4.98 -25.906 4.766 1 83.25 78 ASP B O 1
ATOM 3047 N N . VAL B 1 79 ? -2.953 -26.422 5.445 1 88 79 VAL B N 1
ATOM 3048 C CA . VAL B 1 79 ? -2.449 -26.469 4.078 1 88 79 VAL B CA 1
ATOM 3049 C C . VAL B 1 79 ? -2.92 -27.766 3.402 1 88 79 VAL B C 1
ATOM 3051 O O . VAL B 1 79 ? -3.004 -27.828 2.174 1 88 79 VAL B O 1
ATOM 3054 N N . ASN B 1 80 ? -3.205 -28.766 4.156 1 86.31 80 ASN B N 1
ATOM 3055 C CA . ASN B 1 80 ? -3.615 -30.047 3.578 1 86.31 80 ASN B CA 1
ATOM 3056 C C . ASN B 1 80 ? -5.121 -30.078 3.33 1 86.31 80 ASN B C 1
ATOM 3058 O O . ASN B 1 80 ? -5.613 -30.969 2.627 1 86.31 80 ASN B O 1
ATOM 3062 N N . SER B 1 81 ? -5.84 -29.094 3.779 1 85.5 81 SER B N 1
ATOM 3063 C CA . SER B 1 81 ? -7.297 -29.109 3.67 1 85.5 81 SER B CA 1
ATOM 3064 C C . SER B 1 81 ? -7.781 -28.156 2.584 1 85.5 81 SER B C 1
ATOM 3066 O O . SER B 1 81 ? -8.984 -27.906 2.461 1 85.5 81 SER B O 1
ATOM 3068 N N . ILE B 1 82 ? -6.891 -27.75 1.846 1 87.81 82 ILE B N 1
ATOM 3069 C CA . ILE B 1 82 ? -7.293 -26.781 0.835 1 87.81 82 ILE B CA 1
ATOM 3070 C C . ILE B 1 82 ? -8.023 -27.484 -0.3 1 87.81 82 ILE B C 1
ATOM 3072 O O . ILE B 1 82 ? -7.508 -28.438 -0.88 1 87.81 82 ILE B O 1
ATOM 3076 N N . GLU B 1 83 ? -9.266 -27.047 -0.571 1 84.19 83 GLU B N 1
ATOM 3077 C CA . GLU B 1 83 ? -10.078 -27.594 -1.649 1 84.19 83 GLU B CA 1
ATOM 3078 C C . GLU B 1 83 ? -10.102 -26.672 -2.859 1 84.19 83 GLU B C 1
ATOM 3080 O O . GLU B 1 83 ? -10.109 -25.453 -2.707 1 84.19 83 GLU B O 1
ATOM 3085 N N . GLU B 1 84 ? -10.094 -27.312 -4.023 1 87 84 GLU B N 1
ATOM 3086 C CA . GLU B 1 84 ? -10.336 -26.547 -5.242 1 87 84 GLU B CA 1
ATOM 3087 C C . GLU B 1 84 ? -11.82 -26.234 -5.418 1 87 84 GLU B C 1
ATOM 3089 O O . GLU B 1 84 ? -12.648 -27.156 -5.445 1 87 84 GLU B O 1
ATOM 3094 N N . THR B 1 85 ? -12.117 -25.016 -5.414 1 85.25 85 THR B N 1
ATOM 3095 C CA . THR B 1 85 ? -13.5 -24.594 -5.605 1 85.25 85 THR B CA 1
ATOM 3096 C C . THR B 1 85 ? -13.633 -23.688 -6.824 1 85.25 85 THR B C 1
ATOM 3098 O O . THR B 1 85 ? -12.633 -23.156 -7.324 1 85.25 85 THR B O 1
ATOM 3101 N N . HIS B 1 86 ? -14.789 -23.688 -7.469 1 88 86 HIS B N 1
ATOM 3102 C CA . HIS B 1 86 ? -15.117 -22.781 -8.562 1 88 86 HIS B CA 1
ATOM 3103 C C . HIS B 1 86 ? -16.469 -22.125 -8.336 1 88 86 HIS B C 1
ATOM 3105 O O . HIS B 1 86 ? -17.453 -22.797 -8.023 1 88 86 HIS B O 1
ATOM 3111 N N . ARG B 1 87 ? -16.484 -20.859 -8.422 1 87.5 87 ARG B N 1
ATOM 3112 C CA . ARG B 1 87 ? -17.75 -20.141 -8.352 1 87.5 87 ARG B CA 1
ATOM 3113 C C . ARG B 1 87 ? -18.359 -19.984 -9.742 1 87.5 87 ARG B C 1
ATOM 3115 O O . ARG B 1 87 ? -17.781 -19.344 -10.617 1 87.5 87 ARG B O 1
ATOM 3122 N N . ASP B 1 88 ? -19.516 -20.484 -9.898 1 88.12 88 ASP B N 1
ATOM 3123 C CA . ASP B 1 88 ? -20.219 -20.312 -11.172 1 88.12 88 ASP B CA 1
ATOM 3124 C C . ASP B 1 88 ? -20.672 -18.875 -11.359 1 88.12 88 ASP B C 1
ATOM 3126 O O . ASP B 1 88 ? -21.266 -18.281 -10.461 1 88.12 88 ASP B O 1
ATOM 3130 N N . PRO B 1 89 ? -20.375 -18.406 -12.539 1 89.38 89 PRO B N 1
ATOM 3131 C CA . PRO B 1 89 ? -20.797 -17.016 -12.773 1 89.38 89 PRO B CA 1
ATOM 3132 C C . PRO B 1 89 ? -22.312 -16.859 -12.922 1 89.38 89 PRO B C 1
ATOM 3134 O O . PRO B 1 89 ? -22.922 -17.531 -13.773 1 89.38 89 PRO B O 1
ATOM 3137 N N . LYS B 1 90 ? -22.906 -16.094 -12.102 1 87.62 90 LYS B N 1
ATOM 3138 C CA . LYS B 1 90 ? -24.344 -15.859 -12.172 1 87.62 90 LYS B CA 1
ATOM 3139 C C . LYS B 1 90 ? -24.656 -14.492 -12.781 1 87.62 90 LYS B C 1
ATOM 3141 O O . LYS B 1 90 ? -25.516 -14.375 -13.664 1 87.62 90 LYS B O 1
ATOM 3146 N N . GLU B 1 91 ? -23.938 -13.508 -12.445 1 89.25 91 GLU B N 1
ATOM 3147 C CA . GLU B 1 91 ? -24.156 -12.133 -12.883 1 89.25 91 GLU B CA 1
ATOM 3148 C C . GLU B 1 91 ? -23.344 -11.82 -14.141 1 89.25 91 GLU B C 1
ATOM 3150 O O . GLU B 1 91 ? -22.344 -12.484 -14.422 1 89.25 91 GLU B O 1
ATOM 3155 N N . THR B 1 92 ? -23.812 -10.844 -14.859 1 88.44 92 THR B N 1
ATOM 3156 C CA . THR B 1 92 ? -23.156 -10.445 -16.094 1 88.44 92 THR B CA 1
ATOM 3157 C C . THR B 1 92 ? -21.703 -10.039 -15.836 1 88.44 92 THR B C 1
ATOM 3159 O O . THR B 1 92 ? -20.797 -10.414 -16.578 1 88.44 92 THR B O 1
ATOM 3162 N N . HIS B 1 93 ? -21.469 -9.312 -14.805 1 88.56 93 HIS B N 1
ATOM 3163 C CA . HIS B 1 93 ? -20.094 -8.898 -14.516 1 88.56 93 HIS B CA 1
ATOM 3164 C C . HIS B 1 93 ? -19.219 -10.102 -14.188 1 88.56 93 HIS B C 1
ATOM 3166 O O . HIS B 1 93 ? -18.016 -10.109 -14.508 1 88.56 93 HIS B O 1
ATOM 3172 N N . ALA B 1 94 ? -19.781 -11.109 -13.641 1 89.88 94 ALA B N 1
ATOM 3173 C CA . ALA B 1 94 ? -19.047 -12.328 -13.32 1 89.88 94 ALA B CA 1
ATOM 3174 C C . ALA B 1 94 ? -18.703 -13.109 -14.586 1 89.88 94 ALA B C 1
ATOM 3176 O O . ALA B 1 94 ? -17.625 -13.703 -14.68 1 89.88 94 ALA B O 1
ATOM 3177 N N . LYS B 1 95 ? -19.594 -13.133 -15.492 1 90.94 95 LYS B N 1
ATOM 3178 C CA . LYS B 1 95 ? -19.312 -13.805 -16.766 1 90.94 95 LYS B CA 1
ATOM 3179 C C . LYS B 1 95 ? -18.203 -13.102 -17.516 1 90.94 95 LYS B C 1
ATOM 3181 O O . LYS B 1 95 ? -17.328 -13.758 -18.109 1 90.94 95 LYS B O 1
ATOM 3186 N N . VAL B 1 96 ? -18.25 -11.781 -17.516 1 90.56 96 VAL B N 1
ATOM 3187 C CA . VAL B 1 96 ? -17.188 -11 -18.141 1 90.56 96 VAL B CA 1
ATOM 3188 C C . VAL B 1 96 ? -15.859 -11.273 -17.453 1 90.56 96 VAL B C 1
ATOM 3190 O O . VAL B 1 96 ? -14.836 -11.477 -18.125 1 90.56 96 VAL B O 1
ATOM 3193 N N . ALA B 1 97 ? -15.844 -11.289 -16.156 1 90.75 97 ALA B N 1
ATOM 3194 C CA . ALA B 1 97 ? -14.648 -11.562 -15.359 1 90.75 97 ALA B CA 1
ATOM 3195 C C . ALA B 1 97 ? -14.07 -12.938 -15.703 1 90.75 97 ALA B C 1
ATOM 3197 O O . ALA B 1 97 ? -12.867 -13.07 -15.938 1 90.75 97 ALA B O 1
ATOM 3198 N N . LEU B 1 98 ? -14.945 -13.914 -15.75 1 90.88 98 LEU B N 1
ATOM 3199 C CA . LEU B 1 98 ? -14.492 -15.273 -16.031 1 90.88 98 LEU B CA 1
ATOM 3200 C C . LEU B 1 98 ? -13.922 -15.367 -17.438 1 90.88 98 LEU B C 1
ATOM 3202 O O . LEU B 1 98 ? -12.898 -16.016 -17.672 1 90.88 98 LEU B O 1
ATOM 3206 N N . PHE B 1 99 ? -14.633 -14.773 -18.359 1 90.75 99 PHE B N 1
ATOM 3207 C CA . PHE B 1 99 ? -14.141 -14.766 -19.734 1 90.75 99 PHE B CA 1
ATOM 3208 C C . PHE B 1 99 ? -12.75 -14.141 -19.812 1 90.75 99 PHE B C 1
ATOM 3210 O O . PHE B 1 99 ? -11.867 -14.672 -20.484 1 90.75 99 PHE B O 1
ATOM 3217 N N . ALA B 1 100 ? -12.586 -12.992 -19.141 1 90.75 100 ALA B N 1
ATOM 3218 C CA . ALA B 1 100 ? -11.289 -12.312 -19.125 1 90.75 100 ALA B CA 1
ATOM 3219 C C . ALA B 1 100 ? -10.203 -13.211 -18.547 1 90.75 100 ALA B C 1
ATOM 3221 O O . ALA B 1 100 ? -9.086 -13.266 -19.078 1 90.75 100 ALA B O 1
ATOM 3222 N N . VAL B 1 101 ? -10.469 -13.93 -17.484 1 92 101 VAL B N 1
ATOM 3223 C CA . VAL B 1 101 ? -9.508 -14.828 -16.859 1 92 101 VAL B CA 1
ATOM 3224 C C . VAL B 1 101 ? -9.156 -15.969 -17.812 1 92 101 VAL B C 1
ATOM 3226 O O . VAL B 1 101 ? -8 -16.375 -17.906 1 92 101 VAL B O 1
ATOM 3229 N N . ARG B 1 102 ? -10.133 -16.469 -18.531 1 89.56 102 ARG B N 1
ATOM 3230 C CA . ARG B 1 102 ? -9.898 -17.562 -19.469 1 89.56 102 ARG B CA 1
ATOM 3231 C C . ARG B 1 102 ? -9.008 -17.125 -20.625 1 89.56 102 ARG B C 1
ATOM 3233 O O . ARG B 1 102 ? -8.148 -17.875 -21.078 1 89.56 102 ARG B O 1
ATOM 3240 N N . VAL B 1 103 ? -9.266 -15.922 -21.078 1 88.81 103 VAL B N 1
ATOM 3241 C CA . VAL B 1 103 ? -8.422 -15.359 -22.125 1 88.81 103 VAL B CA 1
ATOM 3242 C C . VAL B 1 103 ? -6.992 -15.203 -21.609 1 88.81 103 VAL B C 1
ATOM 3244 O O . VAL B 1 103 ? -6.035 -15.594 -22.281 1 88.81 103 VAL B O 1
ATOM 3247 N N . LEU B 1 104 ? -6.883 -14.672 -20.453 1 87.38 104 LEU B N 1
ATOM 3248 C CA . LEU B 1 104 ? -5.566 -14.492 -19.844 1 87.38 104 LEU B CA 1
ATOM 3249 C C . LEU B 1 104 ? -4.883 -15.844 -19.625 1 87.38 104 LEU B C 1
ATOM 3251 O O . LEU B 1 104 ? -3.697 -15.992 -19.938 1 87.38 104 LEU B O 1
ATOM 3255 N N . ARG B 1 105 ? -5.641 -16.828 -19.156 1 86.06 105 ARG B N 1
ATOM 3256 C CA . ARG B 1 105 ? -5.113 -18.156 -18.938 1 86.06 105 ARG B CA 1
ATOM 3257 C C . ARG B 1 105 ? -4.637 -18.797 -20.234 1 86.06 105 ARG B C 1
ATOM 3259 O O . ARG B 1 105 ? -3.584 -19.438 -20.266 1 86.06 105 ARG B O 1
ATOM 3266 N N . GLY B 1 106 ? -5.445 -18.609 -21.234 1 84.56 106 GLY B N 1
ATOM 3267 C CA . GLY B 1 106 ? -5.031 -19.109 -22.531 1 84.56 106 GLY B CA 1
ATOM 3268 C C . GLY B 1 106 ? -3.701 -18.547 -23 1 84.56 106 GLY B C 1
ATOM 3269 O O . GLY B 1 106 ? -2.838 -19.297 -23.469 1 84.56 106 GLY B O 1
ATOM 3270 N N . GLY B 1 107 ? -3.566 -17.234 -22.922 1 79.81 107 GLY B N 1
ATOM 3271 C CA . GLY B 1 107 ? -2.289 -16.609 -23.25 1 79.81 107 GLY B CA 1
ATOM 3272 C C . GLY B 1 107 ? -1.153 -17.109 -22.375 1 79.81 107 GLY B C 1
ATOM 3273 O O . GLY B 1 107 ? -0.061 -17.391 -22.859 1 79.81 107 GLY B O 1
ATOM 3274 N N . PHE B 1 108 ? -1.444 -17.281 -21.141 1 79.94 108 PHE B N 1
ATOM 3275 C CA . PHE B 1 108 ? -0.466 -17.766 -20.172 1 79.94 108 PHE B CA 1
ATOM 3276 C C . PHE B 1 108 ? -0.056 -19.203 -20.484 1 79.94 108 PHE B C 1
ATOM 3278 O O . PHE B 1 108 ? 1.128 -19.531 -20.422 1 79.94 108 PHE B O 1
ATOM 3285 N N . ASP B 1 109 ? -0.994 -20.047 -20.734 1 85.69 109 ASP B N 1
ATOM 3286 C CA . ASP B 1 109 ? -0.725 -21.453 -21.047 1 85.69 109 ASP B CA 1
ATOM 3287 C C . ASP B 1 109 ? 0.146 -21.562 -22.297 1 85.69 109 ASP B C 1
ATOM 3289 O O . ASP B 1 109 ? 1.036 -22.422 -22.359 1 85.69 109 ASP B O 1
ATOM 3293 N N . LEU B 1 110 ? -0.086 -20.672 -23.188 1 79.88 110 LEU B N 1
ATOM 3294 C CA . LEU B 1 110 ? 0.686 -20.688 -24.422 1 79.88 110 LEU B CA 1
ATOM 3295 C C . LEU B 1 110 ? 2.127 -20.25 -24.156 1 79.88 110 LEU B C 1
ATOM 3297 O O . LEU B 1 110 ? 3.066 -20.938 -24.578 1 79.88 110 LEU B O 1
ATOM 3301 N N . VAL B 1 111 ? 2.316 -19.203 -23.438 1 75.06 111 VAL B N 1
ATOM 3302 C CA . VAL B 1 111 ? 3.639 -18.641 -23.188 1 75.06 111 VAL B CA 1
ATOM 3303 C C . VAL B 1 111 ? 4.445 -19.578 -22.297 1 75.06 111 VAL B C 1
ATOM 3305 O O . VAL B 1 111 ? 5.656 -19.719 -22.469 1 75.06 111 VAL B O 1
ATOM 3308 N N . SER B 1 112 ? 3.746 -20.234 -21.328 1 78.25 112 SER B N 1
ATOM 3309 C CA . SER B 1 112 ? 4.434 -21.109 -20.375 1 78.25 112 SER B CA 1
ATOM 3310 C C . SER B 1 112 ? 4.508 -22.531 -20.875 1 78.25 112 SER B C 1
ATOM 3312 O O . SER B 1 112 ? 5.121 -23.406 -20.25 1 78.25 112 SER B O 1
ATOM 3314 N N . ARG B 1 113 ? 3.857 -22.875 -22.016 1 80.69 113 ARG B N 1
ATOM 3315 C CA . ARG B 1 113 ? 3.797 -24.234 -22.562 1 80.69 113 ARG B CA 1
ATOM 3316 C C . ARG B 1 113 ? 3.25 -25.219 -21.516 1 80.69 113 ARG B C 1
ATOM 3318 O O . ARG B 1 113 ? 3.838 -26.266 -21.297 1 80.69 113 ARG B O 1
ATOM 3325 N N . TYR B 1 114 ? 2.205 -24.844 -20.953 1 88.06 114 TYR B N 1
ATOM 3326 C CA . TYR B 1 114 ? 1.601 -25.625 -19.891 1 88.06 114 TYR B CA 1
ATOM 3327 C C . TYR B 1 114 ? 1.049 -26.938 -20.438 1 88.06 114 TYR B C 1
ATOM 3329 O O . TYR B 1 114 ? 0.279 -26.953 -21.391 1 88.06 114 TYR B O 1
ATOM 3337 N N . LYS B 1 115 ? 1.456 -28.109 -19.859 1 89 115 LYS B N 1
ATOM 3338 C CA . LYS B 1 115 ? 0.996 -29.438 -20.25 1 89 115 LYS B CA 1
ATOM 3339 C C . LYS B 1 115 ? 0.207 -30.094 -19.125 1 89 115 LYS B C 1
ATOM 3341 O O . LYS B 1 115 ? -0.344 -31.188 -19.312 1 89 115 LYS B O 1
ATOM 3346 N N . GLY B 1 116 ? 0.061 -29.453 -18 1 88.12 116 GLY B N 1
ATOM 3347 C CA . GLY B 1 116 ? -0.657 -30 -16.859 1 88.12 116 GLY B CA 1
ATOM 3348 C C . GLY B 1 116 ? 0.151 -31.031 -16.094 1 88.12 116 GLY B C 1
ATOM 3349 O O . GLY B 1 116 ? 1.31 -31.297 -16.422 1 88.12 116 GLY B O 1
ATOM 3350 N N . PRO B 1 117 ? -0.492 -31.531 -14.992 1 90 117 PRO B N 1
ATOM 3351 C CA . PRO B 1 117 ? 0.183 -32.594 -14.234 1 90 117 PRO B CA 1
ATOM 3352 C C . PRO B 1 117 ? 0.25 -33.906 -14.992 1 90 117 PRO B C 1
ATOM 3354 O O . PRO B 1 117 ? -0.484 -34.094 -15.969 1 90 117 PRO B O 1
ATOM 3357 N N . GLY B 1 118 ? 1.161 -34.719 -14.648 1 92.12 118 GLY B N 1
ATOM 3358 C CA . GLY B 1 118 ? 1.308 -36.031 -15.297 1 92.12 118 GLY B CA 1
ATOM 3359 C C . GLY B 1 118 ? 2.709 -36.281 -15.828 1 92.12 118 GLY B C 1
ATOM 3360 O O . GLY B 1 118 ? 2.922 -37.188 -16.641 1 92.12 118 GLY B O 1
ATOM 3361 N N . GLY B 1 119 ? 3.551 -35.438 -15.438 1 92.31 119 GLY B N 1
ATOM 3362 C CA . GLY B 1 119 ? 4.953 -35.688 -15.719 1 92.31 119 GLY B CA 1
ATOM 3363 C C . GLY B 1 119 ? 5.461 -34.938 -16.938 1 92.31 119 GLY B C 1
ATOM 3364 O O . GLY B 1 119 ? 6.656 -34.969 -17.25 1 92.31 119 GLY B O 1
ATOM 3365 N N . GLY B 1 120 ? 4.637 -34.281 -17.609 1 92.75 120 GLY B N 1
ATOM 3366 C CA . GLY B 1 120 ? 5.047 -33.531 -18.797 1 92.75 120 GLY B CA 1
ATOM 3367 C C . GLY B 1 120 ? 5.699 -32.219 -18.484 1 92.75 120 GLY B C 1
ATOM 3368 O O . GLY B 1 120 ? 6.309 -31.578 -19.359 1 92.75 120 GLY B O 1
ATOM 3369 N N . MET B 1 121 ? 5.625 -31.781 -17.281 1 93.81 121 MET B N 1
ATOM 3370 C CA . MET B 1 121 ? 6.176 -30.5 -16.844 1 93.81 121 MET B CA 1
ATOM 3371 C C . MET B 1 121 ? 7.461 -30.703 -16.047 1 93.81 121 MET B C 1
ATOM 3373 O O . MET B 1 121 ? 7.477 -31.469 -15.07 1 93.81 121 MET B O 1
ATOM 3377 N N . THR B 1 122 ? 8.523 -30.016 -16.484 1 91.88 122 THR B N 1
ATOM 3378 C CA . THR B 1 122 ? 9.75 -30.031 -15.688 1 91.88 122 THR B CA 1
ATOM 3379 C C . THR B 1 122 ? 9.672 -29 -14.562 1 91.88 122 THR B C 1
ATOM 3381 O O . THR B 1 122 ? 8.742 -28.203 -14.508 1 91.88 122 THR B O 1
ATOM 3384 N N . SER B 1 123 ? 10.664 -29.109 -13.641 1 92.5 123 SER B N 1
ATOM 3385 C CA . SER B 1 123 ? 10.734 -28.094 -12.586 1 92.5 123 SER B CA 1
ATOM 3386 C C . SER B 1 123 ? 10.844 -26.688 -13.172 1 92.5 123 SER B C 1
ATOM 3388 O O . SER B 1 123 ? 10.227 -25.75 -12.656 1 92.5 123 SER B O 1
ATOM 3390 N N . THR B 1 124 ? 11.531 -26.594 -14.25 1 90.12 124 THR B N 1
ATOM 3391 C CA . THR B 1 124 ? 11.711 -25.312 -14.906 1 90.12 124 THR B CA 1
ATOM 3392 C C . THR B 1 124 ? 10.398 -24.812 -15.508 1 90.12 124 THR B C 1
ATOM 3394 O O . THR B 1 124 ? 10.094 -23.625 -15.445 1 90.12 124 THR B O 1
ATOM 3397 N N . ASP B 1 125 ? 9.664 -25.766 -16.047 1 90.12 125 ASP B N 1
ATOM 3398 C CA . ASP B 1 125 ? 8.375 -25.391 -16.625 1 90.12 125 ASP B CA 1
ATOM 3399 C C . ASP B 1 125 ? 7.426 -24.875 -15.547 1 90.12 125 ASP B C 1
ATOM 3401 O O . ASP B 1 125 ? 6.77 -23.844 -15.742 1 90.12 125 ASP B O 1
ATOM 3405 N N . TRP B 1 126 ? 7.383 -25.594 -14.516 1 94 126 TRP B N 1
ATOM 3406 C CA . TRP B 1 126 ? 6.527 -25.188 -13.406 1 94 126 TRP B CA 1
ATOM 3407 C C . TRP B 1 126 ? 6.945 -23.812 -12.875 1 94 126 TRP B C 1
ATOM 3409 O O . TRP B 1 126 ? 6.098 -22.953 -12.609 1 94 126 TRP B O 1
ATOM 3419 N N . LEU B 1 127 ? 8.227 -23.594 -12.719 1 92.75 127 LEU B N 1
ATOM 3420 C CA . LEU B 1 127 ? 8.719 -22.328 -12.195 1 92.75 127 LEU B CA 1
ATOM 3421 C C . LEU B 1 127 ? 8.383 -21.188 -13.141 1 92.75 127 LEU B C 1
ATOM 3423 O O . LEU B 1 127 ? 8.023 -20.094 -12.695 1 92.75 127 LEU B O 1
ATOM 3427 N N . ASN B 1 128 ? 8.469 -21.422 -14.414 1 88.62 128 ASN B N 1
ATOM 3428 C CA . ASN B 1 128 ? 8.086 -20.391 -15.383 1 88.62 128 ASN B CA 1
ATOM 3429 C C . ASN B 1 128 ? 6.621 -20 -15.242 1 88.62 128 ASN B C 1
ATOM 3431 O O . ASN B 1 128 ? 6.277 -18.828 -15.305 1 88.62 128 ASN B O 1
ATOM 3435 N N . ARG B 1 129 ? 5.855 -20.984 -15.062 1 90.81 129 ARG B N 1
ATOM 3436 C CA . ARG B 1 129 ? 4.43 -20.734 -14.883 1 90.81 129 ARG B CA 1
ATOM 3437 C C . ARG B 1 129 ? 4.16 -19.938 -13.609 1 90.81 129 ARG B C 1
ATOM 3439 O O . ARG B 1 129 ? 3.387 -18.984 -13.617 1 90.81 129 ARG B O 1
ATOM 3446 N N . CYS B 1 130 ? 4.809 -20.312 -12.531 1 93.19 130 CYS B N 1
ATOM 3447 C CA . CYS B 1 130 ? 4.633 -19.625 -11.258 1 93.19 130 CYS B CA 1
ATOM 3448 C C . CYS B 1 130 ? 5.09 -18.172 -11.352 1 93.19 130 CYS B C 1
ATOM 3450 O O . CYS B 1 130 ? 4.398 -17.266 -10.883 1 93.19 130 CYS B O 1
ATOM 3452 N N . LEU B 1 131 ? 6.242 -17.969 -11.953 1 91.06 131 LEU B N 1
ATOM 3453 C CA . LEU B 1 131 ? 6.793 -16.625 -12.062 1 91.06 131 LEU B CA 1
ATOM 3454 C C . LEU B 1 131 ? 5.852 -15.719 -12.852 1 91.06 131 LEU B C 1
ATOM 3456 O O . LEU B 1 131 ? 5.609 -14.578 -12.453 1 91.06 131 LEU B O 1
ATOM 3460 N N . PHE B 1 132 ? 5.32 -16.203 -13.906 1 87.06 132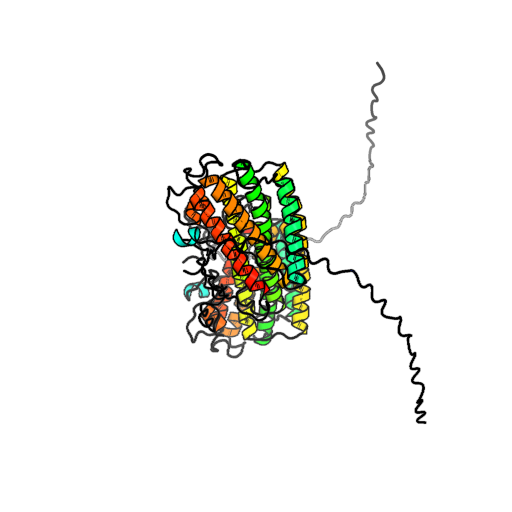 PHE B N 1
ATOM 3461 C CA . PHE B 1 132 ? 4.402 -15.414 -14.703 1 87.06 132 PHE B CA 1
ATOM 3462 C C . PHE B 1 132 ? 3.127 -15.109 -13.93 1 87.06 132 PHE B C 1
ATOM 3464 O O . PHE B 1 132 ? 2.668 -13.969 -13.898 1 87.06 132 PHE B O 1
ATOM 3471 N N . LEU B 1 133 ? 2.576 -16.109 -13.328 1 89.94 133 LEU B N 1
ATOM 3472 C CA . LEU B 1 133 ? 1.36 -15.969 -12.539 1 89.94 133 LEU B CA 1
ATOM 3473 C C . LEU B 1 133 ? 1.542 -14.922 -11.438 1 89.94 133 LEU B C 1
ATOM 3475 O O . LEU B 1 133 ? 0.705 -14.031 -11.281 1 89.94 133 LEU B O 1
ATOM 3479 N N . GLU B 1 134 ? 2.627 -14.992 -10.688 1 93.62 134 GLU B N 1
ATOM 3480 C CA . GLU B 1 134 ? 2.861 -14.102 -9.562 1 93.62 134 GLU B CA 1
ATOM 3481 C C . GLU B 1 134 ? 3.064 -12.664 -10.031 1 93.62 134 GLU B C 1
ATOM 3483 O O . GLU B 1 134 ? 2.67 -11.719 -9.344 1 93.62 134 GLU B O 1
ATOM 3488 N N . THR B 1 135 ? 3.693 -12.438 -11.195 1 91.12 135 THR B N 1
ATOM 3489 C CA . THR B 1 135 ? 3.904 -11.086 -11.711 1 91.12 135 THR B CA 1
ATOM 3490 C C . THR B 1 135 ? 2.572 -10.422 -12.039 1 91.12 135 THR B C 1
ATOM 3492 O O . THR B 1 135 ? 2.373 -9.242 -11.734 1 91.12 135 THR B O 1
ATOM 3495 N N . VAL B 1 136 ? 1.695 -11.188 -12.57 1 90.38 136 VAL B N 1
ATOM 3496 C CA . VAL B 1 136 ? 0.386 -10.656 -12.93 1 90.38 136 VAL B CA 1
ATOM 3497 C C . VAL B 1 136 ? -0.467 -10.492 -11.672 1 90.38 136 VAL B C 1
ATOM 3499 O O . VAL B 1 136 ? -1.114 -9.461 -11.484 1 90.38 136 VAL B O 1
ATOM 3502 N N . ALA B 1 137 ? -0.414 -11.516 -10.789 1 95.12 137 ALA B N 1
ATOM 3503 C CA . ALA B 1 137 ? -1.273 -11.531 -9.609 1 95.12 137 ALA B CA 1
ATOM 3504 C C . ALA B 1 137 ? -0.871 -10.445 -8.617 1 95.12 137 ALA B C 1
ATOM 3506 O O . ALA B 1 137 ? -1.664 -10.055 -7.758 1 95.12 137 ALA B O 1
ATOM 3507 N N . GLY B 1 138 ? 0.353 -9.922 -8.719 1 96.44 138 GLY B N 1
ATOM 3508 C CA . GLY B 1 138 ? 0.833 -8.891 -7.816 1 96.44 138 GLY B CA 1
ATOM 3509 C C . GLY B 1 138 ? 0.303 -7.508 -8.148 1 96.44 138 GLY B C 1
ATOM 3510 O O . GLY B 1 138 ? 0.466 -6.57 -7.367 1 96.44 138 GLY B O 1
ATOM 3511 N N . VAL B 1 139 ? -0.401 -7.355 -9.227 1 97 139 VAL B N 1
ATOM 3512 C CA . VAL B 1 139 ? -0.813 -6.043 -9.727 1 97 139 VAL B CA 1
ATOM 3513 C C . VAL B 1 139 ? -2.152 -5.656 -9.102 1 97 139 VAL B C 1
ATOM 3515 O O . VAL B 1 139 ? -2.299 -4.555 -8.57 1 97 139 VAL B O 1
ATOM 3518 N N . PRO B 1 140 ? -3.15 -6.559 -9.031 1 98.19 140 PRO B N 1
ATOM 3519 C CA . PRO B 1 140 ? -4.512 -6.148 -8.68 1 98.19 140 PRO B CA 1
ATOM 3520 C C . PRO B 1 140 ? -4.605 -5.602 -7.254 1 98.19 140 PRO B C 1
ATOM 3522 O O . PRO B 1 140 ? -5.223 -4.555 -7.031 1 98.19 140 PRO B O 1
ATOM 3525 N N . GLY B 1 141 ? -4.012 -6.316 -6.293 1 98 141 GLY B N 1
ATOM 3526 C CA . GLY B 1 141 ? -4.086 -5.836 -4.926 1 98 141 GLY B CA 1
ATOM 3527 C C . GLY B 1 141 ? -3.561 -4.422 -4.758 1 98 141 GLY B C 1
ATOM 3528 O O . GLY B 1 141 ? -4.156 -3.613 -4.043 1 98 141 GLY B O 1
ATOM 3529 N N . MET B 1 142 ? -2.506 -4.148 -5.406 1 97.56 142 MET B N 1
ATOM 3530 C CA . MET B 1 142 ? -1.885 -2.828 -5.332 1 97.56 142 MET B CA 1
ATOM 3531 C C . MET B 1 142 ? -2.758 -1.775 -6.008 1 97.56 142 MET B C 1
ATOM 3533 O O . MET B 1 142 ? -2.953 -0.686 -5.469 1 97.56 142 MET B O 1
ATOM 3537 N N . VAL B 1 143 ? -3.262 -2.068 -7.145 1 97.31 143 VAL B N 1
ATOM 3538 C CA . VAL B 1 143 ? -4.102 -1.135 -7.883 1 97.31 143 VAL B CA 1
ATOM 3539 C C . VAL B 1 143 ? -5.371 -0.84 -7.09 1 97.31 143 VAL B C 1
ATOM 3541 O O . VAL B 1 143 ? -5.77 0.319 -6.945 1 97.31 143 VAL B O 1
ATOM 3544 N N . ALA B 1 144 ? -5.977 -1.876 -6.641 1 97.94 144 ALA B N 1
ATOM 3545 C CA . ALA B 1 144 ? -7.207 -1.703 -5.879 1 97.94 144 ALA B CA 1
ATOM 3546 C C . ALA B 1 144 ? -6.953 -0.912 -4.598 1 97.94 144 ALA B C 1
ATOM 3548 O O . ALA B 1 144 ? -7.699 0.015 -4.277 1 97.94 144 ALA B O 1
ATOM 3549 N N . GLY B 1 145 ? -5.906 -1.299 -3.846 1 96.94 145 GLY B N 1
ATOM 3550 C CA . GLY B 1 145 ? -5.559 -0.578 -2.633 1 96.94 145 GLY B CA 1
ATOM 3551 C C . GLY B 1 145 ? -5.277 0.893 -2.873 1 96.94 145 GLY B C 1
ATOM 3552 O O . GLY B 1 145 ? -5.777 1.753 -2.145 1 96.94 145 GLY B O 1
ATOM 3553 N N . MET B 1 146 ? -4.508 1.173 -3.852 1 96.25 146 MET B N 1
ATOM 3554 C CA . MET B 1 146 ? -4.195 2.553 -4.211 1 96.25 146 MET B CA 1
ATOM 3555 C C . MET B 1 146 ? -5.457 3.312 -4.602 1 96.25 146 MET B C 1
ATOM 3557 O O . MET B 1 146 ? -5.66 4.453 -4.176 1 96.25 146 MET B O 1
ATOM 3561 N N . SER B 1 147 ? -6.266 2.73 -5.445 1 95.38 147 SER B N 1
ATOM 3562 C CA . SER B 1 147 ? -7.488 3.379 -5.906 1 95.38 147 SER B CA 1
ATOM 3563 C C . SER B 1 147 ? -8.391 3.746 -4.738 1 95.38 147 SER B C 1
ATOM 3565 O O . SER B 1 147 ? -8.938 4.852 -4.688 1 95.38 147 SER B O 1
ATOM 3567 N N . ARG B 1 148 ? -8.523 2.84 -3.848 1 95.81 148 ARG B N 1
ATOM 3568 C CA . ARG B 1 148 ? -9.367 3.088 -2.684 1 95.81 148 ARG B CA 1
ATOM 3569 C C . ARG B 1 148 ? -8.75 4.145 -1.774 1 95.81 148 ARG B C 1
ATOM 3571 O O . ARG B 1 148 ? -9.469 4.938 -1.159 1 95.81 148 ARG B O 1
ATOM 3578 N N . HIS B 1 149 ? -7.414 4.098 -1.664 1 95.25 149 HIS B N 1
ATOM 3579 C CA . HIS B 1 149 ? -6.719 5.125 -0.899 1 95.25 149 HIS B CA 1
ATOM 3580 C C . HIS B 1 149 ? -6.988 6.516 -1.466 1 95.25 149 HIS B C 1
ATOM 3582 O O . HIS B 1 149 ? -7.391 7.422 -0.732 1 95.25 149 HIS B O 1
ATOM 3588 N N . LEU B 1 150 ? -6.824 6.668 -2.75 1 93.94 150 LEU B N 1
ATOM 3589 C CA . LEU B 1 150 ? -7.031 7.957 -3.4 1 93.94 150 LEU B CA 1
ATOM 3590 C C . LEU B 1 150 ? -8.492 8.375 -3.318 1 93.94 150 LEU B C 1
ATOM 3592 O O . LEU B 1 150 ? -8.797 9.562 -3.17 1 93.94 150 LEU B O 1
ATOM 3596 N N . ARG B 1 151 ? -9.352 7.445 -3.406 1 92.38 151 ARG B N 1
ATOM 3597 C CA . ARG B 1 151 ? -10.766 7.75 -3.236 1 92.38 151 ARG B CA 1
ATOM 3598 C C . ARG B 1 151 ? -11.055 8.242 -1.822 1 92.38 151 ARG B C 1
ATOM 3600 O O . ARG B 1 151 ? -11.812 9.195 -1.634 1 92.38 151 ARG B O 1
ATOM 3607 N N . SER B 1 152 ? -10.508 7.492 -0.905 1 92.5 152 SER B N 1
ATOM 3608 C CA . SER B 1 152 ? -10.68 7.898 0.486 1 92.5 152 SER B CA 1
ATOM 3609 C C . SER B 1 152 ? -10.219 9.336 0.702 1 92.5 152 SER B C 1
ATOM 3611 O O . SER B 1 152 ? -10.883 10.109 1.396 1 92.5 152 SER B O 1
ATOM 3613 N N . LEU B 1 153 ? -9.102 9.711 0.105 1 91.38 153 LEU B N 1
ATOM 3614 C CA . LEU B 1 153 ? -8.586 11.078 0.22 1 91.38 153 LEU B CA 1
ATOM 3615 C C . LEU B 1 153 ? -9.562 12.07 -0.397 1 91.38 153 LEU B C 1
ATOM 3617 O O . LEU B 1 153 ? -9.898 13.086 0.223 1 91.38 153 LEU B O 1
ATOM 3621 N N . ARG B 1 154 ? -10.086 11.766 -1.557 1 88.5 154 ARG B N 1
ATOM 3622 C CA . ARG B 1 154 ? -10.914 12.727 -2.279 1 88.5 154 ARG B CA 1
ATOM 3623 C C . ARG B 1 154 ? -12.297 12.844 -1.655 1 88.5 154 ARG B C 1
ATOM 3625 O O . ARG B 1 154 ? -12.898 13.914 -1.659 1 88.5 154 ARG B O 1
ATOM 3632 N N . THR B 1 155 ? -12.789 11.703 -1.132 1 87.94 155 THR B N 1
ATOM 3633 C CA . THR B 1 155 ? -14.133 11.719 -0.562 1 87.94 155 THR B CA 1
ATOM 3634 C C . THR B 1 155 ? -14.078 12.008 0.935 1 87.94 155 THR B C 1
ATOM 3636 O O . THR B 1 155 ? -15.109 12.297 1.551 1 87.94 155 THR B O 1
ATOM 3639 N N . MET B 1 156 ? -12.836 11.852 1.519 1 87.56 156 MET B N 1
ATOM 3640 C CA . MET B 1 156 ? -12.625 12.062 2.947 1 87.56 156 MET B CA 1
ATOM 3641 C C . MET B 1 156 ? -13.508 11.133 3.771 1 87.56 156 MET B C 1
ATOM 3643 O O . MET B 1 156 ? -14.172 11.57 4.711 1 87.56 156 MET B O 1
ATOM 3647 N N . GLN B 1 157 ? -13.555 9.906 3.285 1 87.06 157 GLN B N 1
ATOM 3648 C CA . GLN B 1 157 ? -14.305 8.859 3.965 1 87.06 157 GLN B CA 1
ATOM 3649 C C . GLN B 1 157 ? -13.414 7.668 4.301 1 87.06 157 GLN B C 1
ATOM 3651 O O . GLN B 1 157 ? -12.406 7.426 3.625 1 87.06 157 GLN B O 1
ATOM 3656 N N . ARG B 1 158 ? -13.828 6.992 5.324 1 85.69 158 ARG B N 1
ATOM 3657 C CA . ARG B 1 158 ? -13.125 5.77 5.688 1 85.69 158 ARG B CA 1
ATOM 3658 C C . ARG B 1 158 ? -13.289 4.703 4.609 1 85.69 158 ARG B C 1
ATOM 3660 O O . ARG B 1 158 ? -14.281 4.699 3.875 1 85.69 158 ARG B O 1
ATOM 3667 N N . ASP B 1 159 ? -12.344 3.844 4.523 1 88.19 159 ASP B N 1
ATOM 3668 C CA . ASP B 1 159 ? -12.383 2.824 3.48 1 88.19 159 ASP B CA 1
ATOM 3669 C C . ASP B 1 159 ? -12.891 1.493 4.031 1 88.19 159 ASP B C 1
ATOM 3671 O O . ASP B 1 159 ? -12.828 0.469 3.348 1 88.19 159 ASP B O 1
ATOM 3675 N N . GLN B 1 160 ? -13.258 1.427 5.254 1 85.25 160 GLN B N 1
ATOM 3676 C CA . GLN B 1 160 ? -13.852 0.279 5.926 1 85.25 160 GLN B CA 1
ATOM 3677 C C . GLN B 1 160 ? -12.875 -0.887 6.004 1 85.25 160 GLN B C 1
ATOM 3679 O O . GLN B 1 160 ? -13.281 -2.051 5.953 1 85.25 160 GLN B O 1
ATOM 3684 N N . GLY B 1 161 ? -11.57 -0.646 5.867 1 87.62 161 GLY B N 1
ATOM 3685 C CA . GLY B 1 161 ? -10.547 -1.646 6.117 1 87.62 161 GLY B CA 1
ATOM 3686 C C . GLY B 1 161 ? -10.133 -2.396 4.863 1 87.62 161 GLY B C 1
ATOM 3687 O O . GLY B 1 161 ? -9.289 -3.297 4.926 1 87.62 161 GLY B O 1
ATOM 3688 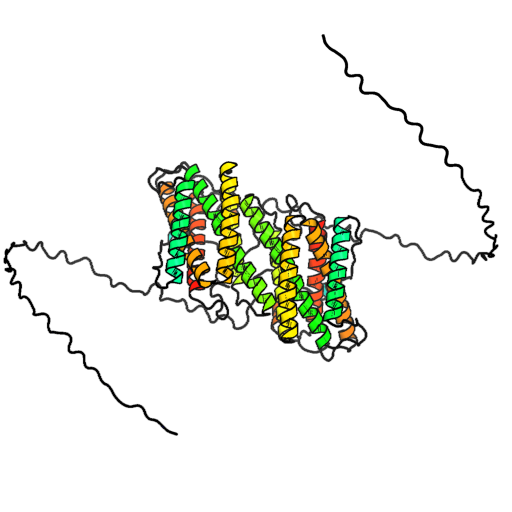N N . TRP B 1 162 ? -10.648 -2.027 3.715 1 92 162 TRP B N 1
ATOM 3689 C CA . TRP B 1 162 ? -10.383 -2.742 2.471 1 92 162 TRP B CA 1
ATOM 3690 C C . TRP B 1 162 ? -8.938 -2.537 2.02 1 92 162 TRP B C 1
ATOM 3692 O O . TRP B 1 162 ? -8.289 -3.477 1.562 1 92 162 TRP B O 1
ATOM 3702 N N . ILE B 1 163 ? -8.406 -1.309 2.16 1 93.81 163 ILE B N 1
ATOM 3703 C CA . ILE B 1 163 ? -7.09 -0.942 1.656 1 93.81 163 ILE B CA 1
ATOM 3704 C C . ILE B 1 163 ? -6.031 -1.857 2.266 1 93.81 163 ILE B C 1
ATOM 3706 O O . ILE B 1 163 ? -5.176 -2.389 1.555 1 93.81 163 ILE B O 1
ATOM 3710 N N . HIS B 1 164 ? -6.156 -2.105 3.531 1 90.56 164 HIS B N 1
ATOM 3711 C CA . HIS B 1 164 ? -5.168 -2.906 4.246 1 90.56 164 HIS B CA 1
ATOM 3712 C C . HIS B 1 164 ? -5.094 -4.32 3.684 1 90.56 164 HIS B C 1
ATOM 3714 O O . HIS B 1 164 ? -4.008 -4.812 3.365 1 90.56 164 HIS B O 1
ATOM 3720 N N . THR B 1 165 ? -6.195 -4.926 3.553 1 93 165 THR B N 1
ATOM 3721 C CA . THR B 1 165 ? -6.254 -6.293 3.049 1 93 165 THR B CA 1
ATOM 3722 C C . THR B 1 165 ? -5.727 -6.367 1.62 1 93 165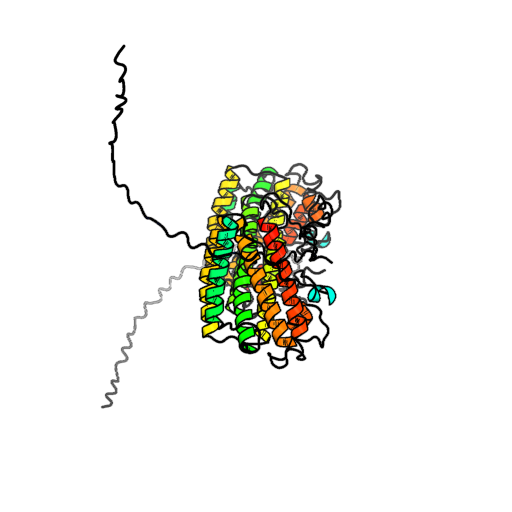 THR B C 1
ATOM 3724 O O . THR B 1 165 ? -4.984 -7.289 1.272 1 93 165 THR B O 1
ATOM 3727 N N . LEU B 1 166 ? -6.035 -5.414 0.848 1 96.19 166 LEU B N 1
ATOM 3728 C CA . LEU B 1 166 ? -5.617 -5.402 -0.55 1 96.19 166 LEU B CA 1
ATOM 3729 C C . LEU B 1 166 ? -4.113 -5.199 -0.667 1 96.19 166 LEU B C 1
ATOM 3731 O O . LEU B 1 166 ? -3.453 -5.859 -1.472 1 96.19 166 LEU B O 1
ATOM 3735 N N . LEU B 1 167 ? -3.572 -4.355 0.147 1 94.69 167 LEU B N 1
ATOM 3736 C CA . LEU B 1 167 ? -2.133 -4.121 0.12 1 94.69 167 LEU B CA 1
ATOM 3737 C C . LEU B 1 167 ? -1.378 -5.316 0.692 1 94.69 167 LEU B C 1
ATOM 3739 O O . LEU B 1 167 ? -0.276 -5.637 0.24 1 94.69 167 LEU B O 1
ATOM 3743 N N . GLU B 1 168 ? -1.948 -5.934 1.677 1 92.94 168 GLU B N 1
ATOM 3744 C CA . GLU B 1 168 ? -1.372 -7.172 2.197 1 92.94 168 GLU B CA 1
ATOM 3745 C C . GLU B 1 168 ? -1.307 -8.25 1.117 1 92.94 168 GLU B C 1
ATOM 3747 O O . GLU B 1 168 ? -0.308 -8.961 1.003 1 92.94 168 GLU B O 1
ATOM 3752 N N . GLU B 1 169 ? -2.373 -8.359 0.387 1 95.69 169 GLU B N 1
ATOM 3753 C CA . GLU B 1 169 ? -2.404 -9.312 -0.714 1 95.69 169 GLU B CA 1
ATOM 3754 C C . GLU B 1 169 ? -1.336 -8.992 -1.756 1 95.69 169 GLU B C 1
ATOM 3756 O O . GLU B 1 169 ? -0.652 -9.891 -2.25 1 95.69 169 GLU B O 1
ATOM 3761 N N . ALA B 1 170 ? -1.212 -7.723 -2.086 1 96.31 170 ALA B N 1
ATOM 3762 C CA . ALA B 1 170 ? -0.198 -7.309 -3.053 1 96.31 170 ALA B CA 1
ATOM 3763 C C . ALA B 1 170 ? 1.201 -7.684 -2.574 1 96.31 170 ALA B C 1
ATOM 3765 O O . ALA B 1 170 ? 2.014 -8.188 -3.352 1 96.31 170 ALA B O 1
ATOM 3766 N N . GLU B 1 171 ? 1.463 -7.461 -1.327 1 93.62 171 GLU B N 1
ATOM 3767 C CA . GLU B 1 171 ? 2.754 -7.816 -0.747 1 93.62 171 GLU B CA 1
ATOM 3768 C C . GLU B 1 171 ? 2.963 -9.328 -0.752 1 93.62 171 GLU B C 1
ATOM 3770 O O . GLU B 1 171 ? 4.059 -9.805 -1.057 1 93.62 171 GLU B O 1
ATOM 3775 N N . ASN B 1 172 ? 1.926 -10.016 -0.389 1 95.94 172 ASN B N 1
ATOM 3776 C CA . ASN B 1 172 ? 2.006 -11.477 -0.389 1 95.94 172 ASN B CA 1
ATOM 3777 C C . ASN B 1 172 ? 2.346 -12.016 -1.774 1 95.94 172 ASN B C 1
ATOM 3779 O O . ASN B 1 172 ? 3.205 -12.891 -1.91 1 95.94 172 ASN B O 1
ATOM 3783 N N . GLU B 1 173 ? 1.736 -11.469 -2.738 1 96.69 173 GLU B N 1
ATOM 3784 C CA . GLU B 1 173 ? 2.014 -11.875 -4.113 1 96.69 173 GLU B CA 1
ATOM 3785 C C . GLU B 1 173 ? 3.445 -11.531 -4.512 1 96.69 173 GLU B C 1
ATOM 3787 O O . GLU B 1 173 ? 4.113 -12.312 -5.188 1 96.69 173 GLU B O 1
ATOM 3792 N N . ARG B 1 174 ? 3.82 -10.383 -4.125 1 95.06 174 ARG B N 1
ATOM 3793 C CA . ARG B 1 174 ? 5.199 -9.992 -4.398 1 95.06 174 ARG B CA 1
ATOM 3794 C C . ARG B 1 174 ? 6.184 -10.938 -3.717 1 95.06 174 ARG B C 1
ATOM 3796 O O . ARG B 1 174 ? 7.211 -11.289 -4.293 1 95.06 174 ARG B O 1
ATOM 3803 N N . MET B 1 175 ? 5.891 -11.367 -2.562 1 94.5 175 MET B N 1
ATOM 3804 C CA . MET B 1 175 ? 6.754 -12.305 -1.843 1 94.5 175 MET B CA 1
ATOM 3805 C C . MET B 1 175 ? 6.797 -13.656 -2.545 1 94.5 175 MET B C 1
ATOM 3807 O O . MET B 1 175 ? 7.848 -14.297 -2.604 1 94.5 175 MET B O 1
ATOM 3811 N N . HIS B 1 176 ? 5.625 -14.125 -3.053 1 96.88 176 HIS B N 1
ATOM 3812 C CA . HIS B 1 176 ? 5.641 -15.336 -3.865 1 96.88 176 HIS B CA 1
ATOM 3813 C C . HIS B 1 176 ? 6.648 -15.219 -5.004 1 96.88 176 HIS B C 1
ATOM 3815 O O . HIS B 1 176 ? 7.457 -16.125 -5.223 1 96.88 176 HIS B O 1
ATOM 3821 N N . LEU B 1 177 ? 6.602 -14.125 -5.672 1 94.38 177 LEU B N 1
ATOM 3822 C CA . LEU B 1 177 ? 7.508 -13.875 -6.789 1 94.38 177 LEU B CA 1
ATOM 3823 C C . LEU B 1 177 ? 8.961 -13.945 -6.336 1 94.38 177 LEU B C 1
ATOM 3825 O O . LEU B 1 177 ? 9.773 -14.641 -6.945 1 94.38 177 LEU B O 1
ATOM 3829 N N . LEU B 1 178 ? 9.305 -13.289 -5.285 1 92.88 178 LEU B N 1
ATOM 3830 C CA . LEU B 1 178 ? 10.672 -13.227 -4.789 1 92.88 178 LEU B CA 1
ATOM 3831 C C . LEU B 1 178 ? 11.156 -14.602 -4.328 1 92.88 178 LEU B C 1
ATOM 3833 O O . LEU B 1 178 ? 12.32 -14.945 -4.52 1 92.88 178 LEU B O 1
ATOM 3837 N N . ILE B 1 179 ? 10.305 -15.336 -3.748 1 94.19 179 ILE B N 1
ATOM 3838 C CA . ILE B 1 179 ? 10.641 -16.688 -3.326 1 94.19 179 ILE B CA 1
ATOM 3839 C C . ILE B 1 179 ? 10.984 -17.547 -4.547 1 94.19 179 ILE B C 1
ATOM 3841 O O . ILE B 1 179 ? 12.039 -18.188 -4.59 1 94.19 179 ILE B O 1
ATOM 3845 N N . PHE B 1 180 ? 10.141 -17.531 -5.531 1 95.62 180 PHE B N 1
ATOM 3846 C CA . PHE B 1 180 ? 10.359 -18.359 -6.715 1 95.62 180 PHE B CA 1
ATOM 3847 C C . PHE B 1 180 ? 11.586 -17.891 -7.484 1 95.62 180 PHE B C 1
ATOM 3849 O O . PHE B 1 180 ? 12.273 -18.688 -8.117 1 95.62 180 PHE B O 1
ATOM 3856 N N . MET B 1 181 ? 11.922 -16.625 -7.371 1 92.25 181 MET B N 1
ATOM 3857 C CA . MET B 1 181 ? 13.094 -16.078 -8.055 1 92.25 181 MET B CA 1
ATOM 3858 C C . MET B 1 181 ? 14.383 -16.625 -7.461 1 92.25 181 MET B C 1
ATOM 3860 O O . MET B 1 181 ? 15.422 -16.641 -8.125 1 92.25 181 MET B O 1
ATOM 3864 N N . THR B 1 182 ? 14.328 -17.062 -6.234 1 91.81 182 THR B N 1
ATOM 3865 C CA . THR B 1 182 ? 15.5 -17.656 -5.621 1 91.81 182 THR B CA 1
ATOM 3866 C C . THR B 1 182 ? 15.734 -19.062 -6.172 1 91.81 182 THR B C 1
ATOM 3868 O O . THR B 1 182 ? 16.828 -19.625 -6.027 1 91.81 182 THR B O 1
ATOM 3871 N N . MET B 1 183 ? 14.727 -19.594 -6.797 1 93.06 183 MET B N 1
ATOM 3872 C CA . MET B 1 183 ? 14.82 -20.953 -7.324 1 93.06 183 MET B CA 1
ATOM 3873 C C . MET B 1 183 ? 15.227 -20.938 -8.797 1 93.06 183 MET B C 1
ATOM 3875 O O . MET B 1 183 ? 15.836 -21.891 -9.289 1 93.06 183 MET B O 1
ATOM 3879 N N . LYS B 1 184 ? 14.789 -19.891 -9.453 1 87.69 184 LYS B N 1
ATOM 3880 C CA . LYS B 1 184 ? 15.125 -19.766 -10.867 1 87.69 184 LYS B CA 1
ATOM 3881 C C . LYS B 1 184 ? 15.18 -18.297 -11.281 1 87.69 184 LYS B C 1
ATOM 3883 O O . LYS B 1 184 ? 14.297 -17.516 -10.938 1 87.69 184 LYS B O 1
ATOM 3888 N N . ALA B 1 185 ? 16.234 -18.062 -12.078 1 83.38 185 ALA B N 1
ATOM 3889 C CA . ALA B 1 185 ? 16.312 -16.734 -12.68 1 83.38 185 ALA B CA 1
ATOM 3890 C C . ALA B 1 185 ? 15.711 -16.719 -14.078 1 83.38 185 ALA B C 1
ATOM 3892 O O . ALA B 1 185 ? 16.141 -17.484 -14.945 1 83.38 185 ALA B O 1
ATOM 3893 N N . PRO B 1 186 ? 14.766 -15.891 -14.25 1 83.62 186 PRO B N 1
ATOM 3894 C CA . PRO B 1 186 ? 14.148 -15.867 -15.578 1 83.62 186 PRO B CA 1
ATOM 3895 C C . PRO B 1 186 ? 15.055 -15.273 -16.641 1 83.62 186 PRO B C 1
ATOM 3897 O O . PRO B 1 186 ? 15.875 -14.391 -16.344 1 83.62 186 PRO B O 1
ATOM 3900 N N . GLY B 1 187 ? 14.93 -15.75 -17.906 1 84.25 187 GLY B N 1
ATOM 3901 C CA . GLY B 1 187 ? 15.703 -15.227 -19.016 1 84.25 187 GLY B CA 1
ATOM 3902 C C . GLY B 1 187 ? 15.211 -13.883 -19.5 1 84.25 187 GLY B C 1
ATOM 3903 O O . GLY B 1 187 ? 14.156 -13.406 -19.078 1 84.25 187 GLY B O 1
ATOM 3904 N N . PRO B 1 188 ? 15.984 -13.273 -20.312 1 86.5 188 PRO B N 1
ATOM 3905 C CA . PRO B 1 188 ? 15.648 -11.93 -20.781 1 86.5 188 PRO B CA 1
ATOM 3906 C C . PRO B 1 188 ? 14.336 -11.891 -21.562 1 86.5 188 PRO B C 1
ATOM 3908 O O . PRO B 1 188 ? 13.602 -10.898 -21.484 1 86.5 188 PRO B O 1
ATOM 3911 N N . LEU B 1 189 ? 14.094 -12.906 -22.359 1 85.19 189 LEU B N 1
ATOM 3912 C CA . LEU B 1 189 ? 12.852 -12.93 -23.125 1 85.19 189 LEU B CA 1
ATOM 3913 C C . LEU B 1 189 ? 11.641 -12.992 -22.188 1 85.19 189 LEU B C 1
ATOM 3915 O O . LEU B 1 189 ? 10.648 -12.297 -22.406 1 85.19 189 LEU B O 1
ATOM 3919 N N . PHE B 1 190 ? 11.75 -13.781 -21.188 1 82.81 190 PHE B N 1
ATOM 3920 C CA . PHE B 1 190 ? 10.688 -13.867 -20.188 1 82.81 190 PHE B CA 1
ATOM 3921 C C . PHE B 1 190 ? 10.461 -12.516 -19.516 1 82.81 190 PHE B C 1
ATOM 3923 O O . PHE B 1 190 ? 9.32 -12.078 -19.375 1 82.81 190 PHE B O 1
ATOM 3930 N N . ARG B 1 191 ? 11.484 -11.914 -19.25 1 84.38 191 ARG B N 1
ATOM 3931 C CA . ARG B 1 191 ? 11.406 -10.617 -18.578 1 84.38 191 ARG B CA 1
ATOM 3932 C C . ARG B 1 191 ? 10.727 -9.578 -19.469 1 84.38 191 ARG B C 1
ATOM 3934 O O . ARG B 1 191 ? 9.969 -8.742 -18.984 1 84.38 191 ARG B O 1
ATOM 3941 N N . LEU B 1 192 ? 11.031 -9.617 -20.734 1 87.5 192 LEU B N 1
ATOM 3942 C CA . LEU B 1 192 ? 10.398 -8.711 -21.672 1 87.5 192 LEU B CA 1
ATOM 3943 C C . LEU B 1 192 ? 8.891 -8.938 -21.734 1 87.5 192 LEU B C 1
ATOM 3945 O O . LEU B 1 192 ? 8.109 -7.98 -21.75 1 87.5 192 LEU B O 1
ATOM 3949 N N . PHE B 1 193 ? 8.508 -10.18 -21.672 1 83.62 193 PHE B N 1
ATOM 3950 C CA . PHE B 1 193 ? 7.094 -10.516 -21.688 1 83.62 193 PHE B CA 1
ATOM 3951 C C . PHE B 1 193 ? 6.402 -10.016 -20.422 1 83.62 193 PHE B C 1
ATOM 3953 O O . PHE B 1 193 ? 5.273 -9.523 -20.484 1 83.62 193 PHE B O 1
ATOM 3960 N N . VAL B 1 194 ? 7.113 -10.18 -19.359 1 83.31 194 VAL B N 1
ATOM 3961 C CA . VAL B 1 194 ? 6.566 -9.758 -18.078 1 83.31 194 VAL B CA 1
ATOM 3962 C C . VAL B 1 194 ? 6.355 -8.25 -18.078 1 83.31 194 VAL B C 1
ATOM 3964 O O . VAL B 1 194 ? 5.297 -7.766 -17.656 1 83.31 194 VAL B O 1
ATOM 3967 N N . VAL B 1 195 ? 7.332 -7.496 -18.562 1 86.12 195 VAL B N 1
ATOM 3968 C CA . VAL B 1 195 ? 7.25 -6.039 -18.578 1 86.12 195 VAL B CA 1
ATOM 3969 C C . VAL B 1 195 ? 6.098 -5.605 -19.484 1 86.12 195 VAL B C 1
ATOM 3971 O O . VAL B 1 195 ? 5.285 -4.762 -19.109 1 86.12 195 VAL B O 1
ATOM 3974 N N . GLY B 1 196 ? 6.07 -6.145 -20.703 1 86 196 GLY B N 1
ATOM 3975 C CA . GLY B 1 196 ? 4.98 -5.832 -21.609 1 86 196 GLY B CA 1
ATOM 3976 C C . GLY B 1 196 ? 3.619 -6.219 -21.062 1 86 196 GLY B C 1
ATOM 3977 O O . GLY B 1 196 ? 2.678 -5.426 -21.109 1 86 196 GLY B O 1
ATOM 3978 N N . GLY B 1 197 ? 3.475 -7.41 -20.516 1 85.06 197 GLY B N 1
ATOM 3979 C CA . GLY B 1 197 ? 2.227 -7.875 -19.938 1 85.06 197 GLY B CA 1
ATOM 3980 C C . GLY B 1 197 ? 1.764 -7.027 -18.766 1 85.06 197 GLY B C 1
ATOM 3981 O O . GLY B 1 197 ? 0.579 -6.699 -18.656 1 85.06 197 GLY B O 1
ATOM 3982 N N . GLN B 1 198 ? 2.705 -6.648 -17.906 1 87.56 198 GLN B N 1
ATOM 3983 C CA . GLN B 1 198 ? 2.385 -5.797 -16.766 1 87.56 198 GLN B CA 1
ATOM 3984 C C . GLN B 1 198 ? 1.873 -4.434 -17.219 1 87.56 198 GLN B C 1
ATOM 3986 O O . GLN B 1 198 ? 0.923 -3.896 -16.656 1 87.56 198 GLN B O 1
ATOM 3991 N N . GLY B 1 199 ? 2.514 -3.793 -18.203 1 86.94 199 GLY B N 1
ATOM 3992 C CA . GLY B 1 199 ? 2.074 -2.51 -18.719 1 86.94 199 GLY B CA 1
ATOM 3993 C C . GLY B 1 199 ? 0.644 -2.529 -19.219 1 86.94 199 GLY B C 1
ATOM 3994 O O . GLY B 1 199 ? -0.153 -1.653 -18.875 1 86.94 199 GLY B O 1
ATOM 3995 N N . VAL B 1 200 ? 0.339 -3.562 -19.922 1 89.94 200 VAL B N 1
ATOM 3996 C CA . VAL B 1 200 ? -1.005 -3.68 -20.484 1 89.94 200 VAL B CA 1
ATOM 3997 C C . VAL B 1 200 ? -1.995 -4.027 -19.375 1 89.94 200 VAL B C 1
ATOM 3999 O O . VAL B 1 200 ? -3.039 -3.387 -19.234 1 89.94 200 VAL B O 1
ATOM 4002 N N . PHE B 1 201 ? -1.668 -4.992 -18.625 1 93.19 201 PHE B N 1
ATOM 4003 C CA . PHE B 1 201 ? -2.572 -5.48 -17.594 1 93.19 201 PHE B CA 1
ATOM 4004 C C . PHE B 1 201 ? -2.826 -4.402 -16.547 1 93.19 201 PHE B C 1
ATOM 4006 O O . PHE B 1 201 ? -3.965 -4.195 -16.125 1 93.19 201 PHE B O 1
ATOM 4013 N N . PHE B 1 202 ? -1.774 -3.742 -16.062 1 94.12 202 PHE B N 1
ATOM 4014 C CA . PHE B 1 202 ? -1.936 -2.689 -15.07 1 94.12 202 PHE B CA 1
ATOM 4015 C C . PHE B 1 202 ? -2.957 -1.658 -15.531 1 94.12 202 PHE B C 1
ATOM 4017 O O . PHE B 1 202 ? -3.898 -1.339 -14.805 1 94.12 202 PHE B O 1
ATOM 4024 N N . ASN B 1 203 ? -2.764 -1.176 -16.734 1 93.75 203 ASN B N 1
ATOM 4025 C CA . ASN B 1 203 ? -3.633 -0.115 -17.234 1 93.75 203 ASN B CA 1
ATOM 4026 C C . ASN B 1 203 ? -5.062 -0.609 -17.438 1 93.75 203 ASN B C 1
ATOM 4028 O O . ASN B 1 203 ? -6.02 0.086 -17.094 1 93.75 203 ASN B O 1
ATOM 4032 N N . MET B 1 204 ? -5.211 -1.75 -17.953 1 94.69 204 MET B N 1
ATOM 4033 C CA . MET B 1 204 ? -6.547 -2.303 -18.172 1 94.69 204 MET B CA 1
ATOM 4034 C C . MET B 1 204 ? -7.254 -2.541 -16.844 1 94.69 204 MET B C 1
ATOM 4036 O O . MET B 1 204 ? -8.422 -2.189 -16.672 1 94.69 204 MET B O 1
ATOM 4040 N N . PHE B 1 205 ? -6.574 -3.141 -15.93 1 96 205 PHE B N 1
ATOM 4041 C CA . PHE B 1 205 ? -7.16 -3.414 -14.625 1 96 205 PHE B CA 1
ATOM 4042 C C . PHE B 1 205 ? -7.5 -2.117 -13.898 1 96 205 PHE B C 1
ATOM 4044 O O . PHE B 1 205 ? -8.57 -1.999 -13.297 1 96 205 PHE B O 1
ATOM 4051 N N . PHE B 1 206 ? -6.578 -1.155 -13.969 1 96.06 206 PHE B N 1
ATOM 4052 C CA . PHE B 1 206 ? -6.789 0.132 -13.312 1 96.06 206 PHE B CA 1
ATOM 4053 C C . PHE B 1 206 ? -8.039 0.817 -13.859 1 96.06 206 PHE B C 1
ATOM 4055 O O . PHE B 1 206 ? -8.898 1.254 -13.094 1 96.06 206 PHE B O 1
ATOM 4062 N N . LEU B 1 207 ? -8.164 0.917 -15.133 1 95.25 207 LEU B N 1
ATOM 4063 C CA . LEU B 1 207 ? -9.312 1.563 -15.766 1 95.25 207 LEU B CA 1
ATOM 4064 C C . LEU B 1 207 ? -10.602 0.825 -15.43 1 95.25 207 LEU B C 1
ATOM 4066 O O . LEU B 1 207 ? -11.625 1.452 -15.125 1 95.25 207 LEU B O 1
ATOM 4070 N N . THR B 1 208 ? -10.57 -0.461 -15.453 1 96.31 208 THR B N 1
ATOM 4071 C CA . THR B 1 208 ? -11.758 -1.249 -15.133 1 96.31 208 THR B CA 1
ATOM 4072 C C . THR B 1 208 ? -12.141 -1.064 -13.664 1 96.31 208 THR B C 1
ATOM 4074 O O . THR B 1 208 ? -13.328 -1.005 -13.336 1 96.31 208 THR B O 1
ATOM 4077 N N . TYR B 1 209 ? -11.117 -0.99 -12.773 1 96.62 209 TYR B N 1
ATOM 4078 C CA . TYR B 1 209 ? -11.398 -0.827 -11.352 1 96.62 209 TYR B CA 1
ATOM 4079 C C . TYR B 1 209 ? -12.102 0.5 -11.086 1 96.62 209 TYR B C 1
ATOM 4081 O O . TYR B 1 209 ? -12.969 0.585 -10.211 1 96.62 209 TYR B O 1
ATOM 4089 N N . LEU B 1 210 ? -11.742 1.527 -11.844 1 93.5 210 LEU B N 1
ATOM 4090 C CA . LEU B 1 210 ? -12.383 2.828 -11.688 1 93.5 210 LEU B CA 1
ATOM 4091 C C . LEU B 1 210 ? -13.852 2.76 -12.086 1 93.5 210 LEU B C 1
ATOM 4093 O O . LEU B 1 210 ? -14.688 3.48 -11.531 1 93.5 210 LEU B O 1
ATOM 4097 N N . ILE B 1 211 ? -14.18 1.844 -12.977 1 94.56 211 ILE B N 1
ATOM 4098 C CA . ILE B 1 211 ? -15.531 1.76 -13.508 1 94.56 211 ILE B CA 1
ATOM 4099 C C . ILE B 1 211 ? -16.344 0.742 -12.711 1 94.56 211 ILE B C 1
ATOM 4101 O O . ILE B 1 211 ? -17.5 0.992 -12.375 1 94.56 211 ILE B O 1
ATOM 4105 N N . SER B 1 212 ? -15.711 -0.399 -12.43 1 95.44 212 SER B N 1
ATOM 4106 C CA . SER B 1 212 ? -16.453 -1.465 -11.766 1 95.44 212 SER B CA 1
ATOM 4107 C C . SER B 1 212 ? -15.555 -2.279 -10.844 1 95.44 212 SER B C 1
ATOM 4109 O O . SER B 1 212 ? -15.109 -3.371 -11.203 1 95.44 212 SER B O 1
ATOM 4111 N N . PRO B 1 213 ? -15.375 -1.825 -9.625 1 96 213 PRO B N 1
ATOM 4112 C CA . PRO B 1 213 ? -14.57 -2.588 -8.664 1 96 213 PRO B CA 1
ATOM 4113 C C . PRO B 1 213 ? -15.102 -4.004 -8.445 1 96 213 PRO B C 1
ATOM 4115 O O . PRO B 1 213 ? -14.32 -4.941 -8.281 1 96 213 PRO B O 1
ATOM 4118 N N . LYS B 1 214 ? -16.391 -4.207 -8.523 1 95.5 214 LYS B N 1
ATOM 4119 C CA . LYS B 1 214 ? -17 -5.516 -8.32 1 95.5 214 LYS B CA 1
ATOM 4120 C C . LYS B 1 214 ? -16.531 -6.516 -9.375 1 95.5 214 LYS B C 1
ATOM 4122 O O . LYS B 1 214 ? -16.188 -7.652 -9.047 1 95.5 214 LYS B O 1
ATOM 4127 N N . THR B 1 215 ? -16.484 -6.066 -10.594 1 96.31 215 THR B N 1
ATOM 4128 C CA . THR B 1 215 ? -16.016 -6.914 -11.68 1 96.31 215 THR B CA 1
ATOM 4129 C C . THR B 1 215 ? -14.547 -7.277 -11.477 1 96.31 215 THR B C 1
ATOM 4131 O O . THR B 1 215 ? -14.148 -8.422 -11.711 1 96.31 215 THR B O 1
ATOM 4134 N N . CYS B 1 216 ? -13.773 -6.328 -11.039 1 97.69 216 CYS B N 1
ATOM 4135 C CA . CYS B 1 216 ? -12.352 -6.555 -10.812 1 97.69 216 CYS B CA 1
ATOM 4136 C C . CYS B 1 216 ? -12.125 -7.57 -9.703 1 97.69 216 CYS B C 1
ATOM 4138 O O . CYS B 1 216 ? -11.297 -8.477 -9.836 1 97.69 216 CYS B O 1
ATOM 4140 N N . HIS B 1 217 ? -12.867 -7.426 -8.641 1 97.69 217 HIS B N 1
ATOM 4141 C CA . HIS B 1 217 ? -12.719 -8.375 -7.551 1 97.69 217 HIS B CA 1
ATOM 4142 C C . HIS B 1 217 ? -13.164 -9.773 -7.973 1 97.69 217 HIS B C 1
ATOM 4144 O O . HIS B 1 217 ? -12.539 -10.766 -7.59 1 97.69 217 HIS B O 1
ATOM 4150 N N . ARG B 1 218 ? -14.188 -9.883 -8.727 1 97.25 218 ARG B N 1
ATOM 4151 C CA . ARG B 1 218 ? -14.625 -11.172 -9.25 1 97.25 218 ARG B CA 1
ATOM 4152 C C . ARG B 1 218 ? -13.57 -11.773 -10.172 1 97.25 218 ARG B C 1
ATOM 4154 O O . ARG B 1 218 ? -13.297 -12.977 -10.117 1 97.25 218 ARG B O 1
ATOM 4161 N N . PHE B 1 219 ? -13.07 -10.961 -11.047 1 97.44 219 PHE B N 1
ATOM 4162 C CA . PHE B 1 219 ? -11.977 -11.367 -11.93 1 97.44 219 PHE B CA 1
ATOM 4163 C C . PHE B 1 219 ? -10.828 -11.961 -11.125 1 97.44 219 PHE B C 1
ATOM 4165 O O . PHE B 1 219 ? -10.336 -13.047 -11.438 1 97.44 219 PHE B O 1
ATOM 4172 N N . VAL B 1 220 ? -10.375 -11.211 -10.07 1 98.12 220 VAL B N 1
ATOM 4173 C CA . VAL B 1 220 ? -9.273 -11.695 -9.25 1 98.12 220 VAL B CA 1
ATOM 4174 C C . VAL B 1 220 ? -9.672 -12.992 -8.555 1 98.12 220 VAL B C 1
ATOM 4176 O O . VAL B 1 220 ? -8.859 -13.906 -8.414 1 98.12 220 VAL B O 1
ATOM 4179 N N . GLY B 1 221 ? -10.922 -13.07 -8.07 1 97.62 221 GLY B N 1
ATOM 4180 C CA . GLY B 1 221 ? -11.398 -14.328 -7.516 1 97.62 221 GLY B CA 1
ATOM 4181 C C . GLY B 1 221 ? -11.188 -15.508 -8.438 1 97.62 221 GLY B C 1
ATOM 4182 O O . GLY B 1 221 ? -10.656 -16.547 -8.023 1 97.62 221 GLY B O 1
ATOM 4183 N N . TYR B 1 222 ? -11.539 -15.375 -9.68 1 96.44 222 TYR B N 1
ATOM 4184 C CA . TYR B 1 222 ? -11.367 -16.438 -10.664 1 96.44 222 TYR B CA 1
ATOM 4185 C C . TYR B 1 222 ? -9.891 -16.672 -10.953 1 96.44 222 TYR B C 1
ATOM 4187 O O . TYR B 1 222 ? -9.477 -17.812 -11.18 1 96.44 222 TYR B O 1
ATOM 4195 N N . LEU B 1 223 ? -9.172 -15.625 -11 1 96.19 223 LEU B N 1
ATOM 4196 C CA . LEU B 1 223 ? -7.73 -15.75 -11.203 1 96.19 223 LEU B CA 1
ATOM 4197 C C . LEU B 1 223 ? -7.105 -16.609 -10.109 1 96.19 223 LEU B C 1
ATOM 4199 O O . LEU B 1 223 ? -6.277 -17.484 -10.398 1 96.19 223 LEU B O 1
ATOM 4203 N N . GLU B 1 224 ? -7.52 -16.359 -8.852 1 97.12 224 GLU B N 1
ATOM 4204 C CA . GLU B 1 224 ? -6.965 -17.109 -7.727 1 97.12 224 GLU B CA 1
ATOM 4205 C C . GLU B 1 224 ? -7.457 -18.547 -7.723 1 97.12 224 GLU B C 1
ATOM 4207 O O . GLU B 1 224 ? -6.75 -19.453 -7.273 1 97.12 224 GLU B O 1
ATOM 4212 N N . GLU B 1 225 ? -8.633 -18.797 -8.219 1 95.75 225 GLU B N 1
ATOM 4213 C CA . GLU B 1 225 ? -9.062 -20.188 -8.438 1 95.75 225 GLU B CA 1
ATOM 4214 C C . GLU B 1 225 ? -8.094 -20.922 -9.352 1 95.75 225 GLU B C 1
ATOM 4216 O O . GLU B 1 225 ? -7.707 -22.062 -9.062 1 95.75 225 GLU B O 1
ATOM 4221 N N . GLU B 1 226 ? -7.781 -20.25 -10.414 1 93.38 226 GLU B N 1
ATOM 4222 C CA . GLU B 1 226 ? -6.816 -20.844 -11.336 1 93.38 226 GLU B CA 1
ATOM 4223 C C . GLU B 1 226 ? -5.469 -21.078 -10.664 1 93.38 226 GLU B C 1
ATOM 4225 O O . GLU B 1 226 ? -4.793 -22.062 -10.93 1 93.38 226 GLU B O 1
ATOM 4230 N N . ALA B 1 227 ? -5.086 -20.141 -9.844 1 96.31 227 ALA B N 1
ATOM 4231 C CA . ALA B 1 227 ? -3.828 -20.297 -9.117 1 96.31 227 ALA B CA 1
ATOM 4232 C C . ALA B 1 227 ? -3.879 -21.516 -8.195 1 96.31 227 ALA B C 1
ATOM 4234 O O . ALA B 1 227 ? -2.924 -22.297 -8.133 1 96.31 227 ALA B O 1
ATOM 4235 N N . VAL B 1 228 ? -4.984 -21.672 -7.492 1 96.38 228 VAL B N 1
ATOM 4236 C CA . VAL B 1 228 ? -5.145 -22.828 -6.621 1 96.38 228 VAL B CA 1
ATOM 4237 C C . VAL B 1 228 ? -5.055 -24.109 -7.445 1 96.38 228 VAL B C 1
ATOM 4239 O O . VAL B 1 228 ? -4.387 -25.078 -7.043 1 96.38 228 VAL B O 1
ATOM 4242 N N . HIS B 1 229 ? -5.652 -24.141 -8.594 1 94.19 229 HIS B N 1
ATOM 4243 C CA . HIS B 1 229 ? -5.594 -25.297 -9.477 1 94.19 229 HIS B CA 1
ATOM 4244 C C . HIS B 1 229 ? -4.16 -25.578 -9.922 1 94.19 229 HIS B C 1
ATOM 4246 O O . HIS B 1 229 ? -3.721 -26.719 -9.938 1 94.19 229 HIS B O 1
ATOM 4252 N N . THR B 1 230 ? -3.502 -24.562 -10.305 1 94.25 230 THR B N 1
ATOM 4253 C CA . THR B 1 230 ? -2.121 -24.703 -10.758 1 94.25 230 THR B CA 1
ATOM 4254 C C . THR B 1 230 ? -1.244 -25.281 -9.656 1 94.25 230 THR B C 1
ATOM 4256 O O . THR B 1 230 ? -0.503 -26.25 -9.883 1 94.25 230 THR B O 1
ATOM 4259 N N . TYR B 1 231 ? -1.305 -24.766 -8.508 1 97 231 TYR B N 1
ATOM 4260 C CA . TYR B 1 231 ? -0.456 -25.219 -7.418 1 97 231 TYR B CA 1
ATOM 4261 C C . TYR B 1 231 ? -0.869 -26.609 -6.957 1 97 231 TYR B C 1
ATOM 4263 O O . TYR B 1 231 ? -0.028 -27.406 -6.531 1 97 231 TYR B O 1
ATOM 4271 N N . THR B 1 232 ? -2.154 -26.922 -7.043 1 96.5 232 THR B N 1
ATOM 4272 C CA . THR B 1 232 ? -2.604 -28.281 -6.75 1 96.5 232 THR B CA 1
ATOM 4273 C C . THR B 1 232 ? -2.002 -29.266 -7.738 1 96.5 232 THR B C 1
ATOM 4275 O O . THR B 1 232 ? -1.498 -30.328 -7.34 1 96.5 232 THR B O 1
ATOM 4278 N N . ALA B 1 233 ? -2.049 -28.938 -9 1 95.5 233 ALA B N 1
ATOM 4279 C CA . ALA B 1 233 ? -1.454 -29.781 -10.031 1 95.5 233 ALA B CA 1
ATOM 4280 C C . ALA B 1 233 ? 0.049 -29.922 -9.812 1 95.5 233 ALA B C 1
ATOM 4282 O O . ALA B 1 233 ? 0.603 -31.016 -10.008 1 95.5 233 ALA B O 1
ATOM 4283 N N . MET B 1 234 ? 0.687 -28.875 -9.469 1 96.25 234 MET B N 1
ATOM 4284 C CA . MET B 1 234 ? 2.121 -28.906 -9.203 1 96.25 234 MET B CA 1
ATOM 4285 C C . MET B 1 234 ? 2.434 -29.828 -8.023 1 96.25 234 MET B C 1
ATOM 4287 O O . MET B 1 234 ? 3.379 -30.609 -8.086 1 96.25 234 MET B O 1
ATOM 4291 N N . ILE B 1 235 ? 1.663 -29.703 -6.957 1 96.75 235 ILE B N 1
ATOM 4292 C CA . ILE B 1 235 ? 1.835 -30.531 -5.773 1 96.75 235 ILE B CA 1
ATOM 4293 C C . ILE B 1 235 ? 1.656 -32 -6.145 1 96.75 235 ILE B C 1
ATOM 4295 O O . ILE B 1 235 ? 2.426 -32.875 -5.703 1 96.75 235 ILE B O 1
ATOM 4299 N N . GLU B 1 236 ? 0.704 -32.312 -6.977 1 96.19 236 GLU B N 1
ATOM 4300 C CA . GLU B 1 236 ? 0.495 -33.656 -7.465 1 96.19 236 GLU B CA 1
ATOM 4301 C C . GLU B 1 236 ? 1.732 -34.188 -8.188 1 96.19 236 GLU B C 1
ATOM 4303 O O . GLU B 1 236 ? 2.164 -35.312 -7.949 1 96.19 236 GLU B O 1
ATOM 4308 N N . ASP B 1 237 ? 2.307 -33.406 -9.016 1 97 237 ASP B N 1
ATOM 4309 C CA . ASP B 1 237 ? 3.5 -33.781 -9.758 1 97 237 ASP B CA 1
ATOM 4310 C C . ASP B 1 237 ? 4.691 -34 -8.828 1 97 237 ASP B C 1
ATOM 4312 O O . ASP B 1 237 ? 5.492 -34.906 -9.023 1 97 237 ASP B O 1
ATOM 4316 N N . ILE B 1 238 ? 4.824 -33.156 -7.879 1 96.81 238 ILE B N 1
ATOM 4317 C CA . ILE B 1 238 ? 5.918 -33.281 -6.922 1 96.81 238 ILE B CA 1
ATOM 4318 C C . ILE B 1 238 ? 5.762 -34.562 -6.125 1 96.81 238 ILE B C 1
ATOM 4320 O O . ILE B 1 238 ? 6.715 -35.344 -5.984 1 96.81 238 ILE B O 1
ATOM 4324 N N . GLU B 1 239 ? 4.605 -34.812 -5.633 1 96.12 239 GLU B N 1
ATOM 4325 C CA . GLU B 1 239 ? 4.332 -36 -4.82 1 96.12 239 GLU B CA 1
ATOM 4326 C C . GLU B 1 239 ? 4.5 -37.281 -5.637 1 96.12 239 GLU B C 1
ATOM 4328 O O . GLU B 1 239 ? 4.91 -38.312 -5.102 1 96.12 239 GLU B O 1
ATOM 4333 N N . ALA B 1 240 ? 4.262 -37.156 -6.938 1 96.06 240 ALA B N 1
ATOM 4334 C CA . ALA B 1 240 ? 4.402 -38.312 -7.836 1 96.06 240 ALA B CA 1
ATOM 4335 C C . ALA B 1 240 ? 5.855 -38.5 -8.266 1 96.06 240 ALA B C 1
ATOM 4337 O O . ALA B 1 240 ? 6.191 -39.469 -8.938 1 96.06 240 ALA B O 1
ATOM 4338 N N . GLY B 1 241 ? 6.719 -37.5 -7.914 1 94.12 241 GLY B N 1
ATOM 4339 C CA . GLY B 1 241 ? 8.141 -37.625 -8.211 1 94.12 241 GLY B CA 1
ATOM 4340 C C . GLY B 1 241 ? 8.5 -37.125 -9.602 1 94.12 241 GLY B C 1
ATOM 4341 O O . GLY B 1 241 ? 9.562 -37.438 -10.125 1 94.12 241 GLY B O 1
ATOM 4342 N N . HIS B 1 242 ? 7.645 -36.375 -10.18 1 92.94 242 HIS B N 1
ATOM 4343 C CA . HIS B 1 242 ? 7.859 -35.906 -11.555 1 92.94 242 HIS B CA 1
ATOM 4344 C C . HIS B 1 242 ? 8.711 -34.656 -11.602 1 92.94 242 HIS B C 1
ATOM 4346 O O . HIS B 1 242 ? 9.188 -34.281 -12.672 1 92.94 242 HIS B O 1
ATOM 4352 N N . VAL B 1 243 ? 8.906 -34 -10.492 1 93.44 243 VAL B N 1
ATOM 4353 C CA . VAL B 1 243 ? 9.547 -32.688 -10.5 1 93.44 243 VAL B CA 1
ATOM 4354 C C . VAL B 1 243 ? 10.883 -32.75 -9.766 1 93.44 243 VAL B C 1
ATOM 4356 O O . VAL B 1 243 ? 11.141 -31.969 -8.859 1 93.44 243 VAL B O 1
ATOM 4359 N N . GLY B 1 244 ? 11.648 -33.656 -10.102 1 89 244 GLY B N 1
ATOM 4360 C CA . GLY B 1 244 ? 12.992 -33.781 -9.547 1 89 244 GLY B CA 1
ATOM 4361 C C . GLY B 1 244 ? 12.992 -34.031 -8.055 1 89 244 GLY B C 1
ATOM 4362 O O . GLY B 1 244 ? 12.312 -34.938 -7.57 1 89 244 GLY B O 1
ATOM 4363 N N . SER B 1 245 ? 13.781 -33.094 -7.297 1 92.44 245 SER B N 1
ATOM 4364 C CA . SER B 1 245 ? 14.039 -33.344 -5.883 1 92.44 245 SER B CA 1
ATOM 4365 C C . SER B 1 245 ? 13.141 -32.5 -4.996 1 92.44 245 SER B C 1
ATOM 4367 O O . SER B 1 245 ? 13.359 -32.406 -3.789 1 92.44 245 SER B O 1
ATOM 4369 N N . TRP B 1 246 ? 12.062 -31.922 -5.535 1 95.75 246 TRP B N 1
ATOM 4370 C CA . TRP B 1 246 ? 11.305 -30.906 -4.809 1 95.75 246 TRP B CA 1
ATOM 4371 C C . TRP B 1 246 ? 10.539 -31.531 -3.648 1 95.75 246 TRP B C 1
ATOM 4373 O O . TRP B 1 246 ? 10.125 -30.828 -2.723 1 95.75 246 TRP B O 1
ATOM 4383 N N . LYS B 1 247 ? 10.398 -32.844 -3.709 1 95.38 247 LYS B N 1
ATOM 4384 C CA . LYS B 1 247 ? 9.727 -33.531 -2.621 1 95.38 247 LYS B CA 1
ATOM 4385 C C . LYS B 1 247 ? 10.594 -33.562 -1.364 1 95.38 247 LYS B C 1
ATOM 4387 O O . LYS B 1 247 ? 10.078 -33.531 -0.246 1 95.38 247 LYS B O 1
ATOM 4392 N N . THR B 1 248 ? 11.883 -33.531 -1.566 1 96 248 THR B N 1
ATOM 4393 C CA . THR B 1 248 ? 12.789 -33.688 -0.434 1 96 248 THR B CA 1
ATOM 4394 C C . THR B 1 248 ? 13.742 -32.5 -0.323 1 96 248 THR B C 1
ATOM 4396 O O . THR B 1 248 ? 14.398 -32.312 0.706 1 96 248 THR B O 1
ATOM 4399 N N . GLU B 1 249 ? 13.812 -31.781 -1.37 1 96.31 249 GLU B N 1
ATOM 4400 C CA . GLU B 1 249 ? 14.719 -30.641 -1.386 1 96.31 249 GLU B CA 1
ATOM 4401 C C . GLU B 1 249 ? 14.273 -29.562 -0.393 1 96.31 249 GLU B C 1
ATOM 4403 O O . GLU B 1 249 ? 13.086 -29.266 -0.29 1 96.31 249 GLU B O 1
ATOM 4408 N N . VAL B 1 250 ? 15.281 -29.078 0.351 1 97.12 250 VAL B N 1
ATOM 4409 C CA . VAL B 1 250 ? 14.992 -28.031 1.323 1 97.12 250 VAL B CA 1
ATOM 4410 C C . VAL B 1 250 ? 14.57 -26.75 0.596 1 97.12 250 VAL B C 1
ATOM 4412 O O . VAL B 1 250 ? 15.172 -26.375 -0.412 1 97.12 250 VAL B O 1
ATOM 4415 N N . ALA B 1 251 ? 13.539 -26.109 1.087 1 97.19 251 ALA B N 1
ATOM 4416 C CA . ALA B 1 251 ? 13.023 -24.875 0.493 1 97.19 251 ALA B CA 1
ATOM 4417 C C . ALA B 1 251 ? 14.016 -23.734 0.667 1 97.19 251 ALA B C 1
ATOM 4419 O O . ALA B 1 251 ? 14.836 -23.75 1.582 1 97.19 251 ALA B O 1
ATOM 4420 N N . PRO B 1 252 ? 13.961 -22.797 -0.182 1 95.44 252 PRO B N 1
ATOM 4421 C CA . PRO B 1 252 ? 14.797 -21.594 -0.011 1 95.44 252 PRO B CA 1
ATOM 4422 C C . PRO B 1 252 ? 14.594 -20.922 1.344 1 95.44 252 PRO B C 1
ATOM 4424 O O . PRO B 1 252 ? 13.477 -20.906 1.863 1 95.44 252 PRO B O 1
ATOM 4427 N N . ALA B 1 253 ? 15.625 -20.266 1.852 1 93.31 253 ALA B N 1
ATOM 4428 C CA . ALA B 1 253 ? 15.617 -19.656 3.174 1 93.31 253 ALA B CA 1
ATOM 4429 C C . ALA B 1 253 ? 14.547 -18.562 3.262 1 93.31 253 ALA B C 1
ATOM 4431 O O . ALA B 1 253 ? 13.859 -18.438 4.277 1 93.31 253 ALA B O 1
ATOM 4432 N N . ILE B 1 254 ? 14.398 -17.828 2.215 1 91.06 254 ILE B N 1
ATOM 4433 C CA . ILE B 1 254 ? 13.445 -16.734 2.217 1 91.06 254 ILE B CA 1
ATOM 4434 C C . ILE B 1 254 ? 12.031 -17.266 2.412 1 91.06 254 ILE B C 1
ATOM 4436 O O . ILE B 1 254 ? 11.234 -16.672 3.137 1 91.06 254 ILE B O 1
ATOM 4440 N N . GLY B 1 255 ? 11.719 -18.391 1.758 1 93.38 255 GLY B N 1
ATOM 4441 C CA . GLY B 1 255 ? 10.406 -19 1.911 1 93.38 255 GLY B CA 1
ATOM 4442 C C . GLY B 1 255 ? 10.18 -19.594 3.285 1 93.38 255 GLY B C 1
ATOM 4443 O O . GLY B 1 255 ? 9.117 -19.422 3.877 1 93.38 255 GLY B O 1
ATOM 4444 N N . ARG B 1 256 ? 11.203 -20.25 3.791 1 93.88 256 ARG B N 1
ATOM 4445 C CA . ARG B 1 256 ? 11.102 -20.844 5.117 1 93.88 256 ARG B CA 1
ATOM 4446 C C . ARG B 1 256 ? 10.898 -19.781 6.188 1 93.88 256 ARG B C 1
ATOM 4448 O O . ARG B 1 256 ? 10.07 -19.938 7.082 1 93.88 256 ARG B O 1
ATOM 4455 N N . LYS B 1 257 ? 11.562 -18.734 6.062 1 89.81 257 LYS B N 1
ATOM 4456 C CA . LYS B 1 257 ? 11.445 -17.641 7.027 1 89.81 257 LYS B CA 1
ATOM 4457 C C . LYS B 1 257 ? 10.094 -16.938 6.906 1 89.81 257 LYS B C 1
ATOM 4459 O O . LYS B 1 257 ? 9.445 -16.641 7.914 1 89.81 257 LYS B O 1
ATOM 4464 N N . TYR B 1 258 ? 9.703 -16.703 5.707 1 90.81 258 TYR B N 1
ATOM 4465 C CA . TYR B 1 258 ? 8.453 -16 5.465 1 90.81 258 TYR B CA 1
ATOM 4466 C C . TYR B 1 258 ? 7.273 -16.766 6.066 1 90.81 258 TYR B C 1
ATOM 4468 O O . TYR B 1 258 ? 6.391 -16.156 6.68 1 90.81 258 TYR B O 1
ATOM 4476 N N . TYR B 1 259 ? 7.324 -18.109 5.973 1 92.75 259 TYR B N 1
ATOM 4477 C CA . TYR B 1 259 ? 6.207 -18.922 6.441 1 92.75 259 TYR B CA 1
ATOM 4478 C C . TYR B 1 259 ? 6.508 -19.531 7.805 1 92.75 259 TYR B C 1
ATOM 4480 O O . TYR B 1 259 ? 5.773 -20.406 8.281 1 92.75 259 TYR B O 1
ATOM 4488 N N . HIS B 1 260 ? 7.66 -19.172 8.391 1 91.88 260 HIS B N 1
ATOM 4489 C CA . HIS B 1 260 ? 8.078 -19.703 9.688 1 91.88 260 HIS B CA 1
ATOM 4490 C C . HIS B 1 260 ? 8.094 -21.219 9.68 1 91.88 260 HIS B C 1
ATOM 4492 O O . HIS B 1 260 ? 7.562 -21.859 10.594 1 91.88 260 HIS B O 1
ATOM 4498 N N . LEU B 1 261 ? 8.594 -21.734 8.625 1 92.12 261 LEU B N 1
ATOM 4499 C CA . LEU B 1 261 ? 8.727 -23.172 8.492 1 92.12 261 LEU B CA 1
ATOM 4500 C C . LEU B 1 261 ? 9.992 -23.672 9.18 1 92.12 261 LEU B C 1
ATOM 4502 O O . LEU B 1 261 ? 10.898 -22.891 9.477 1 92.12 261 LEU B O 1
ATOM 4506 N N . ALA B 1 262 ? 9.992 -24.938 9.422 1 93.12 262 ALA B N 1
ATOM 4507 C CA . ALA B 1 262 ? 11.188 -25.562 9.992 1 93.12 262 ALA B CA 1
ATOM 4508 C C . ALA B 1 262 ? 12.383 -25.422 9.055 1 93.12 262 ALA B C 1
ATOM 4510 O O . ALA B 1 262 ? 12.211 -25.203 7.852 1 93.12 262 ALA B O 1
ATOM 4511 N N . GLU B 1 263 ? 13.562 -25.578 9.539 1 92.62 263 GLU B N 1
ATOM 4512 C CA . GLU B 1 263 ? 14.789 -25.406 8.773 1 92.62 263 GLU B CA 1
ATOM 4513 C C . GLU B 1 263 ? 14.906 -26.453 7.668 1 92.62 263 GLU B C 1
ATOM 4515 O O . GLU B 1 263 ? 15.516 -26.203 6.629 1 92.62 263 GLU B O 1
ATOM 4520 N N . ASP B 1 264 ? 14.297 -27.547 7.906 1 96.25 264 ASP B N 1
ATOM 4521 C CA . ASP B 1 264 ? 14.414 -28.625 6.926 1 96.25 264 ASP B CA 1
ATOM 4522 C C . ASP B 1 264 ? 13.148 -28.75 6.086 1 96.25 264 ASP B C 1
ATOM 4524 O O . ASP B 1 264 ? 12.953 -29.734 5.379 1 96.25 264 ASP B O 1
ATOM 4528 N N . ALA B 1 265 ? 12.297 -27.719 6.168 1 96.38 265 ALA B N 1
ATOM 4529 C CA . ALA B 1 265 ? 11.07 -27.766 5.371 1 96.38 265 ALA B CA 1
ATOM 4530 C C . ALA B 1 265 ? 11.391 -27.844 3.881 1 96.38 265 ALA B C 1
ATOM 4532 O O . ALA B 1 265 ? 12.328 -27.203 3.4 1 96.38 265 ALA B O 1
ATOM 4533 N N . THR B 1 266 ? 10.57 -28.578 3.201 1 97.25 266 THR B N 1
ATOM 4534 C CA . THR B 1 266 ? 10.859 -28.875 1.804 1 97.25 266 THR B CA 1
ATOM 4535 C C . THR B 1 266 ? 10.195 -27.859 0.883 1 97.25 266 THR B C 1
ATOM 4537 O O . THR B 1 266 ? 9.359 -27.062 1.322 1 97.25 266 THR B O 1
ATOM 4540 N N . VAL B 1 267 ? 10.602 -27.953 -0.368 1 97.69 267 VAL B N 1
ATOM 4541 C CA . VAL B 1 267 ? 9.961 -27.141 -1.4 1 97.69 267 VAL B CA 1
ATOM 4542 C C . VAL B 1 267 ? 8.469 -27.469 -1.463 1 97.69 267 VAL B C 1
ATOM 4544 O O . VAL B 1 267 ? 7.633 -26.578 -1.615 1 97.69 267 VAL B O 1
ATOM 4547 N N . LEU B 1 268 ? 8.18 -28.766 -1.335 1 97.44 268 LEU B N 1
ATOM 4548 C CA . LEU B 1 268 ? 6.785 -29.188 -1.305 1 97.44 268 LEU B CA 1
ATOM 4549 C C . LEU B 1 268 ? 6.023 -28.469 -0.189 1 97.44 268 LEU B C 1
ATOM 4551 O O . LEU B 1 268 ? 4.926 -27.953 -0.411 1 97.44 268 LEU B O 1
ATOM 4555 N N . ASP B 1 269 ? 6.57 -28.422 0.996 1 96.44 269 ASP B N 1
ATOM 4556 C CA . ASP B 1 269 ? 5.941 -27.75 2.127 1 96.44 269 ASP B CA 1
ATOM 4557 C C . ASP B 1 269 ? 5.676 -26.281 1.812 1 96.44 269 ASP B C 1
ATOM 4559 O O . ASP B 1 269 ? 4.605 -25.75 2.125 1 96.44 269 ASP B O 1
ATOM 4563 N N . MET B 1 270 ? 6.629 -25.625 1.247 1 96.88 270 MET B N 1
ATOM 4564 C CA . MET B 1 270 ? 6.531 -24.203 0.901 1 96.88 270 MET B CA 1
ATOM 4565 C C . MET B 1 270 ? 5.434 -23.969 -0.131 1 96.88 270 MET B C 1
ATOM 4567 O O . MET B 1 270 ? 4.641 -23.031 -0.002 1 96.88 270 MET B O 1
ATOM 4571 N N . ILE B 1 271 ? 5.352 -24.875 -1.073 1 97.75 271 ILE B N 1
ATOM 4572 C CA . ILE B 1 271 ? 4.363 -24.734 -2.137 1 97.75 271 ILE B CA 1
ATOM 4573 C C . ILE B 1 271 ? 2.961 -24.922 -1.564 1 97.75 271 ILE B C 1
ATOM 4575 O O . ILE B 1 271 ? 2.014 -24.25 -1.993 1 97.75 271 ILE B O 1
ATOM 4579 N N . LYS B 1 272 ? 2.842 -25.766 -0.637 1 97.06 272 LYS B N 1
ATOM 4580 C CA . LYS B 1 272 ? 1.551 -25.953 0.021 1 97.06 272 LYS B CA 1
ATOM 4581 C C . LYS B 1 272 ? 1.113 -24.672 0.735 1 97.06 272 LYS B C 1
ATOM 4583 O O . LYS B 1 272 ? -0.073 -24.344 0.752 1 97.06 272 LYS B O 1
ATOM 4588 N N . CYS B 1 273 ? 2.027 -23.953 1.324 1 96.44 273 CYS B N 1
ATOM 4589 C CA . CYS B 1 273 ? 1.719 -22.672 1.951 1 96.44 273 CYS B CA 1
ATOM 4590 C C . CYS B 1 273 ? 1.278 -21.656 0.913 1 96.44 273 CYS B C 1
ATOM 4592 O O . CYS B 1 273 ? 0.321 -20.906 1.136 1 96.44 273 CYS B O 1
ATOM 4594 N N . VAL B 1 274 ? 1.982 -21.625 -0.189 1 97.31 274 VAL B N 1
ATOM 4595 C CA . VAL B 1 274 ? 1.631 -20.703 -1.266 1 97.31 274 VAL B CA 1
ATOM 4596 C C . VAL B 1 274 ? 0.21 -21 -1.748 1 97.31 274 VAL B C 1
ATOM 4598 O O . VAL B 1 274 ? -0.576 -20.062 -1.968 1 97.31 274 VAL B O 1
ATOM 4601 N N . ARG B 1 275 ? -0.114 -22.281 -1.928 1 97.5 275 ARG B N 1
ATOM 4602 C CA . ARG B 1 275 ? -1.463 -22.641 -2.344 1 97.5 275 ARG B CA 1
ATOM 4603 C C . ARG B 1 275 ? -2.498 -22.156 -1.337 1 97.5 275 ARG B C 1
ATOM 4605 O O . ARG B 1 275 ? -3.584 -21.703 -1.72 1 97.5 275 ARG B O 1
ATOM 4612 N N . ALA B 1 276 ? -2.172 -22.266 -0.073 1 96.06 276 ALA B N 1
ATOM 4613 C CA . ALA B 1 276 ? -3.08 -21.797 0.969 1 96.06 276 ALA B CA 1
ATOM 4614 C C . ALA B 1 276 ? -3.311 -20.297 0.857 1 96.06 276 ALA B C 1
ATOM 4616 O O . ALA B 1 276 ? -4.43 -19.812 1.052 1 96.06 276 ALA B O 1
ATOM 4617 N N . ASP B 1 277 ? -2.287 -19.531 0.581 1 96.75 277 ASP B N 1
ATOM 4618 C CA . ASP B 1 277 ? -2.426 -18.109 0.337 1 96.75 277 ASP B CA 1
ATOM 4619 C C . ASP B 1 277 ? -3.398 -17.828 -0.808 1 96.75 277 ASP B C 1
ATOM 4621 O O . ASP B 1 277 ? -4.262 -16.953 -0.703 1 96.75 277 ASP B O 1
ATOM 4625 N N . GLU B 1 278 ? -3.215 -18.594 -1.854 1 97.25 278 GLU B N 1
ATOM 4626 C CA . GLU B 1 278 ? -4.062 -18.406 -3.025 1 97.25 278 GLU B CA 1
ATOM 4627 C C . GLU B 1 278 ? -5.531 -18.672 -2.693 1 97.25 278 GLU B C 1
ATOM 4629 O O . GLU B 1 278 ? -6.418 -17.969 -3.197 1 97.25 278 GLU B O 1
ATOM 4634 N N . ALA B 1 279 ? -5.742 -19.672 -1.957 1 95.94 279 ALA B N 1
ATOM 4635 C CA . ALA B 1 279 ? -7.105 -19.969 -1.533 1 95.94 279 ALA B CA 1
ATOM 4636 C C . ALA B 1 279 ? -7.695 -18.812 -0.734 1 95.94 279 ALA B C 1
ATOM 4638 O O . ALA B 1 279 ? -8.867 -18.453 -0.908 1 95.94 279 ALA B O 1
ATOM 4639 N N . ASN B 1 280 ? -6.891 -18.281 0.109 1 94.69 280 ASN B N 1
ATOM 4640 C CA . ASN B 1 280 ? -7.332 -17.109 0.861 1 94.69 280 ASN B CA 1
ATOM 4641 C C . ASN B 1 280 ? -7.664 -15.945 -0.062 1 94.69 280 ASN B C 1
ATOM 4643 O O . ASN B 1 280 ? -8.695 -15.289 0.102 1 94.69 280 ASN B O 1
ATOM 4647 N N . HIS B 1 281 ? -6.801 -15.625 -1.009 1 97.31 281 HIS B N 1
ATOM 4648 C CA . HIS B 1 281 ? -7.051 -14.547 -1.964 1 97.31 281 HIS B CA 1
ATOM 4649 C C . HIS B 1 281 ? -8.344 -14.789 -2.732 1 97.31 281 HIS B C 1
ATOM 4651 O O . HIS B 1 281 ? -9.109 -13.852 -2.975 1 97.31 281 HIS B O 1
ATOM 4657 N N . ARG B 1 282 ? -8.508 -16.031 -3.15 1 96.94 282 ARG B N 1
ATOM 4658 C CA . ARG B 1 282 ? -9.742 -16.438 -3.822 1 96.94 282 ARG B CA 1
ATOM 4659 C C . ARG B 1 282 ? -10.961 -16.062 -2.988 1 96.94 282 ARG B C 1
ATOM 4661 O O . ARG B 1 282 ? -11.867 -15.383 -3.475 1 96.94 282 ARG B O 1
ATOM 4668 N N . ASP B 1 283 ? -10.984 -16.453 -1.773 1 95.44 283 ASP B N 1
ATOM 4669 C CA . ASP B 1 283 ? -12.125 -16.25 -0.887 1 95.44 283 ASP B CA 1
ATOM 4670 C C . ASP B 1 283 ? -12.328 -14.758 -0.604 1 95.44 283 ASP B C 1
ATOM 4672 O O . ASP B 1 283 ? -13.461 -14.273 -0.608 1 95.44 283 ASP B O 1
ATOM 4676 N N . VAL B 1 284 ? -11.258 -14.031 -0.382 1 95.56 284 VAL B N 1
ATOM 4677 C CA . VAL B 1 284 ? -11.32 -12.602 -0.1 1 95.56 284 VAL B CA 1
ATOM 4678 C C . VAL B 1 284 ? -11.953 -11.867 -1.285 1 95.56 284 VAL B C 1
ATOM 4680 O O . VAL B 1 284 ? -12.898 -11.102 -1.117 1 95.56 284 VAL B O 1
ATOM 4683 N N . ASN B 1 285 ? -11.461 -12.172 -2.449 1 97.5 285 ASN B N 1
ATOM 4684 C CA . ASN B 1 285 ? -11.898 -11.391 -3.605 1 97.5 285 ASN B CA 1
ATOM 4685 C C . ASN B 1 285 ? -13.305 -11.781 -4.047 1 97.5 285 ASN B C 1
ATOM 4687 O O . ASN B 1 285 ? -14.086 -10.938 -4.484 1 97.5 285 ASN B O 1
ATOM 4691 N N . HIS B 1 286 ? -13.664 -13.047 -3.973 1 96.12 286 HIS B N 1
ATOM 4692 C CA . HIS B 1 286 ? -15.062 -13.391 -4.23 1 96.12 286 HIS B CA 1
ATOM 4693 C C . HIS B 1 286 ? -15.992 -12.711 -3.23 1 96.12 286 HIS B C 1
ATOM 4695 O O . HIS B 1 286 ? -17.078 -12.266 -3.598 1 96.12 286 HIS B O 1
ATOM 4701 N N . THR B 1 287 ? -15.617 -12.641 -1.979 1 94.94 287 THR B N 1
ATOM 4702 C CA . THR B 1 287 ? -16.406 -11.945 -0.969 1 94.94 287 THR B CA 1
ATOM 4703 C C . THR B 1 287 ? -16.5 -10.461 -1.292 1 94.94 287 THR B C 1
ATOM 4705 O O . THR B 1 287 ? -17.594 -9.883 -1.239 1 94.94 287 THR B O 1
ATOM 4708 N N . PHE B 1 288 ? -15.367 -9.82 -1.607 1 95.25 288 PHE B N 1
ATOM 4709 C CA . PHE B 1 288 ? -15.352 -8.398 -1.937 1 95.25 288 PHE B CA 1
ATOM 4710 C C . PHE B 1 288 ? -16.266 -8.102 -3.127 1 95.25 288 PHE B C 1
ATOM 4712 O O . PHE B 1 288 ? -16.891 -7.047 -3.189 1 95.25 288 PHE B O 1
ATOM 4719 N N . ALA B 1 289 ? -16.312 -9.031 -4.039 1 95.19 289 ALA B N 1
ATOM 4720 C CA . ALA B 1 289 ? -17.156 -8.852 -5.215 1 95.19 289 ALA B CA 1
ATOM 4721 C C . ALA B 1 289 ? -18.641 -8.875 -4.836 1 95.19 289 ALA B C 1
ATOM 4723 O O . ALA B 1 289 ? -19.484 -8.383 -5.59 1 95.19 289 ALA B O 1
ATOM 4724 N N . ASN B 1 290 ? -19 -9.445 -3.723 1 93.94 290 ASN B N 1
ATOM 4725 C CA . ASN B 1 290 ? -20.375 -9.57 -3.268 1 93.94 290 ASN B CA 1
ATOM 4726 C C . ASN B 1 290 ? -20.781 -8.383 -2.395 1 93.94 290 ASN B C 1
ATOM 4728 O O . ASN B 1 290 ? -21.969 -8.195 -2.117 1 93.94 290 ASN B O 1
ATOM 4732 N N . LEU B 1 291 ? -19.859 -7.605 -1.96 1 91.94 291 LEU B N 1
ATOM 4733 C CA . LEU B 1 291 ? -20.109 -6.543 -0.995 1 91.94 291 LEU B CA 1
ATOM 4734 C C . LEU B 1 291 ? -20.219 -5.188 -1.689 1 91.94 291 LEU B C 1
ATOM 4736 O O . LEU B 1 291 ? -19.766 -5.035 -2.828 1 91.94 291 LEU B O 1
ATOM 4740 N N . ASP B 1 292 ? -20.859 -4.301 -0.957 1 90.12 292 ASP B N 1
ATOM 4741 C CA . ASP B 1 292 ? -20.797 -2.895 -1.349 1 90.12 292 ASP B CA 1
ATOM 4742 C C . ASP B 1 292 ? -19.484 -2.252 -0.906 1 90.12 292 ASP B C 1
ATOM 4744 O O . ASP B 1 292 ? -19.297 -1.981 0.281 1 90.12 292 ASP B O 1
ATOM 4748 N N . GLY B 1 293 ? -18.656 -1.983 -1.799 1 85.69 293 GLY B N 1
ATOM 4749 C CA . GLY B 1 293 ? -17.312 -1.52 -1.527 1 85.69 293 GLY B CA 1
ATOM 4750 C C . GLY B 1 293 ? -17.266 -0.192 -0.793 1 85.69 293 GLY B C 1
ATOM 4751 O O . GLY B 1 293 ? -16.266 0.147 -0.165 1 85.69 293 GLY B O 1
ATOM 4752 N N . GLU B 1 294 ? -18.281 0.562 -0.855 1 84.31 294 GLU B N 1
ATOM 4753 C CA . GLU B 1 294 ? -18.297 1.88 -0.229 1 84.31 294 GLU B CA 1
ATOM 4754 C C . GLU B 1 294 ? -18.859 1.811 1.19 1 84.31 294 GLU B C 1
ATOM 4756 O O . GLU B 1 294 ? -18.438 2.564 2.068 1 84.31 294 GLU B O 1
ATOM 4761 N N . LYS B 1 295 ? -19.688 0.817 1.492 1 85.44 295 LYS B N 1
ATOM 4762 C CA . LYS B 1 295 ? -20.438 0.851 2.746 1 85.44 295 LYS B CA 1
ATOM 4763 C C . LYS B 1 295 ? -20.078 -0.338 3.633 1 85.44 295 LYS B C 1
ATOM 4765 O O . LYS B 1 295 ? -20.094 -0.229 4.859 1 85.44 295 LYS B O 1
ATOM 4770 N N . ASP B 1 296 ? -19.719 -1.404 2.965 1 87.44 296 ASP B N 1
ATOM 4771 C CA . ASP B 1 296 ? -19.578 -2.633 3.74 1 87.44 296 ASP B CA 1
ATOM 4772 C C . ASP B 1 296 ? -18.203 -2.73 4.367 1 87.44 296 ASP B C 1
ATOM 4774 O O . ASP B 1 296 ? -17.203 -2.379 3.732 1 87.44 296 ASP B O 1
ATOM 4778 N N . VAL B 1 297 ? -18.203 -3.221 5.551 1 85.69 297 VAL B N 1
ATOM 4779 C CA . VAL B 1 297 ? -16.953 -3.41 6.301 1 85.69 297 VAL B CA 1
ATOM 4780 C C . VAL B 1 297 ? -16.234 -4.664 5.805 1 85.69 297 VAL B C 1
ATOM 4782 O O . VAL B 1 297 ? -16.875 -5.684 5.527 1 85.69 297 VAL B O 1
ATOM 4785 N N . ASN B 1 298 ? -14.922 -4.535 5.684 1 89.19 298 ASN B N 1
ATOM 4786 C CA . ASN B 1 298 ? -14.078 -5.676 5.348 1 89.19 298 ASN B CA 1
ATOM 4787 C C . ASN B 1 298 ? -14.172 -6.77 6.406 1 89.19 298 ASN B C 1
ATOM 4789 O O . ASN B 1 298 ? -13.781 -6.566 7.559 1 89.19 298 ASN B O 1
ATOM 4793 N N . PRO B 1 299 ? -14.641 -7.941 6.07 1 86.31 299 PRO B N 1
ATOM 4794 C CA . PRO B 1 299 ? -14.773 -9 7.066 1 86.31 299 PRO B CA 1
ATOM 4795 C C . PRO B 1 299 ? -13.445 -9.688 7.379 1 86.31 299 PRO B C 1
ATOM 4797 O O . PRO B 1 299 ? -13.375 -10.523 8.289 1 86.31 299 PRO B O 1
ATOM 4800 N N . PHE B 1 300 ? -12.414 -9.352 6.691 1 84.5 300 PHE B N 1
ATOM 4801 C CA . PHE B 1 300 ? -11.141 -10.062 6.812 1 84.5 300 PHE B CA 1
ATOM 4802 C C . PHE B 1 300 ? -10.141 -9.242 7.617 1 84.5 300 PHE B C 1
ATOM 4804 O O . PHE B 1 300 ? -8.961 -9.586 7.691 1 84.5 300 PHE B O 1
ATOM 4811 N N . LEU B 1 301 ? -10.422 -8.148 8.195 1 75.12 301 LEU B N 1
ATOM 4812 C CA . LEU B 1 301 ? -9.5 -7.262 8.898 1 75.12 301 LEU B CA 1
ATOM 4813 C C . LEU B 1 301 ? -8.781 -8.008 10.023 1 75.12 301 LEU B C 1
ATOM 4815 O O . LEU B 1 301 ? -7.582 -7.82 10.234 1 75.12 301 LEU B O 1
ATOM 4819 N N . HIS B 1 302 ? -9.422 -8.844 10.828 1 61.47 302 HIS B N 1
ATOM 4820 C CA . HIS B 1 302 ? -8.766 -9.508 11.945 1 61.47 302 HIS B CA 1
ATOM 4821 C C . HIS B 1 302 ? -8.375 -10.938 11.594 1 61.47 302 HIS B C 1
ATOM 4823 O O . HIS B 1 302 ? -8.008 -11.719 12.477 1 61.47 302 HIS B O 1
ATOM 4829 N N . ALA B 1 303 ? -8.484 -11.258 10.43 1 51.56 303 ALA B N 1
ATOM 4830 C CA . ALA B 1 303 ? -8.227 -12.648 10.062 1 51.56 303 ALA B CA 1
ATOM 4831 C C . ALA B 1 303 ? -6.746 -12.984 10.203 1 51.56 303 ALA B C 1
ATOM 4833 O O . ALA B 1 303 ? -6.391 -14.125 10.508 1 51.56 303 ALA B O 1
ATOM 4834 N N . HIS B 1 304 ? -5.781 -12.055 9.984 1 47.94 304 HIS B N 1
ATOM 4835 C CA . HIS B 1 304 ? -4.371 -12.422 10 1 47.94 304 HIS B CA 1
ATOM 4836 C C . HIS B 1 304 ? -3.695 -11.961 11.281 1 47.94 304 HIS B C 1
ATOM 4838 O O . HIS B 1 304 ? -2.475 -12.055 11.422 1 47.94 304 HIS B O 1
ATOM 4844 N N . SER B 1 305 ? -4.352 -11.32 12.203 1 41.47 305 SER B N 1
ATOM 4845 C CA . SER B 1 305 ? -3.762 -10.898 13.469 1 41.47 305 SER B CA 1
ATOM 4846 C C . SER B 1 305 ? -3.752 -12.039 14.477 1 41.47 305 SER B C 1
ATOM 4848 O O . SER B 1 305 ? -4.734 -12.258 15.188 1 41.47 305 SER B O 1
ATOM 4850 N N . LYS B 1 306 ? -3.51 -13.219 14.117 1 38.47 306 LYS B N 1
ATOM 4851 C CA . LYS B 1 306 ? -3.414 -14.188 15.211 1 38.47 306 LYS B CA 1
ATOM 4852 C C . LYS B 1 306 ? -2.059 -14.102 15.906 1 38.47 306 LYS B C 1
ATOM 4854 O O . LYS B 1 306 ? -1.044 -13.82 15.266 1 38.47 306 LYS B O 1
#

Foldseek 3Di:
DDDDPPPDPPPDDPDDDDDDDPPPPPDPPPPDPPPPDCPDDPDPPDPPPCVVVPPPPPDPPPPFDADPQFDAADDPVLLVPDDQDDDDDDDPLLVVLLVVLVVVVVVLCVVLVDPFADLPAELVSLLLSQLLLLLLLLQQLVLLLVVLVVVCVVVVDDQQQSNSVSVSSSVLSVLSNVQSCVVDPDDPVSVVCSVVVCVVSNVVLNVVCVVAVLSSLSSSLSSLSVVLVSLVRVLVNVVVCSHPCQVQAAGDPSLCSNNVHDRRHGNSNSSSVVSSSSSVSNVQSNVCSVDDSRPDHRPCNCVRVD/DCPPDDDDPPPPPPDDPDDPCPVPDPPCPPPPPDPPDCPPDPDPPDPPPCVVVPPVPPPPPPPFDADPQFDAADDPVLLVPDDQDDDDDDDPLLVVLLVVLVVVVVVLCVVLVDPFADLPAELVSLLLSQLLLLLLLLQQLVLLLVVLVVVCVVVVDDQQQSNSVSVSSSVLSVLSNVQSCVVDPDDPVSVVCSVVCCVVSNVVLNVVCVVAVLSSLSSSLSSLSVVLRSLVRVLVNVVVCSHPCQVQAAGDPSLCSNNVHDRRDGNSNSSSVVSSSSSVSNVQSNVCSVDDSRPDHRPCNCVRVD

Nearest PDB structures (foldseek):
  3vv9-assembly1_A  TM=8.534E-01  e=1.252E-16  Trypanosoma brucei brucei
  3vv9-assembly1_A  TM=9.339E-01  e=3.047E-16  Trypanosoma brucei brucei

Organism: Aphanomyces astaci (NCBI:txid112090)

Sequence (612 aa):
MLSARRCLTLRVRRPAIAPISVTLRHLHVTRTLHAAGDLGHFKTYPKSDAHFTQQAKAPSPPTEWENPIPHAIYTADDVNSIEETHRDPKETHAKVALFAVRVLRGGFDLVSRYKGPGGGMTSTDWLNRCLFLETVAGVPGMVAGMSRHLRSLRTMQRDQGWIHTLLEEAENERMHLLIFMTMKAPGPLFRLFVVGGQGVFFNMFFLTYLISPKTCHRFVGYLEEEAVHTYTAMIEDIEAGHVGSWKTEVAPAIGRKYYHLAEDATVLDMIKCVRADEANHRDVNHTFANLDGEKDVNPFLHAHSKMLSARRCLTLRVRRPAIAPISVTLRHLHVTRTLHAAGDLGHFKTYPKSDAHFTQQAKAPSPPTEWENPIPHAIYTADDVNSIEETHRDPKETHAKVALFAVRVLRGGFDLVSRYKGPGGGMTSTDWLNRCLFLETVAGVPGMVAGMSRHLRSLRTMQRDQGWIHTLLEEAENERMHLLIFMTMKAPGPLFRLFVVGGQGVFFNMFFLTYLISPKTCHRFVGYLEEEAVHTYTAMIEDIEAGHVGSWKTEVAPAIGRKYYHLAEDATVLDMIKCVRADEANHRDVNHTFANLDGEKDVNPFLHAHSK

Solvent-accessible surface area (backbone atoms only — not comparable to full-atom values): 35294 Å² total; per-residue (Å²): 132,86,85,80,83,74,81,81,75,82,74,82,74,82,83,75,83,74,84,83,77,80,70,81,75,82,80,76,80,72,80,78,76,75,77,76,78,81,82,69,73,76,75,75,74,74,84,68,69,52,78,75,55,71,59,68,72,68,69,74,69,68,92,69,85,75,82,85,66,76,58,79,72,73,51,75,69,57,41,72,63,69,74,90,67,81,83,79,65,82,48,71,53,36,45,53,20,47,51,52,41,50,54,50,45,52,55,47,37,61,76,42,64,65,69,56,63,80,55,73,39,45,57,65,42,51,49,50,42,49,48,52,50,25,49,58,58,26,43,55,24,40,48,52,19,49,51,47,48,54,45,24,53,55,68,67,43,79,57,46,54,44,41,61,56,24,40,42,48,14,49,51,26,46,48,52,35,54,44,52,44,74,76,46,78,78,52,71,69,55,42,51,50,48,43,54,49,45,56,52,48,49,52,52,51,48,57,42,37,76,75,35,51,43,35,46,25,34,22,48,13,50,46,22,37,51,48,32,50,50,43,50,34,50,49,52,23,29,77,71,54,41,31,69,57,35,63,70,33,61,38,57,66,67,48,27,60,71,49,69,46,57,91,74,36,19,35,48,57,53,49,35,50,51,32,44,51,28,47,49,51,18,54,52,22,43,50,53,32,72,47,52,76,83,78,45,66,46,87,60,69,67,69,46,71,116,139,82,83,77,87,73,81,90,74,85,77,81,76,78,79,78,84,76,78,78,75,78,69,78,79,77,79,69,78,69,76,78,73,76,76,76,76,82,82,68,74,74,71,76,72,76,84,69,75,51,80,77,56,69,56,70,71,67,68,73,68,68,91,69,85,76,81,85,65,74,60,77,72,73,52,73,68,57,41,72,62,68,74,91,66,81,82,77,64,82,48,72,52,38,45,53,19,48,51,51,40,50,53,50,46,50,54,47,36,61,78,42,63,65,69,57,62,80,55,72,39,46,56,65,41,52,48,49,40,50,47,53,50,25,50,58,58,26,43,56,23,42,48,51,16,48,52,47,50,54,43,21,52,58,68,67,44,79,58,46,56,43,41,60,55,25,40,42,48,15,49,50,25,45,48,53,36,54,43,52,46,76,76,46,78,78,52,71,69,55,41,52,50,48,43,54,49,46,58,52,46,49,52,52,52,48,56,43,38,76,74,34,51,44,35,46,26,34,24,49,14,50,44,22,37,50,46,30,49,51,45,50,35,47,50,52,24,29,77,71,54,44,31,70,57,34,62,70,33,61,38,56,66,67,48,28,59,72,49,68,46,57,91,74,37,20,34,48,58,53,49,35,49,52,33,44,51,28,48,49,49,18,53,52,23,44,49,52,33,74,48,53,76,83,78,44,65,44,87,62,69,68,69,47,70,117

pLDDT: mean 75.92, std 28.43, range [16.92, 98.19]

Radius of gyration: 34.09 Å; Cα contacts (8 Å, |Δi|>4): 637; chains: 2; bounding box: 110×113×77 Å